Protein 7UK8 (pdb70)

Radius of gyration: 20.84 Å; Cα contacts (8 Å, |Δi|>4): 769; chains: 1; bounding box: 53×59×49 Å

Nearest PDB structures (foldseek):
  7uk8-assembly1_A  TM=1.003E+00  e=5.601E-88  Escherichia coli K-12
  7uka-assembly1_A  TM=1.000E+00  e=1.762E-76  Escherichia coli K-12
  7uk7-assembly1_A  TM=9.260E-01  e=1.007E-47  Escherichia coli K-12
  2io7-assembly1_B  TM=8.489E-01  e=4.286E-29  Escherichia coli
  3o98-assembly1_A  TM=8.359E-01  e=5.124E-29  Escherichia coli K-12

B-factor: mean 45.62, std 12.38, range [26.28, 103.75]

Secondary structure (DSSP, 8-state):
---SSEEEE-PPPTTHHHHHHHHT---S-BTTBPEE--SEEEEEEHHHHHHHHHHHHHHHHHHHHHHHHHHT-HHHHHHTT--GGGHHHHHHHHHTTPPP-EEEEEEE-SSSS--EEEEEE-SS-S-HHIIIIIHHHHHHHHHHTT-S-TT-B-SB-HHHHHHHHHHHHHHHH---EEEEEE-TTSSTTTSHHHHHHHHHHHTT-EEEEEEGGG-EE-TTS-EE-TTSPBP-EEEEES-HHHHTTSTTGGGGGGS--EEES-GGGGGTSSTTHHHHHHHHSTT-TT---EEETTS-----SSEEEEESS----EEE-TT-----S-STTEEEEE--PPPEETTEEEEEEEEEETTEEEEEEEEEES-SS-SS-SEEE-EEEE-

InterPro domains:
  IPR005494 Glutathionylspermidine synthase, pre-ATP-grasp-like domain [PF03738] (12-384)
  IPR016185 Pre-ATP-grasp domain superfamily [SSF52440] (174-279)

Organism: Escherichia coli (strain K12) (NCBI:txid83333)

Foldseek 3Di:
DDFQKDKAFFDDDPCLVVVCVVLLADQADFPLAAHEDARIAMEAAPVVLVQLQVVLLVVVVLLVVVLVVQLVDPVSCVLLVQDPLCSLQQSVCVVVPFFAFKKKWWWFGRPPFHIATPAIQRAQDHDLCVQAPSLVVVVVVCCVVVGDPVFWAFLFQNLVLNLVVLLCCCPPVNQQEEEEEEAPPGCPSNNVRVSSCVSNVSSNRHYHYDYPVQWDADPQLAIAHVVRHGAQEYEYNYGPVPLSPDDPSSSSSPHNHAYHVGSSVSSRNFPSSQCVSCVVPPPDSHYWHKAQLVDDDDFAQKKKKAARDLPWIDIDHRRDRADDVDRPRIMITHDDFHDDRPQWGKIWIWMDGRSGTGHIWMAIANDRIDSRGHYTHHYIYDD

Structure (mmCIF, N/CA/C/O backbone):
data_7UK8
#
_entry.id   7UK8
#
_cell.length_a   88.220
_cell.length_b   88.220
_cell.length_c   141.598
_cell.angle_alpha   90.000
_cell.angle_beta   90.000
_cell.angle_gamma   120.000
#
_symmetry.space_group_name_H-M   'P 31 2 1'
#
loop_
_entity.id
_entity.type
_entity.pdbx_description
1 polymer 'Putative acid--amine ligase YgiC'
2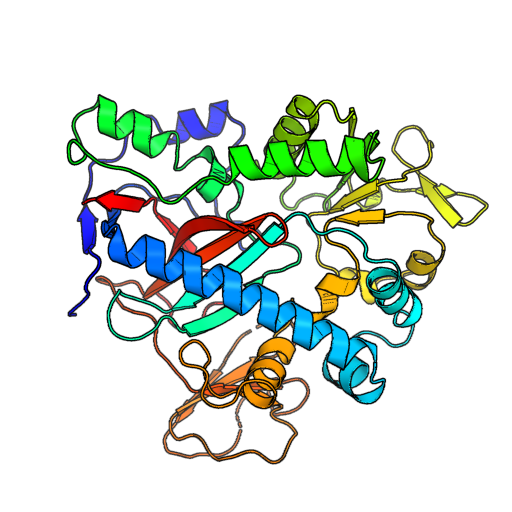 non-polymer 'NICKEL (II) ION'
3 non-polymer 'SULFATE ION'
4 non-polymer 'MAGNESIUM ION'
5 water water
#
loop_
_atom_site.group_PDB
_atom_site.id
_atom_site.type_symbol
_atom_site.label_atom_id
_atom_site.label_alt_id
_atom_site.label_comp_id
_atom_site.label_asym_id
_atom_site.label_entity_id
_atom_site.label_seq_id
_atom_site.pdbx_PDB_ins_code
_atom_site.Cartn_x
_atom_site.Cartn_y
_atom_site.Cartn_z
_atom_site.occupancy
_atom_site.B_iso_or_equiv
_atom_site.auth_seq_id
_atom_site.auth_comp_id
_atom_site.auth_asym_id
_atom_site.auth_atom_id
_atom_site.pdbx_PDB_model_num
ATOM 1 N N . HIS A 1 5 ? -22.440 -52.415 17.973 1.00 65.39 -3 HIS A N 1
ATOM 2 C CA . HIS A 1 5 ? -21.131 -51.752 18.115 1.00 64.65 -3 HIS A CA 1
ATOM 3 C C . HIS A 1 5 ? -20.706 -51.557 19.581 1.00 63.93 -3 HIS A C 1
ATOM 4 O O . HIS A 1 5 ? -21.361 -50.813 20.320 1.00 61.49 -3 HIS A O 1
ATOM 11 N N . HIS A 1 6 ? -19.591 -52.186 19.981 1.00 52.86 -2 HIS A N 1
ATOM 12 C CA . HIS A 1 6 ? -19.121 -52.158 21.366 1.00 48.44 -2 HIS A CA 1
ATOM 13 C C . HIS A 1 6 ? -18.258 -50.908 21.569 1.00 48.71 -2 HIS A C 1
ATOM 14 O O . HIS A 1 6 ? -17.279 -50.684 20.846 1.00 48.79 -2 HIS A O 1
ATOM 21 N N . HIS A 1 7 ? -18.646 -50.079 22.527 1.00 46.29 -1 HIS A N 1
ATOM 22 C CA . HIS A 1 7 ? -17.906 -48.877 22.882 1.00 51.98 -1 HIS A CA 1
ATOM 23 C C . HIS A 1 7 ? -17.806 -48.839 24.395 1.00 46.15 -1 HIS A C 1
ATOM 24 O O . HIS A 1 7 ? -18.562 -49.521 25.090 1.00 48.80 -1 HIS A O 1
ATOM 31 N N . HIS A 1 8 ? -16.868 -48.042 24.911 1.00 40.18 0 HIS A N 1
ATOM 32 C CA . HIS A 1 8 ? -16.785 -47.780 26.339 1.00 40.21 0 HIS A CA 1
ATOM 33 C C . HIS A 1 8 ? -17.304 -46.393 26.704 1.00 43.44 0 HIS A C 1
ATOM 34 O O . HIS A 1 8 ? -17.163 -45.963 27.857 1.00 45.82 0 HIS A O 1
ATOM 41 N N . MET A 1 9 ? -17.859 -45.681 25.742 1.00 42.43 1 MET A N 1
ATOM 42 C CA . MET A 1 9 ? -18.602 -44.449 25.956 1.00 46.68 1 MET A CA 1
ATOM 43 C C . MET A 1 9 ? -20.015 -44.719 25.490 1.00 39.57 1 MET A C 1
ATOM 44 O O . MET A 1 9 ? -20.211 -45.523 24.576 1.00 45.72 1 MET A O 1
ATOM 49 N N . GLU A 1 10 ? -21.003 -44.022 26.056 1.00 41.03 2 GLU A N 1
ATOM 50 C CA . GLU A 1 10 ? -22.360 -44.155 25.542 1.00 45.97 2 GLU A CA 1
ATOM 51 C C . GLU A 1 10 ? -22.943 -42.822 25.081 1.00 42.95 2 GLU A C 1
ATOM 52 O O . GLU A 1 10 ? -22.670 -41.756 25.663 1.00 42.41 2 GLU A O 1
ATOM 58 N N . ARG A 1 11 ? -23.727 -42.933 24.013 1.00 42.14 3 ARG A N 1
ATOM 59 C CA . ARG A 1 11 ? -24.613 -41.897 23.504 1.00 46.21 3 ARG A CA 1
ATOM 60 C C . ARG A 1 11 ? -25.984 -42.124 24.127 1.00 49.66 3 ARG A C 1
ATOM 61 O O . ARG A 1 11 ? -26.662 -43.096 23.795 1.00 48.62 3 ARG A O 1
ATOM 69 N N . VAL A 1 12 ? -26.389 -41.222 25.012 1.00 48.76 4 VAL A N 1
ATOM 70 C CA . VAL A 1 12 ? -27.610 -41.344 25.807 1.00 47.55 4 VAL A CA 1
ATOM 71 C C . VAL A 1 12 ? -28.667 -40.405 25.223 1.00 52.91 4 VAL A C 1
ATOM 72 O O . VAL A 1 12 ? -28.444 -39.187 25.155 1.00 46.04 4 VAL A O 1
ATOM 76 N N . SER A 1 13 ? -29.819 -40.955 24.811 1.00 47.70 5 SER A N 1
ATOM 77 C CA . SER A 1 13 ? -30.925 -40.090 24.395 1.00 51.13 5 SER A CA 1
ATOM 78 C C . SER A 1 13 ? -31.368 -39.212 25.554 1.00 48.23 5 SER A C 1
ATOM 79 O O . SER A 1 13 ? -31.310 -39.610 26.726 1.00 46.48 5 SER A O 1
ATOM 82 N N . ILE A 1 14 ? -31.824 -38.002 25.222 1.00 43.50 6 ILE A N 1
ATOM 83 C CA . ILE A 1 14 ? -32.335 -37.082 26.232 1.00 42.79 6 ILE A CA 1
ATOM 84 C C . ILE A 1 14 ? -33.388 -36.197 25.580 1.00 46.69 6 ILE A C 1
ATOM 85 O O . ILE A 1 14 ? -33.348 -35.946 24.372 1.00 45.38 6 ILE A O 1
ATOM 90 N N . THR A 1 15 ? -34.372 -35.773 26.386 1.00 52.31 7 THR A N 1
ATOM 91 C CA . THR A 1 15 ? -35.362 -34.799 25.937 1.00 53.12 7 THR A CA 1
ATOM 92 C C . THR A 1 15 ? -34.693 -33.437 25.789 1.00 46.41 7 THR A C 1
ATOM 93 O O . THR A 1 15 ? -34.050 -32.965 26.732 1.00 44.42 7 THR A O 1
ATOM 97 N N . GLU A 1 16 ? -34.831 -32.812 24.612 1.00 47.95 8 GLU A N 1
ATOM 98 C CA . GLU A 1 16 ? -34.225 -31.495 24.388 1.00 47.48 8 GLU A CA 1
ATOM 99 C C . GLU A 1 16 ? -34.795 -30.486 25.369 1.00 50.26 8 GLU A C 1
ATOM 100 O O . GLU A 1 16 ? -35.979 -30.549 25.699 1.00 48.18 8 GLU A O 1
ATOM 106 N N . ARG A 1 17 ? -33.959 -29.559 25.851 1.00 48.43 9 ARG A N 1
ATOM 107 C CA . ARG A 1 17 ? -34.516 -28.422 26.578 1.00 44.71 9 ARG A CA 1
ATOM 108 C C . ARG A 1 17 ? -35.516 -27.705 25.671 1.00 47.17 9 ARG A C 1
ATOM 109 O O . ARG A 1 17 ? -35.279 -27.566 24.467 1.00 47.52 9 ARG A O 1
ATOM 117 N N . PRO A 1 18 ? -36.661 -27.257 26.195 1.00 53.68 10 PRO A N 1
ATOM 118 C CA . PRO A 1 18 ? -37.715 -26.771 25.292 1.00 53.02 10 PRO A CA 1
ATOM 119 C C . PRO A 1 18 ? -37.398 -25.423 24.657 1.00 52.63 10 PRO A C 1
ATOM 120 O O . PRO A 1 18 ? -37.979 -25.089 23.615 1.00 57.48 10 PRO A O 1
ATOM 124 N N . ASP A 1 19 ? -36.488 -24.651 25.233 1.00 48.20 11 ASP A N 1
ATOM 125 C CA . ASP A 1 19 ? -36.245 -23.288 24.780 1.00 56.91 11 ASP A CA 1
ATOM 126 C C . ASP A 1 19 ? -34.806 -23.063 24.316 1.00 50.31 11 ASP A C 1
ATOM 127 O O . ASP A 1 19 ? -34.313 -21.935 24.394 1.00 44.33 11 ASP A O 1
ATOM 132 N N . TRP A 1 20 ? -34.094 -24.110 23.862 1.00 45.00 12 TRP A N 1
ATOM 133 C CA . TRP A 1 20 ? -32.662 -23.898 23.643 1.00 43.24 12 TRP A CA 1
ATOM 134 C C . TRP A 1 20 ? -32.416 -22.984 22.456 1.00 35.47 12 TRP A C 1
ATOM 135 O O . TRP A 1 20 ? -31.471 -22.192 22.486 1.00 43.80 12 TRP A O 1
ATOM 146 N N . ARG A 1 21 ? -33.261 -23.045 21.429 1.00 36.08 13 ARG A N 1
ATOM 147 C CA . ARG A 1 21 ? -33.074 -22.148 20.289 1.00 38.46 13 ARG A CA 1
ATOM 148 C C . ARG A 1 21 ? -33.155 -20.683 20.708 1.00 43.71 13 ARG A C 1
ATOM 149 O O . ARG A 1 21 ? -32.378 -19.853 20.225 1.00 39.87 13 ARG A O 1
ATOM 157 N N . GLU A 1 22 ? -34.100 -20.333 21.600 1.00 45.40 14 GLU A N 1
ATOM 158 C CA . GLU A 1 22 ? -34.148 -18.957 22.075 1.00 38.98 14 GLU A CA 1
ATOM 159 C C . GLU A 1 22 ? -32.989 -18.658 23.005 1.00 40.95 14 GLU A C 1
ATOM 160 O O . GLU A 1 22 ? -32.479 -17.532 23.012 1.00 37.72 14 GLU A O 1
ATOM 166 N N . LYS A 1 23 ? -32.545 -19.637 23.803 1.00 39.27 15 LYS A N 1
ATOM 167 C CA . LYS A 1 23 ? -31.344 -19.402 24.593 1.00 39.92 15 LYS A CA 1
ATOM 168 C C . LYS A 1 23 ? -30.180 -19.038 23.684 1.00 36.81 15 LYS A C 1
ATOM 169 O O . LYS A 1 23 ? -29.398 -18.141 23.995 1.00 37.39 15 LYS A O 1
ATOM 175 N N . ALA A 1 24 ? -30.068 -19.726 22.552 1.00 39.21 16 ALA A N 1
ATOM 176 C CA . ALA A 1 24 ? -29.023 -19.389 21.588 1.00 40.52 16 ALA A CA 1
ATOM 177 C C . ALA A 1 24 ? -29.208 -17.967 21.082 1.00 39.13 16 ALA A C 1
ATOM 178 O O . ALA A 1 24 ? -28.251 -17.178 21.034 1.00 37.93 16 ALA A O 1
ATOM 180 N N . HIS A 1 25 ? -30.445 -17.631 20.695 1.00 36.37 17 HIS A N 1
ATOM 181 C CA . HIS A 1 25 ? -30.735 -16.306 20.151 1.00 36.96 17 HIS A CA 1
ATOM 182 C C . HIS A 1 25 ? -30.395 -15.226 21.165 1.00 37.53 17 HIS A C 1
ATOM 183 O O . HIS A 1 25 ? -29.855 -14.178 20.815 1.00 36.97 17 HIS A O 1
ATOM 190 N N . GLU A 1 26 ? -30.676 -15.473 22.442 1.00 37.34 18 GLU A N 1
ATOM 191 C CA . GLU A 1 26 ? -30.418 -14.439 23.422 1.00 40.31 18 GLU A CA 1
ATOM 192 C C . GLU A 1 26 ? -28.929 -14.146 23.541 1.00 47.38 18 GLU A C 1
ATOM 193 O O . GLU A 1 26 ? -28.539 -12.998 23.784 1.00 42.52 18 GLU A O 1
ATOM 199 N N . TYR A 1 27 ? -28.084 -15.161 23.36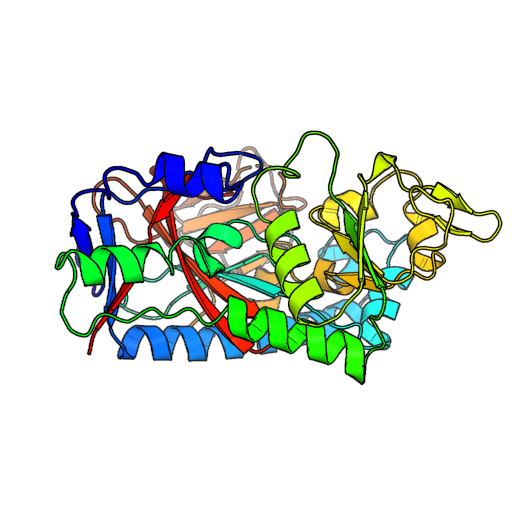1 1.00 44.97 19 TYR A N 1
ATOM 200 C CA . TYR A 1 27 ? -26.638 -15.002 23.419 1.00 43.95 19 TYR A CA 1
ATOM 201 C C . TYR A 1 27 ? -26.018 -14.572 22.104 1.00 45.50 19 TYR A C 1
ATOM 202 O O . TYR A 1 27 ? -24.811 -14.335 22.067 1.00 51.59 19 TYR A O 1
ATOM 211 N N . GLY A 1 28 ? -26.783 -14.542 21.020 1.00 41.49 20 GLY A N 1
ATOM 212 C CA . GLY A 1 28 ? -26.201 -14.276 19.726 1.00 41.70 20 GLY A CA 1
ATOM 213 C C . GLY A 1 28 ? -25.442 -15.467 19.173 1.00 41.60 20 GLY A C 1
ATOM 214 O O . GLY A 1 28 ? -24.429 -15.285 18.492 1.00 42.23 20 GLY A O 1
ATOM 215 N N . PHE A 1 29 ? -25.902 -16.688 19.466 1.00 36.97 21 PHE A N 1
ATOM 216 C CA . PHE A 1 29 ? -25.314 -17.913 18.928 1.00 34.11 21 PHE A CA 1
ATOM 217 C C . PHE A 1 29 ? -26.157 -18.361 17.738 1.00 38.43 21 PHE A C 1
ATOM 218 O O . PHE A 1 29 ? -27.323 -18.766 17.890 1.00 37.68 21 PHE A O 1
ATOM 226 N N . ASN A 1 30 ? -25.582 -18.277 16.534 1.00 35.63 22 ASN A N 1
ATOM 227 C CA . ASN A 1 30 ? -26.268 -18.825 15.373 1.00 36.34 22 ASN A CA 1
ATOM 228 C C . ASN A 1 30 ? -25.790 -20.257 15.214 1.00 38.57 22 ASN A C 1
ATOM 229 O O . ASN A 1 30 ? -24.702 -20.516 14.673 1.00 39.11 22 ASN A O 1
ATOM 234 N N . PHE A 1 31 ? -26.632 -21.185 15.643 1.00 36.61 23 PHE A N 1
ATOM 235 C CA . PHE A 1 31 ? -26.291 -22.601 15.723 1.00 38.36 23 PHE A CA 1
ATOM 236 C C . PHE A 1 31 ? -26.405 -23.321 14.391 1.00 39.48 23 PHE A C 1
ATOM 237 O O . PHE A 1 31 ? -26.205 -24.542 14.359 1.00 39.37 23 PHE A O 1
ATOM 245 N N . HIS A 1 32 ? -26.744 -22.623 13.307 1.00 39.91 24 HIS A N 1
ATOM 246 C CA . HIS A 1 32 ? -26.832 -23.264 11.999 1.00 44.27 24 HIS A CA 1
ATOM 247 C C . HIS A 1 32 ? -25.440 -23.565 11.443 1.00 44.33 24 HIS A C 1
ATOM 248 O O . HIS A 1 32 ? -24.466 -22.871 11.751 1.00 41.97 24 HIS A O 1
ATOM 255 N N . THR A 1 33 ? -25.355 -24.598 10.594 1.00 42.24 25 THR A N 1
ATOM 256 C CA . THR A 1 33 ? -24.073 -24.953 9.978 1.00 43.76 25 THR A CA 1
ATOM 257 C C . THR A 1 33 ? -23.591 -23.838 9.056 1.00 45.96 25 THR A C 1
ATOM 258 O O . THR A 1 33 ? -24.368 -23.273 8.286 1.00 44.19 25 THR A O 1
ATOM 262 N N . MET A 1 34 ? -22.296 -23.529 9.127 1.00 41.01 26 MET A N 1
ATOM 263 C CA . MET A 1 34 ? -21.702 -22.533 8.238 1.00 41.19 26 MET A CA 1
ATOM 264 C C . MET A 1 34 ? -20.186 -22.620 8.368 1.00 39.78 26 MET A C 1
ATOM 265 O O . MET A 1 34 ? -19.672 -22.732 9.485 1.00 37.87 26 MET A O 1
ATOM 270 N N . TYR A 1 35 ? -19.478 -22.552 7.233 1.00 40.69 27 TYR A N 1
ATOM 271 C CA . TYR A 1 35 ? -17.999 -22.474 7.226 1.00 37.83 27 TYR A CA 1
ATOM 272 C C . TYR A 1 35 ? -17.355 -23.518 8.140 1.00 42.82 27 TYR A C 1
ATOM 273 O O . TYR A 1 35 ? -16.372 -23.251 8.846 1.00 42.09 27 TYR A O 1
ATOM 282 N N . GLY A 1 36 ? -17.900 -24.731 8.110 1.00 37.73 28 GLY A N 1
ATOM 283 C CA . GLY A 1 36 ? -17.348 -25.806 8.913 1.00 46.18 28 GLY A CA 1
ATOM 284 C C . GLY A 1 36 ? -17.795 -25.808 10.359 1.00 45.36 28 GLY A C 1
ATOM 285 O O . GLY A 1 36 ? -17.415 -26.720 11.112 1.00 46.32 28 GLY A O 1
ATOM 286 N N . GLU A 1 37 ? -18.557 -24.802 10.789 1.00 41.03 29 GLU A N 1
ATOM 287 C CA . GLU A 1 37 ? -19.103 -24.826 12.142 1.00 40.61 29 GLU A CA 1
ATOM 288 C C . GLU A 1 37 ? -20.301 -25.778 12.189 1.00 43.06 29 GLU A C 1
ATOM 289 O O . GLU A 1 37 ? -21.113 -25.786 11.266 1.00 41.79 29 GLU A O 1
ATOM 295 N N . PRO A 1 38 ? -20.439 -26.582 13.244 1.00 39.03 30 PRO A N 1
ATOM 296 C CA . PRO A 1 38 ? -21.453 -27.647 13.241 1.00 38.04 30 PRO A CA 1
ATOM 297 C C . PRO A 1 38 ? -22.830 -27.186 13.713 1.00 39.73 30 PRO A C 1
ATOM 298 O O . PRO A 1 38 ? -22.995 -26.190 14.417 1.00 38.33 30 PRO A O 1
ATOM 302 N N . TYR A 1 39 ? -23.827 -27.985 13.361 1.00 40.88 31 TYR A N 1
ATOM 303 C CA . TYR A 1 39 ? -25.194 -27.760 13.834 1.00 36.77 31 TYR A CA 1
ATOM 304 C C . TYR A 1 39 ? -25.336 -28.278 15.262 1.00 37.20 31 TYR A C 1
ATOM 305 O O . TYR A 1 39 ? -24.993 -29.437 15.543 1.00 37.70 31 TYR A O 1
ATOM 314 N N . TRP A 1 40 ? -25.865 -27.445 16.163 1.00 33.80 32 TRP A N 1
ATOM 315 C CA . TRP A 1 40 ? -26.036 -27.858 17.559 1.00 33.54 32 TRP A CA 1
ATOM 316 C C . TRP A 1 40 ? -27.166 -28.879 17.699 1.00 39.39 32 TRP A C 1
ATOM 317 O O . TRP A 1 40 ? -28.260 -28.686 17.165 1.00 38.01 32 TRP A O 1
ATOM 328 N N . CYS A 1 41 ? -26.921 -29.939 18.470 1.00 37.04 33 CYS A N 1
ATOM 329 C CA . CYS A 1 41 ? -27.919 -30.983 18.689 1.00 37.14 33 CYS A CA 1
ATOM 330 C C . CYS A 1 41 ? -27.916 -31.350 20.164 1.00 41.84 33 CYS A C 1
ATOM 331 O O . CYS A 1 41 ? -26.860 -31.379 20.803 1.00 37.45 33 CYS A O 1
ATOM 334 N N . GLU A 1 42 ? -29.104 -31.602 20.726 1.00 38.81 34 GLU A N 1
ATOM 335 C CA . GLU A 1 42 ? -29.127 -31.995 22.133 1.00 40.13 34 GLU A CA 1
ATOM 336 C C . GLU A 1 42 ? -30.292 -32.927 22.439 1.00 42.18 34 GLU A C 1
ATOM 337 O O . GLU A 1 42 ? -30.780 -32.955 23.576 1.00 44.87 34 GLU A O 1
ATOM 343 N N . ASP A 1 43 ? -30.733 -33.691 21.456 1.00 42.56 35 ASP A N 1
ATOM 344 C CA . ASP A 1 43 ? -31.593 -34.830 21.756 1.00 46.55 35 ASP A CA 1
ATOM 345 C C . ASP A 1 43 ? -30.790 -36.051 22.194 1.00 50.37 35 ASP A C 1
ATOM 346 O O . ASP A 1 43 ? -31.362 -37.135 22.375 1.00 47.66 35 ASP A O 1
ATOM 351 N N . ALA A 1 44 ? -29.480 -35.883 22.401 1.00 41.17 36 ALA A N 1
ATOM 352 C CA . ALA A 1 44 ? -28.630 -36.916 22.976 1.00 40.09 36 ALA A CA 1
ATOM 353 C C . ALA A 1 44 ? -27.394 -36.233 23.538 1.00 42.50 36 ALA A C 1
ATOM 354 O O . ALA A 1 44 ? -27.115 -35.070 23.230 1.00 40.62 36 ALA A O 1
ATOM 356 N N . TYR A 1 45 ? -26.674 -36.948 24.394 1.00 42.66 37 TYR A N 1
ATOM 357 C CA . TYR A 1 45 ? -25.383 -36.476 24.862 1.00 40.39 37 TYR A CA 1
ATOM 358 C C . TYR A 1 45 ? -24.472 -37.690 24.991 1.00 46.53 37 TYR A C 1
ATOM 359 O O . TYR A 1 45 ? -24.935 -38.826 25.027 1.00 39.19 37 TYR A O 1
ATOM 368 N N . TYR A 1 46 ? -23.171 -37.446 25.034 1.00 42.90 38 TYR A N 1
ATOM 369 C CA . TYR A 1 46 ? -22.205 -38.516 25.223 1.00 42.28 38 TYR A CA 1
ATOM 370 C C . TYR A 1 46 ? -21.807 -38.593 26.685 1.00 39.19 38 TYR A C 1
ATOM 371 O O . TYR A 1 46 ? -21.614 -37.568 27.341 1.00 41.87 38 TYR A O 1
ATOM 380 N N . LYS A 1 47 ? -21.667 -39.814 27.201 1.00 42.05 39 LYS A N 1
ATOM 381 C CA . LYS A 1 47 ? -21.257 -40.010 28.587 1.00 37.58 39 LYS A CA 1
ATOM 382 C C . LYS A 1 47 ? -19.904 -40.715 28.622 1.00 42.67 39 LYS A C 1
ATOM 383 O O . LYS A 1 47 ? -19.767 -41.832 28.114 1.00 44.07 39 LYS A O 1
ATOM 389 N N . LEU A 1 48 ? -18.917 -40.056 29.211 1.00 43.13 40 LEU A N 1
ATOM 390 C CA . LEU A 1 48 ? -17.570 -40.582 29.389 1.00 43.07 40 LEU A CA 1
ATOM 391 C C . LEU A 1 48 ? -17.340 -40.917 30.861 1.00 46.79 40 LEU A C 1
ATOM 392 O O . LEU A 1 48 ? -18.157 -40.610 31.740 1.00 44.65 40 LEU A O 1
ATOM 397 N N . THR A 1 49 ? -16.194 -41.521 31.138 1.00 42.99 41 THR A N 1
ATOM 398 C CA . THR A 1 49 ? -15.778 -41.721 32.510 1.00 42.47 41 THR A CA 1
ATOM 399 C C . THR A 1 49 ? -14.664 -40.760 32.874 1.00 49.16 41 THR A C 1
ATOM 400 O O . THR A 1 49 ? -13.957 -40.224 32.009 1.00 46.73 41 THR A O 1
ATOM 404 N N . LEU A 1 50 ? -14.489 -40.582 34.185 1.00 43.77 42 LEU A N 1
ATOM 405 C CA . LEU A 1 50 ? -13.352 -39.822 34.679 1.00 45.61 42 LEU A CA 1
ATOM 406 C C . LEU A 1 50 ? -12.039 -40.365 34.125 1.00 49.95 42 LEU A C 1
ATOM 407 O O . LEU A 1 50 ? -11.149 -39.590 33.741 1.00 44.44 42 LEU A O 1
ATOM 412 N N . ALA A 1 51 ? -11.904 -41.696 34.061 1.00 44.18 43 ALA A N 1
ATOM 413 C CA . ALA A 1 51 ? -10.672 -42.293 33.544 1.00 49.81 43 ALA A CA 1
ATOM 414 C C . ALA A 1 51 ? -10.414 -41.865 32.099 1.00 44.09 43 ALA A C 1
ATOM 415 O O . ALA A 1 51 ? -9.283 -41.514 31.730 1.00 41.02 43 ALA A O 1
ATOM 417 N N . GLN A 1 52 ? -11.455 -41.919 31.270 1.00 42.44 44 GLN A N 1
ATOM 418 C CA . GLN A 1 52 ? -11.354 -41.516 29.872 1.00 41.23 44 GLN A CA 1
AT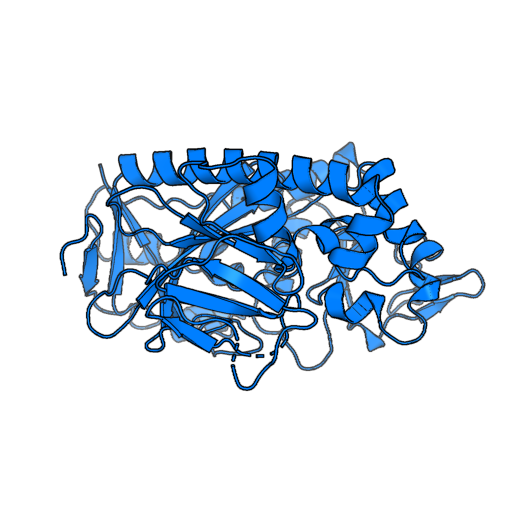OM 419 C C . GLN A 1 52 ? -10.969 -40.049 29.730 1.00 44.20 44 GLN A C 1
ATOM 420 O O . GLN A 1 52 ? -10.172 -39.684 28.854 1.00 43.60 44 GLN A O 1
ATOM 426 N N . VAL A 1 53 ? -11.522 -39.191 30.586 1.00 38.40 45 VAL A N 1
ATOM 427 C CA . VAL A 1 53 ? -11.210 -37.774 30.520 1.00 41.26 45 VAL A CA 1
ATOM 428 C C . VAL A 1 53 ? -9.771 -37.516 30.941 1.00 46.17 45 VAL A C 1
ATOM 429 O O . VAL A 1 53 ? -9.056 -36.727 30.310 1.00 40.84 45 VAL A O 1
ATOM 433 N N . GLU A 1 54 ? -9.286 -38.213 31.970 1.00 40.95 46 GLU A N 1
ATOM 434 C CA . GLU A 1 54 ? -7.884 -38.016 32.325 1.00 42.12 46 GLU A CA 1
ATOM 435 C C . GLU A 1 54 ? -6.949 -38.525 31.234 1.00 38.37 46 GLU A C 1
ATOM 436 O O . GLU A 1 54 ? -5.890 -37.937 31.018 1.00 42.13 46 GLU A O 1
ATOM 442 N N . LYS A 1 55 ? -7.328 -39.599 30.540 1.00 42.30 47 LYS A N 1
ATOM 443 C CA . LYS A 1 55 ? -6.534 -40.098 29.419 1.00 43.13 47 LYS A CA 1
ATOM 444 C C . LYS A 1 55 ? -6.478 -39.078 28.283 1.00 44.26 47 LYS A C 1
ATOM 445 O O . LYS A 1 55 ? -5.398 -38.756 27.772 1.00 43.19 47 LYS A O 1
ATOM 451 N N . LEU A 1 56 ? -7.644 -38.581 27.861 1.00 40.30 48 LEU A N 1
ATOM 452 C CA . LEU A 1 56 ? -7.702 -37.541 26.822 1.00 39.70 48 LEU A CA 1
ATOM 453 C C . LEU A 1 56 ? -6.876 -36.321 27.202 1.00 39.88 48 LEU A C 1
ATOM 454 O O . LEU A 1 56 ? -6.199 -35.718 26.350 1.00 38.27 48 LEU A O 1
ATOM 459 N N . GLU A 1 57 ? -6.943 -35.923 28.471 1.00 36.12 49 GLU A N 1
ATOM 460 C CA . GLU A 1 57 ? -6.180 -34.773 28.934 1.00 41.36 49 GLU A CA 1
ATOM 461 C C . GLU A 1 57 ? -4.679 -35.015 28.788 1.00 41.81 49 GLU A C 1
ATOM 462 O O . GLU A 1 57 ? -3.948 -34.157 28.273 1.00 40.63 49 GLU A O 1
ATOM 468 N N . GLU A 1 58 ? -4.203 -36.168 29.282 1.00 40.08 50 GLU A N 1
ATOM 469 C CA . GLU A 1 58 ? -2.807 -36.588 29.134 1.00 45.72 50 GLU A CA 1
ATOM 470 C C . GLU A 1 58 ? -2.345 -36.561 27.680 1.00 38.03 50 GLU A C 1
ATOM 471 O O . GLU A 1 58 ? -1.276 -36.019 27.354 1.00 41.15 50 GLU A O 1
ATOM 477 N N . VAL A 1 59 ? -3.085 -37.275 26.828 1.00 39.77 51 VAL A N 1
ATOM 478 C CA . VAL A 1 59 ? -2.710 -37.434 25.429 1.00 36.76 51 VAL A CA 1
ATOM 479 C C . VAL A 1 59 ? -2.697 -36.081 24.730 1.00 43.40 51 VAL A C 1
ATOM 480 O O . VAL A 1 59 ? -1.828 -35.807 23.893 1.00 37.23 51 VAL A O 1
ATOM 484 N N . THR A 1 60 ? -3.665 -35.216 25.061 1.00 38.36 52 THR A N 1
ATOM 485 C CA . THR A 1 60 ? -3.743 -33.907 24.409 1.00 34.39 52 THR A CA 1
ATOM 486 C C . THR A 1 60 ? -2.538 -33.050 24.777 1.00 36.81 52 THR A C 1
ATOM 487 O O . THR A 1 60 ? -1.959 -32.367 23.915 1.00 35.05 52 THR A O 1
ATOM 491 N N . ALA A 1 61 ? -2.122 -33.082 26.050 1.00 36.70 53 ALA A N 1
ATOM 492 C CA . ALA A 1 61 ? -0.965 -32.285 26.450 1.00 39.30 53 ALA A CA 1
ATOM 493 C C . ALA A 1 61 ? 0.290 -32.777 25.734 1.00 38.28 53 ALA A C 1
ATOM 494 O O . ALA A 1 61 ? 1.103 -31.973 25.272 1.00 38.68 53 ALA A O 1
ATOM 496 N N . GLU A 1 62 ? 0.440 -34.099 25.608 1.00 40.62 54 GLU A N 1
ATOM 497 C CA . GLU A 1 62 ? 1.655 -34.653 25.015 1.00 38.22 54 GLU A CA 1
ATOM 498 C C . GLU A 1 62 ? 1.695 -34.400 23.517 1.00 40.43 54 GLU A C 1
ATOM 499 O O . GLU A 1 62 ? 2.731 -33.995 22.978 1.00 39.44 54 GLU A O 1
ATOM 505 N N . LEU A 1 63 ? 0.575 -34.626 22.829 1.00 37.23 55 LEU A N 1
ATOM 506 C CA . LEU A 1 63 ? 0.542 -34.363 21.398 1.00 38.44 55 LEU A CA 1
ATOM 507 C C . LEU A 1 63 ? 0.885 -32.910 21.098 1.00 36.96 55 LEU A C 1
ATOM 508 O O . LEU A 1 63 ? 1.580 -32.625 20.117 1.00 38.42 55 LEU A O 1
ATOM 513 N N . HIS A 1 64 ? 0.437 -31.981 21.929 1.00 37.32 56 HIS A N 1
ATOM 514 C CA . HIS A 1 64 ? 0.770 -30.580 21.658 1.00 36.98 56 HIS A CA 1
ATOM 515 C C . HIS A 1 64 ? 2.280 -30.345 21.758 1.00 41.81 56 HIS A C 1
ATOM 516 O O . HIS A 1 64 ? 2.870 -29.621 20.944 1.00 38.49 56 HIS A O 1
ATOM 523 N N . GLN A 1 65 ? 2.925 -30.935 22.768 1.00 40.03 57 GLN A N 1
ATOM 524 C CA . GLN A 1 65 ? 4.378 -30.839 22.862 1.00 38.10 57 GLN A CA 1
ATOM 525 C C . GLN A 1 65 ? 5.046 -31.462 21.643 1.00 37.49 57 GLN A C 1
ATOM 526 O O . GLN A 1 65 ? 6.012 -30.902 21.110 1.00 40.48 57 GLN A O 1
ATOM 532 N N . MET A 1 66 ? 4.530 -32.606 21.177 1.00 37.22 58 MET A N 1
ATOM 533 C CA . MET A 1 66 ? 5.026 -33.211 19.937 1.00 41.80 58 MET A CA 1
ATOM 534 C C . MET A 1 66 ? 4.873 -32.264 18.744 1.00 45.02 58 MET A C 1
ATOM 535 O O . MET A 1 66 ? 5.778 -32.152 17.896 1.00 38.11 58 MET A O 1
ATOM 540 N N . CYS A 1 67 ? 3.747 -31.551 18.666 1.00 38.26 59 CYS A N 1
ATOM 541 C CA . CYS A 1 67 ? 3.576 -30.603 17.573 1.00 34.07 59 CYS A CA 1
ATOM 542 C C . CYS A 1 67 ? 4.589 -29.474 17.679 1.00 40.24 59 CYS A C 1
ATOM 543 O O . CYS A 1 67 ? 5.126 -29.018 16.658 1.00 38.08 59 CYS A O 1
ATOM 546 N N . LEU A 1 68 ? 4.867 -29.003 18.907 1.00 36.28 60 LEU A N 1
ATOM 547 C CA . LEU A 1 68 ? 5.891 -27.966 19.050 1.00 34.22 60 LEU A CA 1
ATOM 548 C C . LEU A 1 68 ? 7.253 -28.478 18.569 1.00 40.41 60 LEU A C 1
ATOM 549 O O . LEU A 1 68 ? 8.055 -27.703 18.027 1.00 39.07 60 LEU A O 1
ATOM 554 N N . LYS A 1 69 ? 7.517 -29.781 18.726 1.00 38.59 61 LYS A N 1
ATOM 555 C CA . LYS A 1 69 ? 8.789 -30.314 18.224 1.00 43.62 61 LYS A CA 1
ATOM 556 C C . LYS A 1 69 ? 8.815 -30.310 16.703 1.00 44.24 61 LYS A C 1
ATOM 557 O O . LYS A 1 69 ? 9.856 -30.033 16.099 1.00 40.93 61 LYS A O 1
ATOM 563 N N . VAL A 1 70 ? 7.681 -30.631 16.070 1.00 37.54 62 VAL A N 1
ATOM 564 C CA . VAL A 1 70 ? 7.587 -30.554 14.619 1.00 36.72 62 VAL A CA 1
ATOM 565 C C . VAL A 1 70 ? 7.889 -29.147 14.144 1.00 37.98 62 VAL A C 1
ATOM 566 O O . VAL A 1 70 ? 8.660 -28.962 13.199 1.00 39.24 62 VAL A O 1
ATOM 570 N N . VAL A 1 71 ? 7.339 -28.120 14.813 1.00 37.87 63 VAL A N 1
ATOM 571 C CA . VAL A 1 71 ? 7.575 -26.758 14.330 1.00 35.34 63 VAL A CA 1
ATOM 572 C C . VAL A 1 71 ? 9.063 -26.445 14.337 1.00 36.09 63 VAL A C 1
ATOM 573 O O . VAL A 1 71 ? 9.595 -25.884 13.382 1.00 34.89 63 VAL A O 1
ATOM 577 N N . GLU A 1 72 ? 9.751 -26.762 15.441 1.00 37.82 64 GLU A N 1
ATOM 578 C CA . GLU A 1 72 ? 11.174 -26.433 15.515 1.00 42.85 64 GLU A CA 1
ATOM 579 C C . GLU A 1 72 ? 11.931 -27.088 14.367 1.00 39.86 64 GLU A C 1
ATOM 580 O O . GLU A 1 72 ? 12.794 -26.466 13.739 1.00 41.92 64 GLU A O 1
ATOM 586 N N . LYS A 1 73 ? 11.593 -28.327 14.053 1.00 37.70 65 LYS A N 1
ATOM 587 C CA . LYS A 1 73 ? 12.299 -29.036 12.984 1.00 42.25 65 LYS A CA 1
ATOM 588 C C . LYS A 1 73 ? 11.994 -28.436 11.614 1.00 40.53 65 LYS A C 1
ATOM 589 O O . LYS A 1 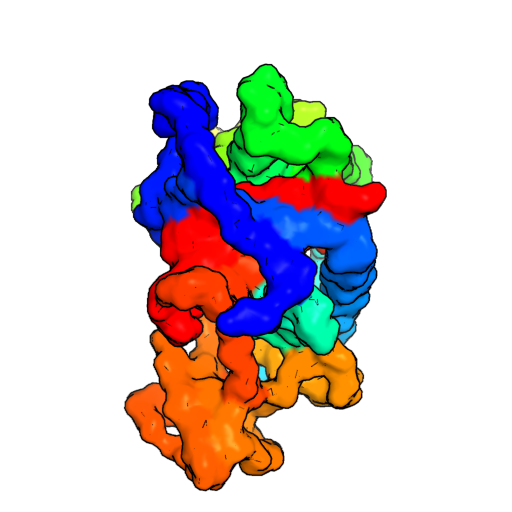73 ? 12.905 -28.270 10.787 1.00 42.27 65 LYS A O 1
ATOM 595 N N . VAL A 1 74 ? 10.736 -28.090 11.350 1.00 38.50 66 VAL A N 1
ATOM 596 C CA . VAL A 1 74 ? 10.370 -27.496 10.051 1.00 37.17 66 VAL A CA 1
ATOM 597 C C . VAL A 1 74 ? 11.012 -26.128 9.867 1.00 35.95 66 VAL A C 1
ATOM 598 O O . VAL A 1 74 ? 11.538 -25.809 8.797 1.00 36.84 66 VAL A O 1
ATOM 602 N N . ILE A 1 75 ? 10.862 -25.250 10.867 1.00 32.54 67 ILE A N 1
ATOM 603 C CA . ILE A 1 75 ? 11.411 -23.894 10.821 1.00 34.88 67 ILE A CA 1
ATOM 604 C C . ILE A 1 75 ? 12.880 -23.894 10.401 1.00 40.23 67 ILE A C 1
ATOM 605 O O . ILE A 1 75 ? 13.346 -22.983 9.699 1.00 37.43 67 ILE A O 1
ATOM 610 N N . ALA A 1 76 ? 13.637 -24.887 10.872 1.00 39.72 68 ALA A N 1
ATOM 611 C CA . ALA A 1 76 ? 15.070 -24.960 10.631 1.00 42.42 68 ALA A CA 1
ATOM 612 C C . ALA A 1 76 ? 15.432 -25.460 9.237 1.00 47.36 68 ALA A C 1
ATOM 613 O O . ALA A 1 76 ? 16.615 -25.387 8.876 1.00 45.38 68 ALA A O 1
ATOM 615 N N . SER A 1 77 ? 14.461 -25.945 8.444 1.00 42.51 69 SER A N 1
ATOM 616 C CA . SER A 1 77 ? 14.740 -26.645 7.180 1.00 40.45 69 SER A CA 1
ATOM 617 C C . SER A 1 77 ? 13.967 -26.017 6.029 1.00 42.78 69 SER A C 1
ATOM 618 O O . SER A 1 77 ? 12.731 -26.102 6.001 1.00 39.07 69 SER A O 1
ATOM 621 N N . ASP A 1 78 ? 14.692 -25.408 5.074 1.00 38.94 70 ASP A N 1
ATOM 622 C CA . ASP A 1 78 ? 14.061 -24.929 3.840 1.00 40.32 70 ASP A CA 1
ATOM 623 C C . ASP A 1 78 ? 13.303 -26.054 3.152 1.00 41.72 70 ASP A C 1
ATOM 624 O O . ASP A 1 78 ? 12.203 -25.857 2.619 1.00 41.22 70 ASP A O 1
ATOM 629 N N . GLU A 1 79 ? 13.904 -27.241 3.124 1.00 39.69 71 GLU A N 1
ATOM 630 C CA . GLU A 1 79 ? 13.266 -28.392 2.503 1.00 40.34 71 GLU A CA 1
ATOM 631 C C . GLU A 1 79 ? 11.905 -28.695 3.131 1.00 43.89 71 GLU A C 1
ATOM 632 O O . GLU A 1 79 ? 10.924 -28.939 2.417 1.00 39.85 71 GLU A O 1
ATOM 638 N N . LEU A 1 80 ? 11.834 -28.695 4.469 1.00 39.14 72 LEU A N 1
ATOM 639 C CA . LEU A 1 80 ? 10.573 -29.012 5.148 1.00 38.82 72 LEU A CA 1
ATOM 640 C C . LEU A 1 80 ? 9.558 -27.876 5.030 1.00 36.02 72 LEU A C 1
ATOM 641 O O . LEU A 1 80 ? 8.350 -28.138 4.909 1.00 38.23 72 LEU A O 1
ATOM 646 N N . MET A 1 81 ? 10.015 -26.620 5.074 1.00 35.13 73 MET A N 1
ATOM 647 C CA . MET A 1 81 ? 9.120 -25.500 4.796 1.00 38.08 73 MET A CA 1
ATOM 648 C C . MET A 1 81 ? 8.470 -25.658 3.424 1.00 43.59 73 MET A C 1
ATOM 649 O O . MET A 1 81 ? 7.270 -25.406 3.261 1.00 37.42 73 MET A O 1
ATOM 654 N N . THR A 1 82 ? 9.254 -26.075 2.413 1.00 37.71 74 THR A N 1
ATOM 655 C CA . THR A 1 82 ? 8.679 -26.345 1.098 1.00 31.18 74 THR A CA 1
ATOM 656 C C . THR A 1 82 ? 7.695 -27.504 1.139 1.00 35.09 74 THR A C 1
ATOM 657 O O . THR A 1 82 ? 6.616 -27.420 0.543 1.00 38.14 74 THR A O 1
ATOM 661 N N . LYS A 1 83 ? 8.043 -28.590 1.828 1.00 36.78 75 LYS A N 1
ATOM 662 C CA . LYS A 1 83 ? 7.169 -29.760 1.857 1.00 38.12 75 LYS A CA 1
ATOM 663 C C . LYS A 1 83 ? 5.860 -29.452 2.555 1.00 42.20 75 LYS A C 1
ATOM 664 O O . LYS A 1 83 ? 4.815 -29.983 2.176 1.00 38.53 75 LYS A O 1
ATOM 670 N N . PHE A 1 84 ? 5.908 -28.603 3.603 1.00 37.18 76 PHE A N 1
ATOM 671 C CA . PHE A 1 84 ? 4.705 -28.109 4.285 1.00 38.41 76 PHE A CA 1
ATOM 672 C C . PHE A 1 84 ? 3.945 -27.062 3.469 1.00 40.78 76 PHE A C 1
ATOM 673 O O . PHE A 1 84 ? 2.897 -26.570 3.923 1.00 39.51 76 PHE A O 1
ATOM 681 N N . ARG A 1 85 ? 4.450 -26.715 2.291 1.00 37.58 77 ARG A N 1
ATOM 682 C CA . ARG A 1 85 ? 3.824 -25.756 1.390 1.00 39.12 77 ARG A CA 1
ATOM 683 C C . ARG A 1 85 ? 3.652 -24.391 2.053 1.00 44.31 77 ARG A C 1
ATOM 684 O O . ARG A 1 85 ? 2.625 -23.722 1.871 1.00 44.11 77 ARG A O 1
ATOM 692 N N . ILE A 1 86 ? 4.646 -23.957 2.821 1.00 33.67 78 ILE A N 1
ATOM 693 C CA . ILE A 1 86 ? 4.611 -22.569 3.282 1.00 33.56 78 ILE A CA 1
ATOM 694 C C . ILE A 1 86 ? 5.180 -21.712 2.158 1.00 34.42 78 ILE A C 1
ATOM 695 O O . ILE A 1 86 ? 6.280 -22.024 1.683 1.00 37.08 78 ILE A O 1
ATOM 700 N N . PRO A 1 87 ? 4.464 -20.696 1.671 1.00 34.06 79 PRO A N 1
ATOM 701 C CA . PRO A 1 87 ? 4.981 -19.932 0.523 1.00 36.71 79 PRO A CA 1
ATOM 702 C C . PRO A 1 87 ? 6.310 -19.270 0.851 1.00 40.74 79 PRO A C 1
ATOM 703 O O . PRO A 1 87 ? 6.458 -18.624 1.899 1.00 35.58 79 PRO A O 1
ATOM 707 N N . LYS A 1 88 ? 7.277 -19.433 -0.070 1.00 34.52 80 LYS A N 1
ATOM 708 C CA . LYS A 1 88 ? 8.640 -18.942 0.150 1.00 37.20 80 LYS A CA 1
ATOM 709 C C . LYS A 1 88 ? 8.686 -17.443 0.462 1.00 37.31 80 LYS A C 1
ATOM 710 O O . LYS A 1 88 ? 9.516 -16.995 1.275 1.00 39.06 80 LYS A O 1
ATOM 716 N N . HIS A 1 89 ? 7.817 -16.646 -0.166 1.00 35.33 81 HIS A N 1
ATOM 717 C CA . HIS A 1 89 ? 7.806 -15.217 0.130 1.00 36.03 81 HIS A CA 1
ATOM 718 C C . HIS A 1 89 ? 7.343 -14.904 1.564 1.00 35.94 81 HIS A C 1
ATOM 719 O O . HIS A 1 89 ? 7.455 -13.737 1.994 1.00 38.65 81 HIS A O 1
ATOM 726 N N . THR A 1 90 ? 6.867 -15.897 2.323 1.00 36.98 82 THR A N 1
ATOM 727 C CA . THR A 1 90 ? 6.464 -15.654 3.714 1.00 34.60 82 THR A CA 1
ATOM 728 C C . THR A 1 90 ? 7.356 -16.357 4.710 1.00 35.92 82 THR A C 1
ATOM 729 O O . THR A 1 90 ? 7.054 -16.333 5.915 1.00 36.42 82 THR A O 1
ATOM 733 N N . TRP A 1 91 ? 8.432 -16.994 4.250 1.00 33.49 83 TRP A N 1
ATOM 734 C CA . TRP A 1 91 ? 9.260 -17.779 5.164 1.00 37.52 83 TRP A CA 1
ATOM 735 C C . TRP A 1 91 ? 9.832 -16.912 6.273 1.00 37.48 83 TRP A C 1
ATOM 736 O O . TRP A 1 91 ? 9.915 -17.352 7.424 1.00 36.13 83 TRP A O 1
ATOM 747 N N . SER A 1 92 ? 10.274 -15.699 5.941 1.00 34.71 84 SER A N 1
ATOM 748 C CA . SER A 1 92 ? 10.852 -14.832 6.973 1.00 38.41 84 SER A CA 1
ATOM 749 C C . SER A 1 92 ? 9.806 -14.421 8.005 1.00 39.66 84 SER A C 1
ATOM 750 O O . SER A 1 92 ? 10.091 -14.362 9.212 1.00 37.96 84 SER A O 1
ATOM 753 N N . PHE A 1 93 ? 8.620 -14.051 7.539 1.00 35.16 85 PHE A N 1
ATOM 754 C CA . PHE A 1 93 ? 7.519 -13.740 8.438 1.00 38.56 85 PHE A CA 1
ATOM 755 C C . PHE A 1 93 ? 7.225 -14.904 9.384 1.00 36.83 85 PHE A C 1
ATOM 756 O O . PHE A 1 93 ? 7.092 -14.714 10.606 1.00 34.72 85 PHE A O 1
ATOM 764 N N . VAL A 1 94 ? 7.079 -16.111 8.832 1.00 33.34 86 VAL A N 1
ATOM 765 C CA . VAL A 1 94 ? 6.721 -17.284 9.633 1.00 34.81 86 VAL A CA 1
ATOM 766 C C . VAL A 1 94 ? 7.854 -17.648 10.594 1.00 36.66 86 VAL A C 1
ATOM 767 O O . VAL A 1 94 ? 7.632 -17.949 11.780 1.00 31.78 86 VAL A O 1
ATOM 771 N N . ARG A 1 95 ? 9.090 -17.643 10.090 1.00 34.66 87 ARG A N 1
ATOM 772 C CA . ARG A 1 95 ? 10.224 -18.015 10.939 1.00 34.90 87 ARG A CA 1
ATOM 773 C C . ARG A 1 95 ? 10.427 -17.007 12.064 1.00 33.43 87 ARG A C 1
ATOM 774 O O . ARG A 1 95 ? 10.660 -17.400 13.214 1.00 37.23 87 ARG A O 1
ATOM 782 N N . GLN A 1 96 ? 10.349 -15.709 11.770 1.00 34.66 88 GLN A N 1
ATOM 783 C CA . GLN A 1 96 ? 10.551 -14.727 12.844 1.00 36.24 88 GLN A CA 1
ATOM 784 C C . GLN A 1 96 ? 9.489 -14.866 13.931 1.00 38.55 88 GLN A C 1
ATOM 785 O O . GLN A 1 96 ? 9.754 -14.617 15.115 1.00 37.11 88 GLN A O 1
ATOM 791 N N . SER A 1 97 ? 8.289 -15.285 13.553 1.00 32.45 89 SER A N 1
ATOM 792 C CA . SER A 1 97 ? 7.222 -15.492 14.537 1.00 32.41 89 SER A CA 1
ATOM 793 C C . SER A 1 97 ? 7.605 -16.613 15.506 1.00 31.79 89 SER A C 1
ATOM 794 O O . SER A 1 97 ? 7.347 -16.533 16.711 1.00 33.03 89 SER A O 1
ATOM 797 N N . TRP A 1 98 ? 8.275 -17.646 15.008 1.00 30.31 90 TRP A N 1
ATOM 798 C CA . TRP A 1 98 ? 8.698 -18.724 15.884 1.00 34.63 90 TRP A CA 1
ATOM 799 C C . TRP A 1 98 ? 9.923 -18.317 16.697 1.00 40.03 90 TRP A C 1
ATOM 800 O O . TRP A 1 98 ? 9.993 -18.583 17.907 1.00 35.18 90 TRP A O 1
ATOM 811 N N . LEU A 1 99 ? 10.890 -17.675 16.041 1.00 35.00 91 LEU A N 1
ATOM 812 C CA . LEU A 1 99 ? 12.139 -17.340 16.710 1.00 38.21 91 LEU A CA 1
ATOM 813 C C . LEU A 1 99 ? 11.975 -16.251 17.769 1.00 37.22 91 LEU A C 1
ATOM 814 O O . LEU A 1 99 ? 12.823 -16.148 18.667 1.00 36.92 91 LEU A O 1
ATOM 819 N N . THR A 1 100 ? 10.913 -15.440 17.702 1.00 32.18 92 THR A N 1
ATOM 820 C CA . THR A 1 100 ? 10.596 -14.485 18.760 1.00 35.50 92 THR A CA 1
ATOM 821 C C . THR A 1 100 ? 9.528 -15.008 19.719 1.00 33.66 92 THR A C 1
ATOM 822 O O . THR A 1 100 ? 8.996 -14.223 20.511 1.00 34.43 92 THR A O 1
ATOM 826 N N . HIS A 1 101 ? 9.191 -16.297 19.639 1.00 31.88 93 HIS A N 1
ATOM 827 C CA . HIS A 1 101 ? 8.321 -16.993 20.616 1.00 36.45 93 HIS A CA 1
ATOM 828 C C . HIS A 1 101 ? 6.941 -16.352 20.704 1.00 36.94 93 HIS A C 1
ATOM 829 O O . HIS A 1 101 ? 6.377 -16.184 21.798 1.00 34.44 93 HIS A O 1
ATOM 836 N N . GLN A 1 102 ? 6.356 -16.004 19.540 1.00 32.84 94 GLN A N 1
ATOM 837 C CA . GLN A 1 102 ? 5.051 -15.358 19.565 1.00 31.00 94 GLN A CA 1
ATOM 838 C C . GLN A 1 102 ? 4.024 -16.277 20.229 1.00 30.24 94 GLN A C 1
ATOM 839 O O . GLN A 1 102 ? 4.017 -17.494 19.988 1.00 33.62 94 GLN A O 1
ATOM 845 N N . PRO A 1 103 ? 3.154 -15.739 21.079 1.00 30.63 95 PRO A N 1
ATOM 846 C CA . PRO A 1 103 ? 2.274 -16.595 21.877 1.00 29.93 95 PRO A CA 1
ATOM 847 C C . PRO A 1 103 ? 1.015 -17.076 21.141 1.00 29.98 95 PRO A C 1
ATOM 848 O O . PRO A 1 103 ? 0.447 -16.383 20.294 1.00 30.96 95 PRO A O 1
ATOM 852 N N . SER A 1 104 ? 0.574 -18.271 21.524 1.00 31.85 96 SER A N 1
ATOM 853 C CA . SER A 1 104 ? -0.628 -18.922 21.014 1.00 30.97 96 SER A CA 1
ATOM 854 C C . SER A 1 104 ? -1.793 -18.728 21.978 1.00 33.08 96 SER A C 1
ATOM 855 O O . SER A 1 104 ? -1.608 -18.751 23.203 1.00 32.81 96 SER A O 1
ATOM 858 N N . LEU A 1 105 ? -2.995 -18.580 21.422 1.00 30.03 97 LEU A N 1
ATOM 859 C CA . LEU A 1 105 ? -4.220 -18.634 22.221 1.00 30.18 97 LEU A CA 1
ATOM 860 C C . LEU A 1 105 ? -4.824 -20.033 22.329 1.00 32.76 97 LEU A C 1
ATOM 861 O O . LEU A 1 105 ? -5.050 -20.533 23.442 1.00 32.84 97 LEU A O 1
ATOM 866 N N . TYR A 1 106 ? -5.143 -20.680 21.197 1.00 30.16 98 TYR A N 1
ATOM 867 C CA . TYR A 1 106 ? -5.829 -21.974 21.292 1.00 29.62 98 TYR A CA 1
ATOM 868 C C . TYR A 1 106 ? -5.487 -22.872 20.095 1.00 30.95 98 TYR A C 1
ATOM 869 O O . TYR A 1 106 ? -4.920 -22.429 19.089 1.00 30.11 98 TYR A O 1
ATOM 878 N N . SER A 1 107 ? -5.864 -24.145 20.238 1.00 29.75 99 SER A N 1
ATOM 879 C CA . SER A 1 107 ? -5.747 -25.200 19.238 1.00 30.17 99 SER A CA 1
ATOM 880 C C . SER A 1 107 ? -6.852 -26.203 19.524 1.00 33.48 99 SER A C 1
ATOM 881 O O . SER A 1 107 ? -7.294 -26.333 20.674 1.00 32.49 99 SER A O 1
ATOM 884 N N . ARG A 1 108 ? -7.289 -26.940 18.497 1.00 32.46 100 ARG A N 1
ATOM 885 C CA . ARG A 1 108 ? -8.149 -28.105 18.716 1.00 30.76 100 ARG A CA 1
ATOM 886 C C . ARG A 1 108 ? -7.591 -29.331 17.990 1.00 34.89 100 ARG A C 1
ATOM 887 O O . ARG A 1 108 ? -7.403 -29.305 16.772 1.00 35.06 100 ARG A O 1
ATOM 895 N N . LEU A 1 109 ? -7.317 -30.403 18.735 1.00 31.45 101 LEU A N 1
ATOM 896 C CA . LEU A 1 109 ? -6.935 -31.687 18.152 1.00 35.17 101 LEU A CA 1
ATOM 897 C C . LEU A 1 109 ? -8.189 -32.478 17.829 1.00 39.20 101 LEU A C 1
ATOM 898 O O . LEU A 1 109 ? -9.162 -32.453 18.588 1.00 37.51 101 LEU A O 1
ATOM 903 N N . ASP A 1 110 ? -8.155 -33.234 16.742 1.00 31.39 102 ASP A N 1
ATOM 904 C CA . ASP A 1 110 ? -9.249 -34.152 16.452 1.00 33.56 102 ASP A CA 1
ATOM 905 C C . ASP A 1 110 ? -8.770 -35.569 16.723 1.00 40.56 102 ASP A C 1
ATOM 906 O O . ASP A 1 110 ? -7.869 -36.047 16.026 1.00 36.37 102 ASP A O 1
ATOM 911 N N . LEU A 1 111 ? -9.424 -36.256 17.671 1.00 37.26 103 LEU A N 1
ATOM 912 C CA . LEU A 1 111 ? -8.986 -37.572 18.142 1.00 36.70 103 LEU A CA 1
ATOM 913 C C . LEU A 1 111 ? -10.070 -38.608 17.874 1.00 43.37 103 LEU A C 1
ATOM 914 O O . LEU A 1 111 ? -11.243 -38.418 18.257 1.00 37.02 103 LEU A O 1
ATOM 919 N N . ALA A 1 112 ? -9.685 -39.704 17.208 1.00 37.13 104 ALA A N 1
ATOM 920 C CA . ALA A 1 112 ? -10.573 -40.853 17.041 1.00 36.65 104 ALA A CA 1
ATOM 921 C C . ALA A 1 112 ? -10.494 -41.740 18.286 1.00 43.69 104 ALA A C 1
ATOM 922 O O . ALA A 1 112 ? -9.406 -42.221 18.628 1.00 41.04 104 ALA A O 1
ATOM 924 N N . TRP A 1 113 ? -11.618 -41.928 18.987 1.00 40.80 105 TRP A N 1
ATOM 925 C CA . TRP A 1 113 ? -11.606 -42.763 20.193 1.00 37.81 105 TRP A CA 1
ATOM 926 C C . TRP A 1 113 ? -13.029 -43.081 20.621 1.00 45.88 105 TRP A C 1
ATOM 927 O O . TRP A 1 113 ? -13.882 -42.190 20.653 1.00 41.49 105 TRP A O 1
ATOM 938 N N . ASP A 1 114 ? -13.276 -44.352 20.984 1.00 46.70 106 ASP A N 1
ATOM 939 C CA . ASP A 1 114 ? -14.498 -44.721 21.694 1.00 43.84 106 ASP A CA 1
ATOM 940 C C . ASP A 1 114 ? -14.227 -45.241 23.097 1.00 42.72 106 ASP A C 1
ATOM 941 O O . ASP A 1 114 ? -15.104 -45.876 23.699 1.00 46.81 106 ASP A O 1
ATOM 946 N N . GLY A 1 115 ? -13.044 -44.982 23.641 1.00 39.45 107 GLY A N 1
ATOM 947 C CA . GLY A 1 115 ? -12.682 -45.502 24.935 1.00 40.99 107 GLY A CA 1
ATOM 948 C C . GLY A 1 115 ? -11.975 -46.847 24.891 1.00 45.62 107 GLY A C 1
ATOM 949 O O . GLY A 1 115 ? -11.319 -47.216 25.876 1.00 46.09 107 GLY A O 1
ATOM 950 N N . THR A 1 116 ? -12.083 -47.570 23.773 1.00 43.60 108 THR A N 1
ATOM 951 C CA . THR A 1 116 ? -11.310 -48.792 23.531 1.00 51.30 108 THR A CA 1
ATOM 952 C C . THR A 1 116 ? -10.029 -48.475 22.763 1.00 53.98 108 THR A C 1
ATOM 953 O O . THR A 1 116 ? -10.014 -47.626 21.852 1.00 46.12 108 THR A O 1
ATOM 957 N N . GLY A 1 117 ? -8.948 -49.168 23.138 1.00 52.24 109 GLY A N 1
ATOM 958 C CA . GLY A 1 117 ? -7.662 -48.905 22.527 1.00 45.58 109 GLY A CA 1
ATOM 959 C C . GLY A 1 117 ? -7.154 -47.531 22.936 1.00 47.69 109 GLY A C 1
ATOM 960 O O . GLY A 1 117 ? -7.508 -46.981 23.985 1.00 45.76 109 GLY A O 1
ATOM 961 N N . GLU A 1 118 ? -6.287 -46.984 22.089 1.00 49.93 110 GLU A N 1
ATOM 962 C CA . GLU A 1 118 ? -5.645 -45.691 22.250 1.00 46.10 110 GLU A CA 1
ATOM 963 C C . GLU A 1 118 ? -6.296 -44.647 21.345 1.00 42.73 110 GLU A C 1
ATOM 964 O O . GLU A 1 118 ? -6.580 -44.933 20.192 1.00 41.56 110 GLU A O 1
ATOM 970 N N . PRO A 1 119 ? -6.522 -43.421 21.807 1.00 43.98 111 PRO A N 1
ATOM 971 C CA . PRO A 1 119 ? -7.018 -42.375 20.891 1.00 41.03 111 PRO A CA 1
ATOM 972 C C . PRO A 1 119 ? -5.962 -42.037 19.842 1.00 43.10 111 PRO A C 1
ATOM 973 O O . PRO A 1 119 ? -4.765 -42.033 20.131 1.00 44.01 111 PRO A O 1
ATOM 977 N N . LYS A 1 120 ? -6.411 -41.768 18.614 1.00 43.09 112 LYS A N 1
ATOM 978 C CA . LYS A 1 120 ? -5.523 -41.501 17.480 1.00 43.31 112 LYS A CA 1
ATOM 979 C C . LYS A 1 120 ? -5.719 -40.077 16.973 1.00 41.00 112 LYS A C 1
ATOM 980 O O . LYS A 1 120 ? -6.855 -39.641 16.767 1.00 40.57 112 LYS A O 1
ATOM 986 N N . LEU A 1 121 ? -4.616 -39.382 16.737 1.00 40.67 113 LEU A N 1
ATOM 987 C CA . LEU A 1 121 ? -4.666 -38.023 16.217 1.00 39.47 113 LEU A CA 1
ATOM 988 C C . LEU A 1 121 ? -4.976 -38.036 14.734 1.00 42.28 113 LEU A C 1
ATOM 989 O O . LEU A 1 121 ? -4.216 -38.603 13.931 1.00 39.59 113 LEU A O 1
ATOM 994 N N . LEU A 1 122 ? -6.082 -37.385 14.356 1.00 37.04 114 LEU A N 1
ATOM 995 C CA . LEU A 1 122 ? -6.384 -37.227 12.942 1.00 39.74 114 LEU A CA 1
ATOM 996 C C . LEU A 1 122 ? -5.947 -35.881 12.367 1.00 48.44 114 LEU A C 1
ATOM 997 O O . LEU A 1 122 ? -5.556 -35.842 11.191 1.00 49.75 114 LEU A O 1
ATOM 1002 N N . GLU A 1 123 ? -5.984 -34.792 13.148 1.00 44.32 115 GLU A N 1
ATOM 1003 C CA . GLU A 1 123 ? -5.478 -33.481 12.724 1.00 48.62 115 GLU A CA 1
ATOM 1004 C C . GLU A 1 123 ? -5.362 -32.550 13.916 1.00 50.71 115 GLU A C 1
ATOM 1005 O O . GLU A 1 123 ? -5.985 -32.774 14.958 1.00 44.04 115 GLU A O 1
ATOM 1011 N N . ASN A 1 124 ? -4.571 -31.476 13.735 1.00 40.29 116 ASN A N 1
ATOM 1012 C CA . ASN A 1 124 ? -4.478 -30.398 14.720 1.00 40.06 116 ASN A CA 1
ATOM 1013 C C . ASN A 1 124 ? -5.010 -29.140 14.038 1.00 43.47 116 ASN A C 1
ATOM 1014 O O . ASN A 1 124 ? -4.306 -28.537 13.226 1.00 40.09 116 ASN A O 1
ATOM 1019 N N . ASN A 1 125 ? -6.271 -28.760 14.344 1.00 36.40 117 ASN A N 1
ATOM 1020 C CA . ASN A 1 125 ? -6.828 -27.500 13.862 1.00 36.89 117 ASN A CA 1
ATOM 1021 C C . ASN A 1 125 ? -6.231 -26.413 14.726 1.00 32.85 117 ASN A C 1
ATOM 1022 O O . ASN A 1 125 ? -6.796 -26.039 15.755 1.00 34.85 117 ASN A O 1
ATOM 1027 N N . ALA A 1 126 ? -5.073 -25.880 14.311 1.00 31.31 118 ALA A N 1
ATOM 1028 C CA . ALA A 1 126 ? -4.301 -25.024 15.215 1.00 30.03 118 ALA A CA 1
ATOM 1029 C C . ALA A 1 126 ? -4.329 -23.581 14.771 1.00 31.79 118 ALA A C 1
ATOM 1030 O O . ALA A 1 126 ? -3.457 -22.800 15.162 1.00 32.04 118 ALA A O 1
ATOM 1032 N N . ASP A 1 127 ? -5.316 -23.209 13.948 1.00 29.43 119 ASP A N 1
ATOM 1033 C CA . ASP A 1 127 ? -5.309 -21.865 13.371 1.00 31.00 119 ASP A CA 1
ATOM 1034 C C . ASP A 1 127 ? -6.683 -21.232 13.572 1.00 32.85 119 ASP A C 1
ATOM 1035 O O . ASP A 1 127 ? -6.829 -20.214 14.277 1.00 33.51 119 ASP A O 1
ATOM 1040 N N . THR A 1 128 ? -7.708 -21.845 12.988 1.00 32.41 120 THR A N 1
ATOM 1041 C CA . THR A 1 128 ? -9.077 -21.321 13.061 1.00 28.90 120 THR A CA 1
ATOM 1042 C C . THR A 1 128 ? -10.025 -22.471 13.416 1.00 33.75 120 THR A C 1
ATOM 1043 O O . THR A 1 128 ? -10.903 -22.840 12.634 1.00 35.32 120 THR A O 1
ATOM 1047 N N . PRO A 1 129 ? -9.865 -23.074 14.594 1.00 33.42 121 PRO A N 1
ATOM 1048 C CA . PRO A 1 129 ? -10.648 -24.287 14.899 1.00 32.83 121 PRO A CA 1
ATOM 1049 C C . PRO A 1 129 ? -12.117 -23.949 15.139 1.00 36.66 121 PRO A C 1
ATOM 1050 O O . PRO A 1 129 ? -12.447 -23.013 15.875 1.00 38.67 121 PRO A O 1
ATOM 1054 N N . THR A 1 130 ? -12.990 -24.760 14.579 1.00 29.96 122 THR A N 1
ATOM 1055 C CA . THR A 1 130 ? -14.419 -24.540 14.723 1.00 32.78 122 THR A CA 1
ATOM 1056 C C . THR A 1 130 ? -14.944 -25.157 16.024 1.00 38.75 122 THR A C 1
ATOM 1057 O O . THR A 1 130 ? -14.265 -25.951 16.692 1.00 34.58 122 THR A O 1
ATOM 1061 N N . SER A 1 131 ? -16.187 -24.771 16.353 1.00 36.09 123 SER A N 1
ATOM 1062 C CA . SER A 1 131 ? -16.993 -25.252 17.482 1.00 35.02 123 SER A CA 1
ATOM 1063 C C . SER A 1 131 ? -16.512 -24.733 18.845 1.00 36.27 123 SER A C 1
ATOM 1064 O O . SER A 1 131 ? -16.862 -25.301 19.897 1.00 33.86 123 SER A O 1
ATOM 1067 N N . LEU A 1 132 ? -15.805 -23.595 18.883 1.00 32.81 124 LEU A N 1
ATOM 1068 C CA . LEU A 1 132 ? -15.355 -23.049 20.166 1.00 29.95 124 LEU A CA 1
ATOM 1069 C C . LEU A 1 132 ? -16.540 -22.674 21.055 1.00 29.86 124 LEU A C 1
ATOM 1070 O O . LEU A 1 132 ? -16.577 -23.013 22.247 1.00 33.86 124 LEU A O 1
ATOM 1075 N N . TYR A 1 133 ? -17.503 -21.934 20.501 1.00 33.02 125 TYR A N 1
ATOM 1076 C CA . TYR A 1 133 ? -18.582 -21.393 21.329 1.00 34.59 125 TYR A CA 1
ATOM 1077 C C . TYR A 1 133 ? -19.380 -22.514 22.001 1.00 35.97 125 TYR A C 1
ATOM 1078 O O . TYR A 1 133 ? -19.656 -22.454 23.198 1.00 36.72 125 TYR A O 1
ATOM 1087 N N . GLU A 1 134 ? -19.767 -23.540 21.227 1.00 34.75 126 GLU A N 1
ATOM 1088 C CA . GLU A 1 134 ? -20.480 -24.713 21.765 1.00 35.91 126 GLU A CA 1
ATOM 1089 C C . GLU A 1 134 ? -19.661 -25.418 22.838 1.00 36.44 126 GLU A C 1
ATOM 1090 O O . GLU A 1 134 ? -20.184 -25.791 23.896 1.00 35.92 126 GLU A O 1
ATOM 1096 N N . ALA A 1 135 ? -18.367 -25.641 22.575 1.00 34.94 127 ALA A N 1
ATOM 1097 C CA . ALA A 1 135 ? -17.560 -26.399 23.538 1.00 33.90 127 ALA A CA 1
ATOM 1098 C C . ALA A 1 135 ? -17.323 -25.608 24.815 1.00 37.30 127 ALA A C 1
ATOM 1099 O O . ALA A 1 135 ? -17.346 -26.175 25.919 1.00 35.60 127 ALA A O 1
ATOM 1101 N N . ALA A 1 136 ? -17.110 -24.289 24.696 1.00 33.39 128 ALA A N 1
ATOM 1102 C CA . ALA A 1 136 ? -16.707 -23.512 25.849 1.00 31.60 128 ALA A CA 1
ATOM 1103 C C . ALA A 1 136 ? -17.914 -23.117 26.682 1.00 35.91 128 ALA A C 1
ATOM 1104 O O . ALA A 1 136 ? -17.885 -23.192 27.918 1.00 39.67 128 ALA A O 1
ATOM 1106 N N . PHE A 1 137 ? -18.966 -22.674 26.026 1.00 37.31 129 PHE A N 1
ATOM 1107 C CA . PHE A 1 137 ? -20.042 -22.025 26.765 1.00 37.80 129 PHE A CA 1
ATOM 1108 C C . PHE A 1 137 ? -21.376 -22.743 26.598 1.00 35.68 129 PHE A C 1
ATOM 1109 O O . PHE A 1 137 ? -22.018 -23.083 27.600 1.00 37.97 129 PHE A O 1
ATOM 1117 N N . PHE A 1 138 ? -21.834 -22.982 25.364 1.00 32.50 130 PHE A N 1
ATOM 1118 C CA . PHE A 1 138 ? -23.202 -23.456 25.227 1.00 32.51 130 PHE A CA 1
ATOM 1119 C C . PHE A 1 138 ? -23.388 -24.815 25.895 1.00 39.79 130 PHE A C 1
ATOM 1120 O O . PHE A 1 138 ? -24.436 -25.079 26.519 1.00 34.86 130 PHE A O 1
ATOM 1128 N N . GLN A 1 139 ? -22.395 -25.710 25.783 1.00 34.08 131 GLN A N 1
ATOM 1129 C CA . GLN A 1 139 ? -22.635 -27.009 26.414 1.00 33.65 131 GLN A CA 1
ATOM 1130 C C . GLN A 1 139 ? -22.491 -26.940 27.929 1.00 36.93 131 GLN A C 1
ATOM 1131 O O . GLN A 1 139 ? -22.974 -27.851 28.615 1.00 39.71 131 GLN A O 1
ATOM 1137 N N A TRP A 1 140 ? -21.830 -25.898 28.457 0.57 37.59 132 TRP A N 1
ATOM 1138 N N B TRP A 1 140 ? -21.856 -25.896 28.468 0.43 37.51 132 TRP A N 1
ATOM 1139 C CA A TRP A 1 140 ? -21.745 -25.693 29.906 0.57 40.76 132 TRP A CA 1
ATOM 1140 C CA B TRP A 1 140 ? -21.796 -25.782 29.922 0.43 40.78 132 TRP A CA 1
ATOM 1141 C C A TRP A 1 140 ? -23.111 -25.317 30.468 0.57 44.72 132 TRP A C 1
ATOM 1142 C C B TRP A 1 140 ? -23.126 -25.310 30.494 0.43 44.61 132 TRP A C 1
ATOM 1143 O O A TRP A 1 140 ? -23.571 -25.903 31.457 0.57 42.89 132 TRP A O 1
ATOM 1144 O O B TRP A 1 140 ? -23.560 -25.808 31.540 0.43 43.00 132 TRP A O 1
ATOM 1165 N N . ILE A 1 141 ? -23.780 -24.350 29.828 1.00 41.39 133 ILE A N 1
ATOM 1166 C CA . ILE A 1 141 ? -25.151 -23.985 30.210 1.00 38.82 133 ILE A CA 1
ATOM 1167 C C . ILE A 1 141 ? -26.070 -25.189 30.074 1.00 42.13 133 ILE A C 1
ATOM 1168 O O . ILE A 1 141 ? -26.918 -25.444 30.941 1.00 44.92 133 ILE A O 1
ATOM 1173 N N . TRP A 1 142 ? -25.928 -25.948 28.982 1.00 39.88 134 TRP A N 1
ATOM 1174 C CA . TRP A 1 142 ? -26.707 -27.177 28.816 1.00 40.28 134 TRP A CA 1
ATOM 1175 C C . TRP A 1 142 ? -26.579 -28.091 30.036 1.00 41.81 134 TRP A C 1
ATOM 1176 O O . TRP A 1 142 ? -27.569 -28.650 30.521 1.00 42.63 134 TRP A O 1
ATOM 1187 N N . LEU A 1 143 ? -25.355 -28.297 30.506 1.00 41.78 135 LEU A N 1
ATOM 1188 C CA . LEU A 1 143 ? -25.140 -29.165 31.662 1.00 43.31 135 LEU A CA 1
ATOM 1189 C C . LEU A 1 143 ? -25.866 -28.623 32.889 1.00 46.82 135 LEU A C 1
ATOM 1190 O O . LEU A 1 143 ? -26.587 -29.360 33.566 1.00 43.16 135 LEU A O 1
ATOM 1195 N N . GLU A 1 144 ? -25.692 -27.334 33.181 1.00 41.84 136 GLU A N 1
ATOM 1196 C CA . GLU A 1 144 ? -26.363 -26.738 34.338 1.00 52.43 136 GLU A CA 1
ATOM 1197 C C . GLU A 1 144 ? -27.878 -26.846 34.212 1.00 53.01 136 GLU A C 1
ATOM 1198 O O . GLU A 1 144 ? -28.564 -27.215 35.172 1.00 50.98 136 GLU A O 1
ATOM 1204 N N . ASP A 1 145 ? -28.414 -26.544 33.027 1.00 45.85 137 ASP A N 1
ATOM 1205 C CA . ASP A 1 145 ? -29.856 -26.624 32.809 1.00 47.31 137 ASP A CA 1
ATOM 1206 C C . ASP A 1 145 ? -30.381 -28.036 33.026 1.00 49.48 137 ASP A C 1
ATOM 1207 O O . ASP A 1 145 ? -31.398 -28.236 33.700 1.00 48.40 137 ASP A O 1
ATOM 1212 N N . GLN A 1 146 ? -29.731 -29.034 32.432 1.00 46.82 138 GLN A N 1
ATOM 1213 C CA . GLN A 1 146 ? -30.291 -30.373 32.495 1.00 49.60 138 GLN A CA 1
ATOM 1214 C C . GLN A 1 146 ? -30.050 -31.019 33.848 1.00 44.60 138 GLN A C 1
ATOM 1215 O O . GLN A 1 146 ? -30.837 -31.881 34.259 1.00 51.39 138 GLN A O 1
ATOM 1221 N N . LEU A 1 147 ? -28.997 -30.609 34.562 1.00 48.23 139 LEU A N 1
ATOM 1222 C CA . LEU A 1 147 ? -28.866 -30.989 35.966 1.00 50.46 139 LEU A CA 1
ATOM 1223 C C . LEU A 1 147 ? -30.041 -30.451 36.777 1.00 59.72 139 LEU A C 1
ATOM 1224 O O . LEU A 1 147 ? -30.675 -31.184 37.547 1.00 54.65 139 LEU A O 1
ATOM 1229 N N . ASN A 1 148 ? -30.342 -29.162 36.609 1.00 52.20 140 ASN A N 1
ATOM 1230 C CA . ASN A 1 148 ? -31.439 -28.546 37.348 1.00 56.92 140 ASN A CA 1
ATOM 1231 C C . ASN A 1 148 ? -32.783 -29.176 37.005 1.00 58.07 140 ASN A C 1
ATOM 1232 O O . ASN A 1 148 ? -33.669 -29.247 37.864 1.00 61.94 140 ASN A O 1
ATOM 1237 N N . ALA A 1 149 ? -32.968 -29.627 35.771 1.00 49.98 141 ALA A N 1
ATOM 1238 C CA . ALA A 1 149 ? -34.212 -30.279 35.396 1.00 57.42 141 ALA A CA 1
ATOM 1239 C C . ALA A 1 149 ? -34.264 -31.749 35.817 1.00 61.80 141 ALA A C 1
ATOM 1240 O O . ALA A 1 149 ? -35.243 -32.434 35.487 1.00 61.91 141 ALA A O 1
ATOM 1242 N N . GLY A 1 150 ? -33.246 -32.237 36.530 1.00 54.41 142 GLY A N 1
ATOM 1243 C CA . GLY A 1 150 ? -33.190 -33.631 36.927 1.00 57.40 142 GLY A CA 1
ATOM 1244 C C . GLY A 1 150 ? -33.015 -34.635 35.807 1.00 59.17 142 GLY A C 1
ATOM 1245 O O . GLY A 1 150 ? -33.369 -35.804 35.981 1.00 57.51 142 GLY A O 1
ATOM 1246 N N . ASN A 1 151 ? -32.471 -34.232 34.654 1.00 51.01 143 ASN A N 1
ATOM 1247 C CA . ASN A 1 151 ? -32.399 -35.134 33.514 1.00 53.98 143 ASN A CA 1
ATOM 1248 C C . ASN A 1 151 ? -31.013 -35.746 33.324 1.00 48.71 143 ASN A C 1
ATOM 1249 O O . ASN A 1 151 ? -30.798 -36.442 32.328 1.00 48.32 143 ASN A O 1
ATOM 1254 N N . LEU A 1 152 ? -30.085 -35.513 34.250 1.00 47.92 144 LEU A N 1
ATOM 1255 C CA . LEU A 1 152 ? -28.741 -36.071 34.177 1.00 56.62 144 LEU A CA 1
ATOM 1256 C C . LEU A 1 152 ? -28.373 -36.754 35.486 1.00 58.78 144 LEU A C 1
ATOM 1257 O O . LEU A 1 152 ? -28.889 -36.378 36.546 1.00 60.01 144 LEU A O 1
ATOM 1262 N N . PRO A 1 153 ? -27.470 -37.747 35.453 1.00 54.77 145 PRO A N 1
ATOM 1263 C CA . PRO A 1 153 ? -27.008 -38.379 36.699 1.00 57.35 145 PRO A CA 1
ATOM 1264 C C . PRO A 1 153 ? -26.521 -37.346 37.706 1.00 66.15 145 PRO A C 1
ATOM 1265 O O . PRO A 1 153 ? -25.960 -36.307 37.335 1.00 58.84 145 PRO A O 1
ATOM 1269 N N . GLU A 1 154 ? -26.718 -37.659 39.000 1.00 66.56 146 GLU A N 1
ATOM 1270 C CA . GLU A 1 154 ? -26.567 -36.654 40.056 1.00 65.42 146 GLU A CA 1
ATOM 1271 C C . GLU A 1 154 ? -25.148 -36.087 40.109 1.00 61.94 146 GLU A C 1
ATOM 1272 O O . GLU A 1 154 ? -24.961 -34.882 40.331 1.00 62.89 146 GLU A O 1
ATOM 1274 N N . GLY A 1 155 ? -24.136 -36.919 39.898 1.00 51.83 147 GLY A N 1
ATOM 1275 C CA . GLY A 1 155 ? -22.783 -36.380 39.921 1.00 57.24 147 GLY A CA 1
ATOM 1276 C C . GLY A 1 155 ? -22.193 -35.921 38.587 1.00 55.08 147 GLY A C 1
ATOM 1277 O O . GLY A 1 155 ? -20.970 -35.847 38.457 1.00 52.75 147 GLY A O 1
ATOM 1278 N N . SER A 1 156 ? -23.032 -35.601 37.600 1.00 56.15 148 SER A N 1
ATOM 1279 C CA . SER A 1 156 ? -22.534 -35.268 36.264 1.00 48.97 148 SER A CA 1
ATOM 1280 C C . SER A 1 156 ? -21.528 -34.119 36.306 1.00 44.07 148 SER A C 1
ATOM 1281 O O . SER A 1 156 ? -21.717 -33.118 37.004 1.00 46.66 148 SER A O 1
ATOM 1284 N N . ASP A 1 157 ? -20.450 -34.259 35.535 1.00 47.84 149 ASP A N 1
ATOM 1285 C CA . ASP A 1 157 ? -19.451 -33.210 35.358 1.00 41.54 149 ASP A CA 1
ATOM 1286 C C . ASP A 1 157 ? -19.158 -33.083 33.857 1.00 41.08 149 ASP A C 1
ATOM 1287 O O . ASP A 1 157 ? -19.756 -33.770 33.031 1.00 37.31 149 ASP A O 1
ATOM 1292 N N . GLN A 1 158 ? -18.210 -32.229 33.499 1.00 44.46 150 GLN A N 1
ATOM 1293 C CA . GLN A 1 158 ? -17.930 -32.008 32.077 1.00 41.22 150 GLN A CA 1
ATOM 1294 C C . GLN A 1 158 ? -16.464 -31.656 31.953 1.00 38.52 150 GLN A C 1
ATOM 1295 O O . GLN A 1 158 ? -15.948 -30.846 32.732 1.00 37.37 150 GLN A O 1
ATOM 1301 N N . PHE A 1 159 ? -15.793 -32.286 31.000 1.00 38.70 151 PHE A N 1
ATOM 1302 C CA . PHE A 1 159 ? -14.385 -31.980 30.753 1.00 38.62 151 PHE A CA 1
ATOM 1303 C C . PHE A 1 159 ? -14.375 -30.706 29.911 1.00 36.96 151 PHE A C 1
ATOM 1304 O O . PHE A 1 159 ? -14.519 -30.760 28.687 1.00 34.46 151 PHE A O 1
ATOM 1312 N N . ASN A 1 160 ? -14.225 -29.562 30.571 1.00 39.21 152 ASN A N 1
ATOM 1313 C CA . ASN A 1 160 ? -14.420 -28.271 29.925 1.00 38.01 152 ASN A CA 1
ATOM 1314 C C . ASN A 1 160 ? -13.983 -27.181 30.890 1.00 39.75 152 ASN A C 1
ATOM 1315 O O . ASN A 1 160 ? -14.742 -26.810 31.803 1.00 37.80 152 ASN A O 1
ATOM 1320 N N . SER A 1 161 ? -12.746 -26.683 30.721 1.00 36.02 153 SER A N 1
ATOM 1321 C CA . SER A 1 161 ? -12.313 -25.470 31.406 1.00 34.74 153 SER A CA 1
ATOM 1322 C C . SER A 1 161 ? -11.960 -24.374 30.403 1.00 36.38 153 SER A C 1
ATOM 1323 O O . SER A 1 161 ? -11.118 -23.515 30.689 1.00 33.13 153 SER A O 1
ATOM 1326 N N . LEU A 1 162 ? -12.625 -24.357 29.241 1.00 37.35 154 LEU A N 1
ATOM 1327 C CA . LEU A 1 162 ? -12.233 -23.419 28.181 1.00 32.93 154 LEU A CA 1
ATOM 1328 C C . LEU A 1 162 ? -12.381 -21.972 28.618 1.00 34.71 154 LEU A C 1
ATOM 1329 O O . LEU A 1 162 ? -11.479 -21.154 28.404 1.00 33.67 154 LEU A O 1
ATOM 1334 N N . GLN A 1 163 ? -13.530 -21.626 29.197 1.00 36.52 155 GLN A N 1
ATOM 1335 C CA . GLN A 1 163 ? -13.776 -20.213 29.467 1.00 36.71 155 GLN A CA 1
ATOM 1336 C C . GLN A 1 163 ? -12.806 -19.703 30.504 1.00 36.74 155 GLN A C 1
ATOM 1337 O O . GLN A 1 163 ? -12.201 -18.631 30.342 1.00 33.49 155 GLN A O 1
ATOM 1343 N N . GLU A 1 164 ? -12.594 -20.500 31.558 1.00 34.47 156 GLU A N 1
ATOM 1344 C CA . GLU A 1 164 ? -11.661 -20.090 32.601 1.00 35.85 156 GLU A CA 1
ATOM 1345 C C . GLU A 1 164 ? -10.254 -19.948 32.041 1.00 38.46 156 GLU A C 1
ATOM 1346 O O . GLU A 1 164 ? -9.572 -18.953 32.308 1.00 36.32 156 GLU A O 1
ATOM 1352 N N . LYS A 1 165 ? -9.810 -20.913 31.223 1.00 35.45 157 LYS A N 1
ATOM 1353 C CA . LYS A 1 165 ? -8.433 -20.856 30.721 1.00 33.85 157 LYS A CA 1
ATOM 1354 C C . LYS A 1 165 ? -8.255 -19.763 29.662 1.00 34.29 157 LYS A C 1
ATOM 1355 O O . LYS A 1 165 ? -7.195 -19.116 29.602 1.00 34.00 157 LYS A O 1
ATOM 1361 N N . LEU A 1 166 ? -9.276 -19.539 28.829 1.00 34.43 158 LEU A N 1
ATOM 1362 C CA . LEU A 1 166 ? -9.211 -18.436 27.853 1.00 33.83 158 LEU A CA 1
ATOM 1363 C C . LEU A 1 166 ? -9.081 -17.085 28.541 1.00 35.28 158 LEU A C 1
ATOM 1364 O O . LEU A 1 166 ? -8.248 -16.257 28.158 1.00 33.83 158 LEU A O 1
ATOM 1369 N N . ILE A 1 167 ? -9.915 -16.828 29.557 1.00 34.26 159 ILE A N 1
ATOM 1370 C CA . ILE A 1 167 ? -9.798 -15.568 30.297 1.00 35.23 159 ILE A CA 1
ATOM 1371 C C . ILE A 1 167 ? -8.417 -15.450 30.955 1.00 34.36 159 ILE A C 1
ATOM 1372 O O . ILE A 1 167 ? -7.746 -14.416 30.845 1.00 37.19 159 ILE A O 1
ATOM 1377 N N . ASP A 1 168 ? -7.958 -16.517 31.631 1.00 34.74 160 ASP A N 1
ATOM 1378 C CA . ASP A 1 168 ? -6.623 -16.487 32.227 1.00 32.98 160 ASP A CA 1
ATOM 1379 C C . ASP A 1 168 ? -5.543 -16.235 31.185 1.00 35.55 160 ASP A C 1
ATOM 1380 O O . ASP A 1 168 ? -4.577 -15.517 31.445 1.00 33.76 160 ASP A O 1
ATOM 1385 N N . ARG A 1 169 ? -5.680 -16.826 30.000 1.00 35.70 161 ARG A N 1
ATOM 1386 C CA . ARG A 1 169 ? -4.674 -16.606 28.961 1.00 30.98 161 ARG A CA 1
ATOM 1387 C C . ARG A 1 169 ? -4.687 -15.162 28.463 1.00 31.32 161 ARG A C 1
ATOM 1388 O O . ARG A 1 169 ? -3.624 -14.567 28.201 1.00 35.68 161 ARG A O 1
ATOM 1396 N N . PHE A 1 170 ? -5.878 -14.582 28.274 1.00 33.63 162 PHE A N 1
ATOM 1397 C CA . PHE A 1 170 ? -5.936 -13.171 27.900 1.00 32.28 162 PHE A CA 1
ATOM 1398 C C . PHE A 1 170 ? -5.296 -12.299 28.975 1.00 33.26 162 PHE A C 1
ATOM 1399 O O . PHE A 1 170 ? -4.601 -11.324 28.661 1.00 32.46 162 PHE A O 1
ATOM 1407 N N . VAL A 1 171 ? -5.520 -12.627 30.258 1.00 35.95 163 VAL A N 1
ATOM 1408 C CA . VAL A 1 171 ? -4.868 -11.832 31.311 1.00 35.76 163 VAL A CA 1
ATOM 1409 C C . VAL A 1 171 ? -3.357 -11.940 31.175 1.00 32.45 163 VAL A C 1
ATOM 1410 O O . VAL A 1 171 ? -2.629 -10.941 31.236 1.00 38.16 163 VAL A O 1
ATOM 1414 N N . GLU A 1 172 ? -2.876 -13.156 30.960 1.00 35.83 164 GLU A N 1
ATOM 1415 C CA . GLU A 1 172 ? -1.457 -13.402 30.758 1.00 34.94 164 GLU A CA 1
ATOM 1416 C C . GLU A 1 172 ? -0.938 -12.655 29.534 1.00 36.91 164 GLU A C 1
ATOM 1417 O O . GLU A 1 172 ? 0.130 -12.022 29.585 1.00 32.57 164 GLU A O 1
ATOM 1423 N N . LEU A 1 173 ? -1.701 -12.671 28.436 1.00 34.13 165 LEU A N 1
ATOM 1424 C CA . LEU A 1 173 ? -1.261 -11.932 27.259 1.00 35.06 165 LEU A CA 1
ATOM 1425 C C . LEU A 1 173 ? -1.177 -10.433 27.558 1.00 34.02 165 LEU A C 1
ATOM 1426 O O . LEU A 1 173 ? -0.206 -9.760 27.176 1.00 35.20 165 LEU A O 1
ATOM 1431 N N . ARG A 1 174 ? -2.170 -9.896 28.267 1.00 33.36 166 ARG A N 1
ATOM 1432 C CA . ARG A 1 174 ? -2.144 -8.470 28.598 1.00 33.46 166 ARG A CA 1
ATOM 1433 C C . ARG A 1 174 ? -0.981 -8.153 29.524 1.00 38.92 166 ARG A C 1
ATOM 1434 O O . ARG A 1 174 ? -0.157 -7.277 29.228 1.00 35.38 166 ARG A O 1
ATOM 1442 N N . GLU A 1 175 ? -0.893 -8.873 30.642 1.00 36.46 167 GLU A N 1
ATOM 1443 C CA . GLU A 1 175 ? 0.026 -8.476 31.713 1.00 39.31 167 GLU A CA 1
ATOM 1444 C C . GLU A 1 175 ? 1.462 -8.804 31.361 1.00 42.94 167 GLU A C 1
ATOM 1445 O O . GLU A 1 175 ? 2.379 -8.030 31.660 1.00 41.21 167 GLU A O 1
ATOM 1451 N N . GLN A 1 176 ? 1.691 -9.950 30.740 1.00 33.78 168 GLN A N 1
ATOM 1452 C CA . GLN A 1 176 ? 3.064 -10.363 30.483 1.00 35.83 168 GLN A CA 1
ATOM 1453 C C . GLN A 1 176 ? 3.527 -10.235 29.038 1.00 39.72 168 GLN A C 1
ATOM 1454 O O . GLN A 1 176 ? 4.734 -10.314 28.798 1.00 38.47 168 GLN A O 1
ATOM 1460 N N . TYR A 1 177 ? 2.627 -10.048 28.074 1.00 35.57 169 TYR A N 1
ATOM 1461 C CA . TYR A 1 177 ? 3.040 -9.811 26.693 1.00 35.64 169 TYR A CA 1
ATOM 1462 C C . TYR A 1 177 ? 2.599 -8.442 26.176 1.00 36.55 169 TYR A C 1
ATOM 1463 O O . TYR A 1 177 ? 2.878 -8.108 25.020 1.00 37.73 169 TYR A O 1
ATOM 1472 N N . GLY A 1 178 ? 1.912 -7.644 26.983 1.00 38.53 170 GLY A N 1
ATOM 1473 C CA . GLY A 1 178 ? 1.556 -6.302 26.567 1.00 36.81 170 GLY A CA 1
ATOM 1474 C C . GLY A 1 178 ? 0.431 -6.194 25.558 1.00 40.07 170 GLY A C 1
ATOM 1475 O O . GLY A 1 178 ? 0.389 -5.222 24.797 1.00 38.29 170 GLY A O 1
ATOM 1476 N N . PHE A 1 179 ? -0.478 -7.169 25.520 1.00 35.06 171 PHE A N 1
ATOM 1477 C CA . PHE A 1 179 ? -1.697 -7.109 24.713 1.00 33.29 171 PHE A CA 1
ATOM 1478 C C . PHE A 1 179 ? -2.719 -6.223 25.432 1.00 36.99 171 PHE A C 1
ATOM 1479 O O . PHE A 1 179 ? -3.697 -6.689 26.009 1.00 35.84 171 PHE A O 1
ATOM 1487 N N . GLN A 1 180 ? -2.499 -4.912 25.383 1.00 42.62 172 GLN A N 1
ATOM 1488 C CA . GLN A 1 180 ? -3.458 -4.015 26.022 1.00 40.29 172 GLN A CA 1
ATOM 1489 C C . GLN A 1 180 ? -4.688 -3.777 25.167 1.00 41.01 172 GLN A C 1
ATOM 1490 O O . GLN A 1 180 ? -5.781 -3.561 25.709 1.00 37.53 172 GLN A O 1
ATOM 1496 N N . LEU A 1 181 ? -4.519 -3.762 23.845 1.00 37.72 173 LEU A N 1
ATOM 1497 C CA . LEU A 1 181 ? -5.580 -3.474 22.897 1.00 36.68 173 LEU A CA 1
ATOM 1498 C C . LEU A 1 181 ? -5.563 -4.568 21.831 1.00 39.62 173 LEU A C 1
ATOM 1499 O O . LEU A 1 181 ? -4.551 -4.745 21.143 1.00 36.50 173 LEU A O 1
ATOM 1504 N N . LEU A 1 182 ? -6.671 -5.278 21.684 1.00 36.79 174 LEU A N 1
ATOM 1505 C CA . LEU A 1 182 ? -6.752 -6.410 20.768 1.00 34.87 174 LEU A CA 1
ATOM 1506 C C . LEU A 1 182 ? -7.825 -6.123 19.727 1.00 33.56 174 LEU A C 1
ATOM 1507 O O . LEU A 1 182 ? -9.000 -5.951 20.070 1.00 33.02 174 LEU A O 1
ATOM 1512 N N . HIS A 1 183 ? -7.429 -6.103 18.450 1.00 35.93 175 HIS A N 1
ATOM 1513 C CA . HIS A 1 183 ? -8.399 -6.086 17.375 1.00 32.19 175 HIS A CA 1
ATOM 1514 C C . HIS A 1 183 ? -8.794 -7.521 17.036 1.00 33.51 175 HIS A C 1
ATOM 1515 O O . HIS A 1 183 ? -7.995 -8.446 17.194 1.00 33.65 175 HIS A O 1
ATOM 1522 N N . LEU A 1 184 ? -10.046 -7.709 16.628 1.00 31.46 176 LEU A N 1
ATOM 1523 C CA . LEU A 1 184 ? -10.541 -9.014 16.195 1.00 32.67 176 LEU A CA 1
ATOM 1524 C C . LEU A 1 184 ? -11.089 -8.862 14.786 1.00 31.93 176 LEU A C 1
ATOM 1525 O O . LEU A 1 184 ? -11.719 -7.846 14.476 1.00 33.58 176 LEU A O 1
ATOM 1530 N N . THR A 1 185 ? -10.883 -9.870 13.931 1.00 34.87 177 THR A N 1
ATOM 1531 C CA . THR A 1 185 ? -11.356 -9.722 12.557 1.00 32.65 177 THR A CA 1
ATOM 1532 C C . THR A 1 185 ? -11.802 -11.069 11.992 1.00 32.05 177 THR A C 1
ATOM 1533 O O . THR A 1 185 ? -11.356 -12.139 12.434 1.00 31.35 177 THR A O 1
ATOM 1537 N N . CYS A 1 186 ? -12.693 -11.005 11.001 1.00 32.50 178 CYS A N 1
ATOM 1538 C CA . CYS A 1 186 ? -12.930 -12.151 10.123 1.00 30.83 178 CYS A CA 1
ATOM 1539 C C . CYS A 1 186 ? -13.320 -11.628 8.744 1.00 32.12 178 CYS A C 1
ATOM 1540 O O . CYS A 1 186 ? -13.491 -10.427 8.536 1.00 33.61 178 CYS A O 1
ATOM 1543 N N . CYS A 1 187 ? -13.508 -12.548 7.811 1.00 34.48 179 CYS A N 1
ATOM 1544 C CA . CYS A 1 187 ? -13.952 -12.147 6.487 1.00 37.07 179 CYS A CA 1
ATOM 1545 C C . CYS A 1 187 ? -15.421 -11.738 6.562 1.00 37.54 179 CYS A C 1
ATOM 1546 O O . CYS A 1 187 ? -16.231 -12.352 7.271 1.00 36.67 179 CYS A O 1
ATOM 1549 N N . ARG A 1 188 ? -15.748 -10.644 5.890 1.00 36.25 180 ARG A N 1
ATOM 1550 C CA . ARG A 1 188 ? -17.129 -10.200 5.821 1.00 38.48 180 ARG A CA 1
ATOM 1551 C C . ARG A 1 188 ? -18.010 -11.280 5.214 1.00 35.65 180 ARG A C 1
ATOM 1552 O O . ARG A 1 188 ? -17.603 -11.992 4.289 1.00 40.40 180 ARG A O 1
ATOM 1560 N N . ASP A 1 189 ? -19.221 -11.429 5.785 1.00 37.27 181 ASP A N 1
ATOM 1561 C CA . ASP A 1 189 ? -20.220 -12.414 5.340 1.00 39.97 181 ASP A CA 1
ATOM 1562 C C . ASP A 1 189 ? -19.796 -13.848 5.595 1.00 42.93 181 ASP A C 1
ATOM 1563 O O . ASP A 1 189 ? -20.119 -14.746 4.799 1.00 44.36 181 ASP A O 1
ATOM 1568 N N . THR A 1 190 ? -19.067 -14.101 6.688 1.00 39.37 182 THR A N 1
ATOM 1569 C CA . THR A 1 190 ? -18.722 -15.465 7.051 1.00 38.65 182 THR A CA 1
ATOM 1570 C C . THR A 1 190 ? -19.284 -15.697 8.444 1.00 43.03 182 THR A C 1
ATOM 1571 O O . THR A 1 190 ? -20.498 -15.903 8.597 1.00 39.94 182 THR A O 1
ATOM 1575 N N . VAL A 1 191 ? -18.464 -15.614 9.483 1.00 36.13 183 VAL A N 1
ATOM 1576 C CA . VAL A 1 191 ? -18.855 -16.119 10.793 1.00 37.56 183 VAL A CA 1
ATOM 1577 C C . VAL A 1 191 ? -18.982 -14.993 11.821 1.00 36.76 183 VAL A C 1
ATOM 1578 O O . VAL A 1 191 ? -19.000 -15.257 13.022 1.00 33.67 183 VAL A O 1
ATOM 1582 N N . GLU A 1 192 ? -19.079 -13.732 11.381 1.00 31.67 184 GLU A N 1
ATOM 1583 C CA . GLU A 1 192 ? -19.068 -12.642 12.367 1.00 35.02 184 GLU A CA 1
ATOM 1584 C C . GLU A 1 192 ? -20.225 -12.750 13.364 1.00 37.47 184 GLU A C 1
ATOM 1585 O O . GLU A 1 192 ? -20.087 -12.324 14.519 1.00 39.29 184 GLU A O 1
ATOM 1591 N N . ASP A 1 193 ? -21.345 -13.351 12.964 1.00 41.54 185 ASP A N 1
ATOM 1592 C CA . ASP A 1 193 ? -22.512 -13.450 13.837 1.00 43.20 185 ASP A CA 1
ATOM 1593 C C . ASP A 1 193 ? -22.721 -14.857 14.399 1.00 46.67 185 ASP A C 1
ATOM 1594 O O . ASP A 1 193 ? -23.748 -15.123 15.035 1.00 42.49 185 ASP A O 1
ATOM 1599 N N . ARG A 1 194 ? -21.751 -15.753 14.214 1.00 39.11 186 ARG A N 1
ATOM 1600 C CA . ARG A 1 194 ? -21.889 -17.110 14.705 1.00 37.93 186 ARG A CA 1
ATOM 1601 C C . ARG A 1 194 ? -21.917 -17.135 16.224 1.00 38.73 186 ARG A C 1
ATOM 1602 O O . ARG A 1 194 ? -22.638 -17.946 16.820 1.00 39.84 186 ARG A O 1
ATOM 1610 N N . GLY A 1 195 ? -21.122 -16.268 16.868 1.00 37.94 187 GLY A N 1
ATOM 1611 C CA . GLY A 1 195 ? -21.023 -16.246 18.320 1.00 39.76 187 GLY A CA 1
ATOM 1612 C C . GLY A 1 195 ? -19.598 -16.185 18.828 1.00 38.93 187 GLY A C 1
ATOM 1613 O O . GLY A 1 195 ? -19.311 -15.597 19.878 1.00 38.43 187 GLY A O 1
ATOM 1614 N N . THR A 1 196 ? -18.690 -16.775 18.057 1.00 35.25 188 THR A N 1
ATOM 1615 C CA . THR A 1 196 ? -17.288 -16.903 18.452 1.00 42.20 188 THR A CA 1
ATOM 1616 C C . THR A 1 196 ? -16.635 -15.573 18.723 1.00 39.35 188 THR A C 1
ATOM 1617 O O . THR A 1 196 ? -15.887 -15.425 19.696 1.00 35.15 188 THR A O 1
ATOM 1621 N N . ILE A 1 197 ? -16.778 -14.636 17.785 1.00 44.26 189 ILE A N 1
ATOM 1622 C CA . ILE A 1 197 ? -16.080 -13.355 17.909 1.00 43.72 189 ILE A CA 1
ATOM 1623 C C . ILE A 1 197 ? -16.543 -12.622 19.133 1.00 42.27 189 ILE A C 1
ATOM 1624 O O . ILE A 1 197 ? -15.730 -12.108 19.911 1.00 45.74 189 ILE A O 1
ATOM 1629 N N . GLN A 1 198 ? -17.865 -12.497 19.286 1.00 40.91 190 GLN A N 1
ATOM 1630 C CA . GLN A 1 198 ? -18.393 -11.813 20.443 1.00 47.24 190 GLN A CA 1
ATOM 1631 C C . GLN A 1 198 ? -17.959 -12.515 21.728 1.00 46.85 190 GLN A C 1
ATOM 1632 O O . GLN A 1 198 ? -17.681 -11.861 22.745 1.00 43.71 190 GLN A O 1
ATOM 1638 N N . TYR A 1 199 ? -17.913 -13.848 21.703 1.00 40.25 191 TYR A N 1
ATOM 1639 C CA . TYR A 1 199 ? -17.563 -14.597 22.905 1.00 33.57 191 TYR A CA 1
ATOM 1640 C C . TYR A 1 199 ? -16.127 -14.321 23.309 1.00 37.82 191 TYR A C 1
ATOM 1641 O O . TYR A 1 199 ? -15.842 -14.045 24.485 1.00 38.61 191 TYR A O 1
ATOM 1650 N N . LEU A 1 200 ? -15.200 -14.416 22.344 1.00 37.15 192 LEU A N 1
ATOM 1651 C CA . LEU A 1 200 ? -13.800 -14.154 22.626 1.00 36.87 192 LEU A CA 1
ATOM 1652 C C . LEU A 1 200 ? -13.595 -12.702 23.019 1.00 43.85 192 LEU A C 1
ATOM 1653 O O . LEU A 1 200 ? -12.798 -12.400 23.915 1.00 40.30 192 LEU A O 1
ATOM 1658 N N . GLN A 1 201 ? -14.336 -11.792 22.387 1.00 44.04 193 GLN A N 1
ATOM 1659 C CA . GLN A 1 201 ? -14.299 -10.398 22.809 1.00 44.60 193 GLN A CA 1
ATOM 1660 C C . GLN A 1 201 ? -14.791 -10.244 24.248 1.00 48.53 193 GLN A C 1
ATOM 1661 O O . GLN A 1 201 ? -14.225 -9.456 25.020 1.00 45.94 193 GLN A O 1
ATOM 1667 N N . ASP A 1 202 ? -15.846 -10.985 24.638 1.00 38.62 194 ASP A N 1
ATOM 1668 C CA . ASP A 1 202 ? -16.318 -10.950 26.023 1.00 40.47 194 ASP A CA 1
ATOM 1669 C C . ASP A 1 202 ? -15.262 -11.488 26.989 1.00 47.60 194 ASP A C 1
ATOM 1670 O O . ASP A 1 202 ? -15.082 -10.963 28.105 1.00 37.29 194 ASP A O 1
ATOM 1675 N N . CYS A 1 203 ? -14.570 -12.556 26.591 1.00 40.14 195 CYS A N 1
ATOM 1676 C CA . CYS A 1 203 ? -13.489 -13.069 27.427 1.00 40.40 195 CYS A CA 1
ATOM 1677 C C . CYS A 1 203 ? -12.365 -12.051 27.542 1.00 38.86 195 CYS A C 1
ATOM 1678 O O . CYS A 1 203 ? -11.831 -11.818 28.632 1.00 37.62 195 CYS A O 1
ATOM 1681 N N . ALA A 1 204 ? -11.969 -11.446 26.416 1.00 37.40 196 ALA A N 1
ATOM 1682 C CA . ALA A 1 204 ? -10.885 -10.469 26.461 1.00 36.79 196 ALA A CA 1
ATOM 1683 C C . ALA A 1 204 ? -11.265 -9.282 27.337 1.00 45.33 196 ALA A C 1
ATOM 1684 O O . ALA A 1 204 ? -10.436 -8.775 28.111 1.00 39.10 196 ALA A O 1
ATOM 1686 N N . THR A 1 205 ? -12.530 -8.854 27.245 1.00 40.38 197 THR A N 1
ATOM 1687 C CA . THR A 1 205 ? -13.030 -7.746 28.058 1.00 43.91 197 THR A CA 1
ATOM 1688 C C . THR A 1 205 ? -12.972 -8.070 29.544 1.00 46.51 197 THR A C 1
ATOM 1689 O O . THR A 1 205 ? -12.501 -7.260 30.346 1.00 45.19 197 THR A O 1
ATOM 1693 N N . GLU A 1 206 ? -13.427 -9.268 29.929 1.00 46.31 198 GLU A N 1
ATOM 1694 C CA . GLU A 1 206 ? -13.282 -9.729 31.303 1.00 40.02 198 GLU A CA 1
ATOM 1695 C C . GLU A 1 206 ? -11.822 -9.727 31.770 1.00 47.86 198 GLU A C 1
ATOM 1696 O O . GLU A 1 206 ? -11.542 -9.479 32.953 1.00 41.90 198 GLU A O 1
ATOM 1702 N N . ALA A 1 207 ? -10.877 -9.993 30.868 1.00 39.21 199 ALA A N 1
ATOM 1703 C CA . ALA A 1 207 ? -9.452 -9.937 31.178 1.00 37.98 199 ALA A CA 1
ATOM 1704 C C . ALA A 1 207 ? -8.901 -8.517 31.148 1.00 35.00 199 ALA A C 1
ATOM 1705 O O . ALA A 1 207 ? -7.675 -8.344 31.236 1.00 38.37 199 ALA A O 1
ATOM 1707 N N . GLU A 1 208 ? -9.774 -7.521 30.957 1.00 36.66 200 GLU A N 1
ATOM 1708 C CA . GLU A 1 208 ? -9.445 -6.094 30.956 1.00 40.54 200 GLU A CA 1
ATOM 1709 C C . GLU A 1 208 ? -8.557 -5.714 29.778 1.00 40.35 200 GLU A C 1
ATOM 1710 O O . GLU A 1 208 ? -7.726 -4.813 29.871 1.00 37.67 200 GLU A O 1
ATOM 1716 N N . ILE A 1 209 ? -8.739 -6.412 28.650 1.00 38.05 201 ILE A N 1
ATOM 1717 C CA . ILE A 1 209 ? -8.161 -6.006 27.368 1.00 37.41 201 ILE A CA 1
ATOM 1718 C C . ILE A 1 209 ? -9.203 -5.159 26.648 1.00 39.39 201 ILE A C 1
ATOM 1719 O O . ILE A 1 209 ? -10.376 -5.559 26.542 1.00 37.40 201 ILE A O 1
ATOM 1724 N N . ALA A 1 210 ? -8.783 -4.023 26.108 1.00 37.50 202 ALA A N 1
ATOM 1725 C CA . ALA A 1 210 ? -9.671 -3.261 25.228 1.00 37.14 202 ALA A CA 1
ATOM 1726 C C . ALA A 1 210 ? -9.719 -3.955 23.875 1.00 37.48 202 ALA A C 1
ATOM 1727 O O . ALA A 1 210 ? -8.703 -4.469 23.428 1.00 37.63 202 ALA A O 1
ATOM 1729 N N . THR A 1 211 ? -10.886 -3.976 23.231 1.00 38.13 203 THR A N 1
ATOM 1730 C CA . THR A 1 211 ? -11.037 -4.696 21.963 1.00 41.43 203 THR A CA 1
ATOM 1731 C C . THR A 1 211 ? -11.751 -3.852 20.913 1.00 42.62 203 THR A C 1
ATOM 1732 O O . THR A 1 211 ? -12.515 -2.928 21.232 1.00 38.73 203 THR A O 1
ATOM 1736 N N . GLU A 1 212 ? -11.497 -4.186 19.627 1.00 34.98 204 GLU A N 1
ATOM 1737 C CA . GLU A 1 212 ? -12.224 -3.597 18.503 1.00 38.07 204 GLU A CA 1
ATOM 1738 C C . GLU A 1 212 ? -12.450 -4.685 17.479 1.00 38.58 204 GLU A C 1
ATOM 1739 O O . GLU A 1 212 ? -11.500 -5.403 17.161 1.00 36.06 204 GLU A O 1
ATOM 1745 N N . PHE A 1 213 ? -13.660 -4.782 16.925 1.00 37.06 205 PHE A N 1
ATOM 1746 C CA . PHE A 1 213 ? -13.888 -5.693 15.812 1.00 34.85 205 PHE A CA 1
ATOM 1747 C C . PHE A 1 213 ? -13.896 -4.921 14.493 1.00 42.17 205 PHE A C 1
ATOM 1748 O O . PHE A 1 213 ? -14.449 -3.822 14.415 1.00 36.16 205 PHE A O 1
ATOM 1756 N N . LEU A 1 214 ? -13.321 -5.517 13.439 1.00 35.37 206 LEU A N 1
ATOM 1757 C CA . LEU A 1 214 ? -13.453 -4.944 12.092 1.00 36.58 206 LEU A CA 1
ATOM 1758 C C . LEU A 1 214 ? -13.312 -6.085 11.092 1.00 37.73 206 LEU A C 1
ATOM 1759 O O . LEU A 1 214 ? -12.675 -7.099 11.394 1.00 34.07 206 LEU A O 1
ATOM 1764 N N . TYR A 1 215 ? -13.934 -5.940 9.921 1.00 35.88 207 TYR A N 1
ATOM 1765 C CA . TYR A 1 215 ? -13.788 -6.965 8.891 1.00 34.51 207 TYR A CA 1
ATOM 1766 C C . TYR A 1 215 ? -12.407 -6.885 8.253 1.00 35.70 207 TYR A C 1
ATOM 1767 O O . TYR A 1 215 ? -11.726 -5.856 8.315 1.00 34.50 207 TYR A O 1
ATOM 1776 N N . ILE A 1 216 ? -11.981 -7.999 7.641 1.00 31.62 208 ILE A N 1
ATOM 1777 C CA . ILE A 1 216 ? -10.672 -8.024 6.985 1.00 32.89 208 ILE A CA 1
ATOM 1778 C C . ILE A 1 216 ? -10.571 -6.910 5.951 1.00 36.24 208 ILE A C 1
ATOM 1779 O O . ILE A 1 216 ? -9.555 -6.212 5.870 1.00 34.52 208 ILE A O 1
ATOM 1784 N N . ASP A 1 217 ? -11.643 -6.688 5.190 1.00 34.94 209 ASP A N 1
ATOM 1785 C CA . ASP A 1 217 ? -11.612 -5.641 4.168 1.00 37.75 209 ASP A CA 1
ATOM 1786 C C . ASP A 1 217 ? -11.649 -4.224 4.760 1.00 42.03 209 ASP A C 1
ATOM 1787 O O . ASP A 1 217 ? -11.421 -3.259 4.016 1.00 40.97 209 ASP A O 1
ATOM 1792 N N . ASP A 1 218 ? -11.907 -4.072 6.075 1.00 36.75 210 ASP A N 1
ATOM 1793 C CA . ASP A 1 218 ? -11.866 -2.768 6.750 1.00 35.58 210 ASP A CA 1
ATOM 1794 C C . ASP A 1 218 ? -10.452 -2.336 7.078 1.00 41.24 210 ASP A C 1
ATOM 1795 O O . ASP A 1 218 ? -10.221 -1.160 7.392 1.00 42.85 210 ASP A O 1
ATOM 1800 N N . ILE A 1 219 ? -9.507 -3.263 7.080 1.00 34.34 211 ILE A N 1
ATOM 1801 C CA . ILE A 1 219 ? -8.154 -2.958 7.543 1.00 39.56 211 ILE A CA 1
ATOM 1802 C C . ILE A 1 219 ? -7.466 -2.058 6.524 1.00 44.01 211 ILE A C 1
ATOM 1803 O O . ILE A 1 219 ? -7.462 -2.357 5.326 1.00 38.53 211 ILE A O 1
ATOM 1808 N N . GLY A 1 220 ? -6.826 -0.978 6.996 1.00 41.43 212 GLY A N 1
ATOM 1809 C CA . GLY A 1 220 ? -6.137 -0.069 6.101 1.00 43.12 212 GLY A CA 1
ATOM 1810 C C . GLY A 1 220 ? -4.639 -0.291 6.062 1.00 45.66 212 GLY A C 1
ATOM 1811 O O . GLY A 1 220 ? -4.054 -0.930 6.939 1.00 42.49 212 GLY A O 1
ATOM 1812 N N . LEU A 1 221 ? -4.002 0.253 5.022 1.00 46.67 213 LEU A N 1
ATOM 1813 C CA . LEU A 1 221 ? -2.551 0.222 4.905 1.00 45.44 213 LEU A CA 1
ATOM 1814 C C . LEU A 1 221 ? -2.020 1.641 5.102 1.00 54.10 213 LEU A C 1
ATOM 1815 O O . LEU A 1 221 ? -2.366 2.553 4.334 1.00 51.24 213 LEU A O 1
ATOM 1820 N N . GLY A 1 222 ? -1.207 1.829 6.157 1.00 53.64 214 GLY A N 1
ATOM 1821 C CA . GLY A 1 222 ? -0.603 3.118 6.434 1.00 58.30 214 GLY A CA 1
ATOM 1822 C C . GLY A 1 222 ? 0.658 3.358 5.617 1.00 61.37 214 GLY A C 1
ATOM 1823 O O . GLY A 1 222 ? 1.192 2.451 4.966 1.00 55.81 214 GLY A O 1
ATOM 1824 N N . GLU A 1 223 ? 1.147 4.607 5.687 1.00 66.06 215 GLU A N 1
ATOM 1825 C CA . GLU A 1 223 ? 2.233 5.041 4.809 1.00 64.18 215 GLU A CA 1
ATOM 1826 C C . GLU A 1 223 ? 3.532 4.279 5.072 1.00 63.45 215 GLU A C 1
ATOM 1827 O O . GLU A 1 223 ? 4.340 4.104 4.149 1.00 65.49 215 GLU A O 1
ATOM 1829 N N . LYS A 1 224 ? 3.751 3.809 6.305 1.00 57.94 216 LYS A N 1
ATOM 1830 C CA . LYS A 1 224 ? 4.947 3.046 6.651 1.00 55.35 216 LYS A CA 1
ATOM 1831 C C . LYS A 1 224 ? 4.680 1.536 6.762 1.00 59.60 216 LYS A C 1
ATOM 1832 O O . LYS A 1 224 ? 5.445 0.812 7.413 1.00 52.66 216 LYS A O 1
ATOM 1838 N N . GLY A 1 225 ? 3.628 1.041 6.128 1.00 49.47 217 GLY A N 1
ATOM 1839 C CA . GLY A 1 225 ? 3.378 -0.378 6.149 1.00 53.90 217 GLY A CA 1
ATOM 1840 C C . GLY A 1 225 ? 2.525 -0.853 7.304 1.00 46.83 217 GLY A C 1
ATOM 1841 O O . GLY A 1 225 ? 2.258 -2.063 7.403 1.00 43.73 217 GLY A O 1
ATOM 1842 N N . GLN A 1 226 ? 2.067 0.047 8.163 1.00 44.17 218 GLN A N 1
ATOM 1843 C CA . GLN A 1 226 ? 1.289 -0.390 9.313 1.00 52.68 218 GLN A CA 1
ATOM 1844 C C . GLN A 1 226 ? -0.150 -0.676 8.884 1.00 44.98 218 GLN A C 1
ATOM 1845 O O . GLN A 1 226 ? -0.630 -0.167 7.863 1.00 50.03 218 GLN A O 1
ATOM 1851 N N . PHE A 1 227 ? -0.812 -1.574 9.624 1.00 45.28 219 PHE A N 1
ATOM 1852 C CA . PHE A 1 227 ? -2.223 -1.879 9.389 1.00 43.09 219 PHE A CA 1
ATOM 1853 C C . PHE A 1 227 ? -3.063 -1.004 10.307 1.00 36.52 219 PHE A C 1
ATOM 1854 O O . PHE A 1 227 ? -2.734 -0.842 11.483 1.00 44.29 219 PHE A O 1
ATOM 1862 N N . THR A 1 228 ? -4.133 -0.431 9.785 1.00 41.81 220 THR A N 1
ATOM 1863 C CA . THR A 1 228 ? -4.903 0.535 10.559 1.00 43.77 220 THR A CA 1
ATOM 1864 C C . THR A 1 228 ? -6.366 0.127 10.601 1.00 40.11 220 THR A C 1
ATOM 1865 O O . THR A 1 228 ? -6.851 -0.575 9.710 1.00 42.59 220 THR A O 1
ATOM 1869 N N . ASP A 1 229 ? -7.082 0.599 11.632 1.00 40.86 221 ASP A N 1
ATOM 1870 C CA . ASP A 1 229 ? -8.431 0.125 11.930 1.00 44.36 221 ASP A CA 1
ATOM 1871 C C . ASP A 1 229 ? -9.482 1.125 11.427 1.00 46.48 221 ASP A C 1
ATOM 1872 O O . ASP A 1 229 ? -9.177 2.037 10.661 1.00 49.65 221 ASP A O 1
ATOM 1877 N N . LEU A 1 230 ? -10.733 0.963 11.866 1.00 43.31 222 LEU A N 1
ATOM 1878 C CA . LEU A 1 230 ? -11.809 1.828 11.387 1.00 52.51 222 LEU A CA 1
ATOM 1879 C C . LEU A 1 230 ? -11.643 3.287 11.805 1.00 54.99 222 LEU A C 1
ATOM 1880 O O . LEU A 1 230 ? -12.318 4.151 11.234 1.00 59.80 222 LEU A O 1
ATOM 1885 N N . GLN A 1 231 ? -10.764 3.586 12.764 1.00 52.15 223 GLN A N 1
ATOM 1886 C CA . GLN A 1 231 ? -10.464 4.953 13.189 1.00 55.48 223 GLN A CA 1
ATOM 1887 C C . GLN A 1 231 ? -9.130 5.442 12.643 1.00 57.48 223 GLN A C 1
ATOM 1888 O O . GLN A 1 231 ? -8.590 6.436 13.137 1.00 59.39 223 GLN A O 1
ATOM 1894 N N . ASP A 1 232 ? -8.591 4.755 11.634 1.00 51.68 224 ASP A N 1
ATOM 1895 C CA . ASP A 1 232 ? -7.257 4.972 11.078 1.00 54.28 224 ASP A CA 1
ATOM 1896 C C . ASP A 1 232 ? -6.164 4.948 12.130 1.00 55.70 224 ASP A C 1
ATOM 1897 O O . ASP A 1 232 ? -5.087 5.523 11.930 1.00 55.68 224 ASP A O 1
ATOM 1902 N N . GLN A 1 233 ? -6.394 4.259 13.236 1.00 47.36 225 GLN A N 1
ATOM 1903 C CA . GLN A 1 233 ? -5.345 4.070 14.217 1.00 48.35 225 GLN A CA 1
ATOM 1904 C C . GLN A 1 233 ? -4.699 2.714 14.015 1.00 52.60 225 GLN A C 1
ATOM 1905 O O . GLN A 1 233 ? -5.298 1.788 13.448 1.00 48.72 225 GLN A O 1
ATOM 1911 N N . VAL A 1 234 ? -3.460 2.624 14.488 1.00 45.73 226 VAL A N 1
ATOM 1912 C CA . VAL A 1 234 ? -2.592 1.486 14.240 1.00 47.75 226 VAL A CA 1
ATOM 1913 C C . VAL A 1 234 ? -3.122 0.247 14.952 1.00 50.87 226 VAL A C 1
ATOM 1914 O O . VAL A 1 234 ? -3.490 0.291 16.130 1.00 43.39 226 VAL A O 1
ATOM 1918 N N . ILE A 1 235 ? -3.134 -0.877 14.243 1.00 42.10 227 ILE A N 1
ATOM 1919 C CA . ILE A 1 235 ? -3.420 -2.176 14.841 1.00 43.06 227 ILE A CA 1
ATOM 1920 C C . ILE A 1 235 ? -2.111 -2.793 15.308 1.00 41.77 227 ILE A C 1
ATOM 1921 O O . ILE A 1 235 ? -1.162 -2.915 14.527 1.00 44.47 227 ILE A O 1
ATOM 1926 N N . SER A 1 236 ? -2.049 -3.182 16.581 1.00 36.33 228 SER A N 1
ATOM 1927 C CA . SER A 1 236 ? -0.854 -3.815 17.129 1.00 40.40 228 SER A CA 1
ATOM 1928 C C . SER A 1 236 ? -1.012 -5.309 17.349 1.00 36.83 228 SER A C 1
ATOM 1929 O O . SER A 1 236 ? -0.046 -6.059 17.215 1.00 36.96 228 SER A O 1
ATOM 1932 N N . ASN A 1 237 ? -2.204 -5.745 17.740 1.00 36.49 229 ASN A N 1
ATOM 1933 C CA . ASN A 1 237 ? -2.479 -7.132 18.076 1.00 37.49 229 ASN A CA 1
ATOM 1934 C C . ASN A 1 237 ? -3.772 -7.498 17.387 1.00 33.65 229 ASN A C 1
ATOM 1935 O O . ASN A 1 237 ? -4.772 -6.779 17.519 1.00 36.26 229 ASN A O 1
ATOM 1940 N N . LEU A 1 238 ? -3.764 -8.583 16.626 1.00 33.13 230 LEU A N 1
ATOM 1941 C CA . LEU A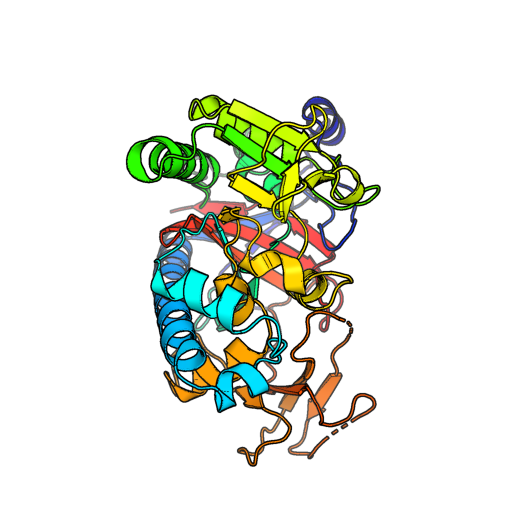 1 238 ? -4.926 -8.908 15.800 1.00 30.39 230 LEU A CA 1
ATOM 1942 C C . LEU A 1 238 ? -5.267 -10.388 15.930 1.00 31.30 230 LEU A C 1
ATOM 1943 O O . LEU A 1 238 ? -4.447 -11.244 15.595 1.00 30.87 230 LEU A O 1
ATOM 1948 N N . PHE A 1 239 ? -6.460 -10.681 16.444 1.00 30.77 231 PHE A N 1
ATOM 1949 C CA . PHE A 1 239 ? -6.988 -12.038 16.476 1.00 28.59 231 PHE A CA 1
ATOM 1950 C C . PHE A 1 239 ? -7.814 -12.223 15.204 1.00 31.26 231 PHE A C 1
ATOM 1951 O O . PHE A 1 239 ? -8.591 -11.343 14.841 1.00 31.46 231 PHE A O 1
ATOM 1959 N N . LYS A 1 240 ? -7.666 -13.366 14.522 1.00 33.51 232 LYS A N 1
ATOM 1960 C CA . LYS A 1 240 ? -8.417 -13.555 13.278 1.00 31.86 232 LYS A CA 1
ATOM 1961 C C . LYS A 1 240 ? -9.080 -14.922 13.229 1.00 35.26 232 LYS A C 1
ATOM 1962 O O . LYS A 1 240 ? -8.502 -15.940 13.652 1.00 33.18 232 LYS A O 1
ATOM 1968 N N . LEU A 1 241 ? -10.307 -14.936 12.712 1.00 32.71 233 LEU A N 1
ATOM 1969 C CA . LEU A 1 241 ? -10.972 -16.184 12.346 1.00 31.66 233 LEU A CA 1
ATOM 1970 C C . LEU A 1 241 ? -10.871 -16.342 10.834 1.00 36.77 233 LEU A C 1
ATOM 1971 O O . LEU A 1 241 ? -11.843 -16.272 10.120 1.00 39.32 233 LEU A O 1
ATOM 1976 N N . TYR A 1 242 ? -9.642 -16.496 10.359 1.00 34.73 234 TYR A N 1
ATOM 1977 C CA . TYR A 1 242 ? -9.375 -16.610 8.930 1.00 31.36 234 TYR A CA 1
ATOM 1978 C C . TYR A 1 242 ? -8.004 -17.272 8.812 1.00 35.68 234 TYR A C 1
ATOM 1979 O O . TYR A 1 242 ? -7.070 -16.845 9.503 1.00 35.93 234 TYR A O 1
ATOM 1988 N N . PRO A 1 243 ? -7.839 -18.327 8.015 1.00 35.41 235 PRO A N 1
ATOM 1989 C CA . PRO A 1 243 ? -6.630 -19.161 8.142 1.00 34.15 235 PRO A CA 1
ATOM 1990 C C . PRO A 1 243 ? -5.412 -18.603 7.413 1.00 34.90 235 PRO A C 1
ATOM 1991 O O . PRO A 1 243 ? -5.521 -17.966 6.362 1.00 32.84 235 PRO A O 1
ATOM 1995 N N . TRP A 1 244 ? -4.230 -18.878 7.996 1.00 31.07 236 TRP A N 1
ATOM 1996 C CA . TRP A 1 244 ? -2.965 -18.549 7.342 1.00 31.39 236 TRP A CA 1
ATOM 1997 C C . TRP A 1 244 ? -2.857 -19.209 5.970 1.00 30.26 236 TRP A C 1
ATOM 1998 O O . TRP A 1 244 ? -2.264 -18.645 5.044 1.00 33.36 236 TRP A O 1
ATOM 2009 N N . GLU A 1 245 ? -3.359 -20.436 5.843 1.00 31.91 237 GLU A N 1
ATOM 2010 C CA . GLU A 1 245 ? -3.303 -21.133 4.556 1.00 32.40 237 GLU A CA 1
ATOM 2011 C C . GLU A 1 245 ? -3.819 -20.252 3.421 1.00 39.12 237 GLU A C 1
ATOM 2012 O O . GLU A 1 245 ? -3.287 -20.279 2.303 1.00 37.67 237 GLU A O 1
ATOM 2018 N N . PHE A 1 246 ? -4.856 -19.442 3.688 1.00 31.87 238 PHE A N 1
ATOM 2019 C CA . PHE A 1 246 ? -5.321 -18.471 2.694 1.00 32.79 238 PHE A CA 1
ATOM 2020 C C . PHE A 1 246 ? -4.462 -17.208 2.686 1.00 38.35 238 PHE A C 1
ATOM 2021 O O . PHE A 1 246 ? -3.995 -16.763 1.624 1.00 33.80 238 PHE A O 1
ATOM 2029 N N . MET A 1 247 ? -4.243 -16.612 3.878 1.00 33.64 239 MET A N 1
ATOM 2030 C CA . MET A 1 247 ? -3.615 -15.293 3.962 1.00 31.61 239 MET A CA 1
ATOM 2031 C C . MET A 1 247 ? -2.210 -15.267 3.388 1.00 33.82 239 MET A C 1
ATOM 2032 O O . MET A 1 247 ? -1.794 -14.254 2.821 1.00 38.01 239 MET A O 1
ATOM 2037 N N . LEU A 1 248 ? -1.439 -16.336 3.576 1.00 34.76 240 LEU A N 1
ATOM 2038 C CA . LEU A 1 248 ? -0.057 -16.326 3.102 1.00 31.69 240 LEU A CA 1
ATOM 2039 C C . LEU A 1 248 ? 0.042 -16.316 1.575 1.00 35.58 240 LEU A C 1
ATOM 2040 O O . LEU A 1 248 ? 1.138 -16.087 1.047 1.00 36.91 240 LEU A O 1
ATOM 2045 N N . ARG A 1 249 ? -1.068 -16.561 0.866 1.00 33.23 241 ARG A N 1
ATOM 2046 C CA . ARG A 1 249 ? -1.106 -16.591 -0.596 1.00 33.28 241 ARG A CA 1
ATOM 2047 C C . ARG A 1 249 ? -1.887 -15.433 -1.185 1.00 39.37 241 ARG A C 1
ATOM 2048 O O . ARG A 1 249 ? -2.098 -15.380 -2.412 1.00 36.49 241 ARG A O 1
ATOM 2056 N N . GLU A 1 250 ? -2.368 -14.525 -0.347 1.00 36.32 242 GLU A N 1
ATOM 2057 C CA . GLU A 1 250 ? -3.252 -13.507 -0.854 1.00 41.25 242 GLU A CA 1
ATOM 2058 C C . GLU A 1 250 ? -2.481 -12.282 -1.330 1.00 34.28 242 GLU A C 1
ATOM 2059 O O . GLU A 1 250 ? -1.263 -12.129 -1.138 1.00 36.77 242 GLU A O 1
ATOM 2065 N N . MET A 1 251 ? -3.209 -11.444 -2.044 1.00 38.42 243 MET A N 1
ATOM 2066 C CA . MET A 1 251 ? -2.614 -10.273 -2.639 1.00 40.60 243 MET A CA 1
ATOM 2067 C C . MET A 1 251 ? -1.998 -9.416 -1.539 1.00 48.87 243 MET A C 1
ATOM 2068 O O . MET A 1 251 ? -2.629 -9.176 -0.505 1.00 42.99 243 MET A O 1
ATOM 2073 N N . PHE A 1 252 ? -0.761 -8.971 -1.759 1.00 42.23 244 PHE A N 1
ATOM 2074 C CA . PHE A 1 252 ? -0.048 -8.134 -0.807 1.00 41.92 244 PHE A CA 1
ATOM 2075 C C . PHE A 1 252 ? 0.282 -8.874 0.497 1.00 41.79 244 PHE A C 1
ATOM 2076 O O . PHE A 1 252 ? 0.593 -8.237 1.501 1.00 43.98 244 PHE A O 1
ATOM 2084 N N . SER A 1 253 ? 0.281 -10.208 0.507 1.00 39.28 245 SER A N 1
ATOM 2085 C CA . SER A 1 253 ? 0.776 -10.932 1.674 1.00 37.30 245 SER A CA 1
ATOM 2086 C C . SER A 1 253 ? 2.275 -10.691 1.927 1.00 43.11 245 SER A C 1
ATOM 2087 O O . SER A 1 253 ? 2.765 -10.947 3.037 1.00 42.25 245 SER A O 1
ATOM 2090 N N . THR A 1 254 ? 3.029 -10.184 0.946 1.00 39.93 246 THR A N 1
ATOM 2091 C CA . THR A 1 254 ? 4.398 -9.775 1.267 1.00 41.26 246 THR A CA 1
ATOM 2092 C C . THR A 1 254 ? 4.440 -8.680 2.335 1.00 40.84 246 THR A C 1
ATOM 2093 O O . THR A 1 254 ? 5.461 -8.548 3.026 1.00 47.29 246 THR A O 1
ATOM 2097 N N . LYS A 1 255 ? 3.356 -7.915 2.509 1.00 42.64 247 LYS A N 1
ATOM 2098 C CA . LYS A 1 255 ? 3.367 -6.848 3.508 1.00 44.91 247 LYS A CA 1
ATOM 2099 C C . LYS A 1 255 ? 3.273 -7.365 4.943 1.00 46.34 247 LYS A C 1
ATOM 2100 O O . LYS A 1 255 ? 3.521 -6.586 5.866 1.00 41.72 247 LYS A O 1
ATOM 2106 N N . LEU A 1 256 ? 2.975 -8.653 5.145 1.00 40.96 248 LEU A N 1
ATOM 2107 C CA . LEU A 1 256 ? 2.765 -9.158 6.503 1.00 42.15 248 LEU A CA 1
ATOM 2108 C C . LEU A 1 256 ? 4.029 -9.024 7.339 1.00 41.13 248 LEU A C 1
ATOM 2109 O O . LEU A 1 256 ? 3.971 -8.633 8.511 1.00 43.78 248 LEU A O 1
ATOM 2114 N N . GLU A 1 257 ? 5.177 -9.336 6.743 1.00 40.64 249 GLU A N 1
ATOM 2115 C CA . GLU A 1 257 ? 6.438 -9.360 7.467 1.00 42.20 249 GLU A CA 1
ATOM 2116 C C . GLU A 1 257 ? 6.746 -8.023 8.137 1.00 46.18 249 GLU A C 1
ATOM 2117 O O . GLU A 1 257 ? 7.333 -8.001 9.233 1.00 48.66 249 GLU A O 1
ATOM 2123 N N . ASP A 1 258 ? 6.329 -6.910 7.532 1.00 42.81 250 ASP A N 1
ATOM 2124 C CA . ASP A 1 258 ? 6.680 -5.581 8.022 1.00 43.19 250 ASP A CA 1
ATOM 2125 C C . ASP A 1 258 ? 5.505 -4.841 8.629 1.00 49.01 250 ASP A C 1
ATOM 2126 O O . ASP A 1 258 ? 5.625 -3.646 8.918 1.00 41.78 250 ASP A O 1
ATOM 2131 N N . ALA A 1 259 ? 4.364 -5.507 8.823 1.00 38.61 251 ALA A N 1
ATOM 2132 C CA . ALA A 1 259 ? 3.183 -4.788 9.275 1.00 39.59 251 ALA A CA 1
ATOM 2133 C C . ALA A 1 259 ? 3.250 -4.393 10.758 1.00 37.75 251 ALA A C 1
ATOM 2134 O O . ALA A 1 259 ? 2.452 -3.553 11.192 1.00 36.93 251 ALA A O 1
ATOM 2136 N N . GLY A 1 260 ? 4.159 -4.977 11.543 1.00 37.06 252 GLY A N 1
ATOM 2137 C CA . GLY A 1 260 ? 4.225 -4.621 12.966 1.00 36.08 252 GLY A CA 1
ATOM 2138 C C . GLY A 1 260 ? 3.035 -5.107 13.769 1.00 39.02 252 GLY A C 1
ATOM 2139 O O . GLY A 1 260 ? 2.686 -4.512 14.802 1.00 37.27 252 GLY A O 1
ATOM 2140 N N . VAL A 1 261 ? 2.388 -6.173 13.308 1.00 37.51 253 VAL A N 1
ATOM 2141 C CA . VAL A 1 261 ? 1.212 -6.746 13.948 1.00 34.70 253 VAL A CA 1
ATOM 2142 C C . VAL A 1 261 ? 1.636 -8.051 14.590 1.00 35.54 253 VAL A C 1
ATOM 2143 O O . VAL A 1 261 ? 2.365 -8.847 13.984 1.00 35.70 253 VAL A O 1
ATOM 2147 N N . ARG A 1 262 ? 1.162 -8.285 15.805 1.00 32.27 254 ARG A N 1
ATOM 2148 C CA . ARG A 1 262 ? 1.254 -9.597 16.421 1.00 30.68 254 ARG A CA 1
ATOM 2149 C C . ARG A 1 262 ? -0.090 -10.272 16.245 1.00 32.74 254 ARG A C 1
ATOM 2150 O O . ARG A 1 262 ? -1.124 -9.604 16.339 1.00 34.16 254 ARG A O 1
ATOM 2158 N N . TRP A 1 263 ? -0.076 -11.580 15.975 1.00 32.76 255 TRP A N 1
ATOM 2159 C CA . TRP A 1 263 ? -1.259 -12.281 15.487 1.00 33.02 255 TRP A CA 1
ATOM 2160 C C . TRP A 1 263 ? -1.691 -13.394 16.419 1.00 27.34 255 TRP A C 1
ATOM 2161 O O . TRP A 1 263 ? -0.858 -14.137 16.917 1.00 31.65 255 TRP A O 1
ATOM 2172 N N . LEU A 1 264 ? -3.011 -13.579 16.542 1.00 28.79 256 LEU A N 1
ATOM 2173 C CA . LEU A 1 264 ? -3.596 -14.774 17.141 1.00 30.53 256 LEU A CA 1
ATOM 2174 C C . LEU A 1 264 ? -4.502 -15.415 16.096 1.00 31.63 256 LEU A C 1
ATOM 2175 O O . LEU A 1 264 ? -5.443 -14.771 15.622 1.00 31.26 256 LEU A O 1
ATOM 2180 N N . GLU A 1 265 ? -4.192 -16.650 15.679 1.00 29.55 257 GLU A N 1
ATOM 2181 C CA . GLU A 1 265 ? -3.032 -17.410 16.085 1.00 28.29 257 GLU A CA 1
ATOM 2182 C C . GLU A 1 265 ? -1.774 -16.923 15.363 1.00 29.65 257 GLU A C 1
ATOM 2183 O O . GLU A 1 265 ? -1.859 -16.361 14.260 1.00 30.70 257 GLU A O 1
ATOM 2189 N N . PRO A 1 266 ? -0.619 -17.107 15.972 1.00 32.54 258 PRO A N 1
ATOM 2190 C CA . PRO A 1 266 ? 0.601 -16.532 15.396 1.00 27.73 258 PRO A CA 1
ATOM 2191 C C . PRO A 1 266 ? 1.004 -17.264 14.124 1.00 31.40 258 PRO A C 1
ATOM 2192 O O . PRO A 1 266 ? 0.564 -18.385 13.844 1.00 30.88 258 PRO A O 1
ATOM 2196 N N . ALA A 1 267 ? 1.849 -16.595 13.335 1.00 29.47 259 ALA A N 1
ATOM 2197 C CA . ALA A 1 267 ? 2.196 -17.092 11.995 1.00 32.66 259 ALA A CA 1
ATOM 2198 C C . ALA A 1 267 ? 2.776 -18.502 12.018 1.00 32.31 259 ALA A C 1
ATOM 2199 O O . ALA A 1 267 ? 2.530 -19.290 11.075 1.00 32.38 259 ALA A O 1
ATOM 2201 N N . TRP A 1 268 ? 3.525 -18.876 13.078 1.00 33.02 260 TRP A N 1
ATOM 2202 C CA . TRP A 1 268 ? 4.128 -20.209 13.098 1.00 30.37 260 TRP A CA 1
ATOM 2203 C C . TRP A 1 268 ? 3.097 -21.307 13.222 1.00 31.44 260 TRP A C 1
ATOM 2204 O O . TRP A 1 268 ? 3.401 -22.469 12.934 1.00 32.51 260 TRP A O 1
ATOM 2215 N N . LYS A 1 269 ? 1.878 -20.977 13.649 1.00 31.35 261 LYS A N 1
ATOM 2216 C CA . LYS A 1 269 ? 0.857 -22.014 13.677 1.00 29.83 261 LYS A CA 1
ATOM 2217 C C . LYS A 1 269 ? 0.493 -22.508 12.278 1.00 27.63 261 LYS A C 1
ATOM 2218 O O . LYS A 1 269 ? -0.075 -23.603 12.160 1.00 33.63 261 LYS A O 1
ATOM 2224 N N . SER A 1 270 ? 0.837 -21.763 11.215 1.00 31.04 262 SER A N 1
ATOM 2225 C CA . SER A 1 270 ? 0.627 -22.276 9.856 1.00 33.00 262 SER A CA 1
ATOM 2226 C C . SER A 1 270 ? 1.277 -23.652 9.667 1.00 38.47 262 SER A C 1
ATOM 2227 O O . SER A 1 270 ? 0.811 -24.478 8.866 1.00 34.97 262 SER A O 1
ATOM 2230 N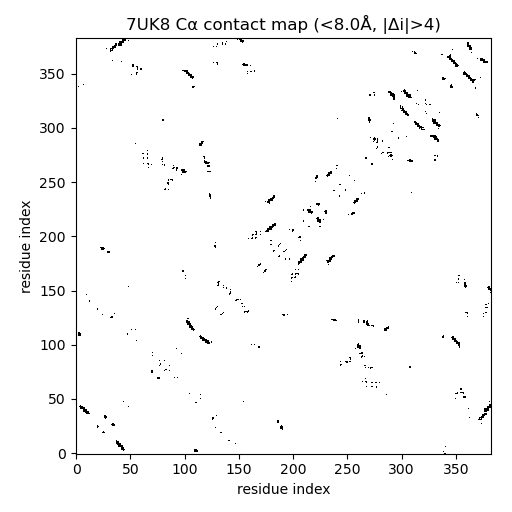 N . ILE A 1 271 ? 2.336 -23.928 10.414 1.00 35.28 263 ILE A N 1
ATOM 2231 C CA . ILE A 1 271 ? 3.081 -25.160 10.201 1.00 31.87 263 ILE A CA 1
ATOM 2232 C C . ILE A 1 271 ? 2.382 -26.345 10.842 1.00 36.41 263 ILE A C 1
ATOM 2233 O O . ILE A 1 271 ? 2.525 -27.489 10.391 1.00 38.71 263 ILE A O 1
ATOM 2238 N N . ILE A 1 272 ? 1.599 -26.136 11.890 1.00 31.64 264 ILE A N 1
ATOM 2239 C CA . ILE A 1 272 ? 0.941 -27.303 12.444 1.00 32.58 264 ILE A CA 1
ATOM 2240 C C . ILE A 1 272 ? -0.537 -27.376 12.098 1.00 35.12 264 ILE A C 1
ATOM 2241 O O . ILE A 1 272 ? -1.171 -28.352 12.457 1.00 39.05 264 ILE A O 1
ATOM 2246 N N . SER A 1 273 ? -1.062 -26.452 11.299 1.00 38.40 265 SER A N 1
ATOM 2247 C CA . SER A 1 273 ? -2.457 -26.497 10.860 1.00 39.11 265 SER A CA 1
ATOM 2248 C C . SER A 1 273 ? -2.608 -26.970 9.422 1.00 40.78 265 SER A C 1
ATOM 2249 O O . SER A 1 273 ? -3.457 -26.451 8.701 1.00 41.44 265 SER A O 1
ATOM 2252 N N . ASN A 1 274 ? -1.814 -27.940 8.964 1.00 36.57 266 ASN A N 1
ATOM 2253 C CA . ASN A 1 274 ? -2.122 -28.575 7.692 1.00 43.46 266 ASN A CA 1
ATOM 2254 C C . ASN A 1 274 ? -1.677 -30.022 7.800 1.00 41.19 266 ASN A C 1
ATOM 2255 O O . ASN A 1 274 ? -1.093 -30.446 8.803 1.00 40.45 266 ASN A O 1
ATOM 2260 N N . LYS A 1 275 ? -2.043 -30.802 6.795 1.00 38.88 267 LYS A N 1
ATOM 2261 C CA . LYS A 1 275 ? -1.896 -32.236 6.964 1.00 41.34 267 LYS A CA 1
ATOM 2262 C C . LYS A 1 275 ? -0.447 -32.694 6.884 1.00 37.90 267 LYS A C 1
ATOM 2263 O O . LYS A 1 275 ? -0.175 -33.848 7.228 1.00 39.29 267 LYS A O 1
ATOM 2269 N N . ALA A 1 276 ? 0.481 -31.833 6.445 1.00 37.25 268 ALA A N 1
ATOM 2270 C CA . ALA A 1 276 ? 1.878 -32.243 6.451 1.00 39.04 268 ALA A CA 1
ATOM 2271 C C . ALA A 1 276 ? 2.342 -32.566 7.858 1.00 42.67 268 ALA A C 1
ATOM 2272 O O . ALA A 1 276 ? 3.360 -33.237 8.026 1.00 36.59 268 ALA A O 1
ATOM 2274 N N . LEU A 1 277 ? 1.614 -32.092 8.885 1.00 38.47 269 LEU A N 1
ATOM 2275 C CA . LEU A 1 277 ? 1.973 -32.410 10.261 1.00 36.25 269 LEU A CA 1
ATOM 2276 C C . LEU A 1 277 ? 1.996 -33.915 10.492 1.00 34.02 269 LEU A C 1
ATOM 2277 O O . LEU A 1 277 ? 2.815 -34.426 11.270 1.00 37.70 269 LEU A O 1
ATOM 2282 N N . LEU A 1 278 ? 1.074 -34.634 9.860 1.00 35.81 270 LEU A N 1
ATOM 2283 C CA . LEU A 1 278 ? 0.871 -36.034 10.223 1.00 37.20 270 LEU A CA 1
ATOM 2284 C C . LEU A 1 278 ? 2.052 -36.912 9.806 1.00 37.88 270 LEU A C 1
ATOM 2285 O O . LEU A 1 278 ? 2.565 -37.667 10.659 1.00 39.66 270 LEU A O 1
ATOM 2290 N N . PRO A 1 279 ? 2.575 -36.830 8.578 1.00 39.52 271 PRO A N 1
ATOM 2291 C CA . PRO A 1 279 ? 3.822 -37.577 8.286 1.00 39.08 271 PRO A CA 1
ATOM 2292 C C . PRO A 1 279 ? 4.993 -37.169 9.151 1.00 38.29 271 PRO A C 1
ATOM 2293 O O . PRO A 1 279 ? 5.761 -38.038 9.578 1.00 44.59 271 PRO A O 1
ATOM 2297 N N . LEU A 1 280 ? 5.181 -35.875 9.437 1.00 36.98 272 LEU A N 1
ATOM 2298 C CA . LEU A 1 280 ? 6.331 -35.511 10.256 1.00 42.38 272 LEU A CA 1
ATOM 2299 C C . LEU A 1 280 ? 6.191 -36.024 11.689 1.00 49.24 272 LEU A C 1
ATOM 2300 O O . LEU A 1 280 ? 7.186 -36.458 12.299 1.00 43.07 272 LEU A O 1
ATOM 2305 N N . LEU A 1 281 ? 4.970 -36.013 12.243 1.00 38.74 273 LEU A N 1
ATOM 2306 C CA . LEU A 1 281 ? 4.797 -36.563 13.583 1.00 40.95 273 LEU A CA 1
ATOM 2307 C C . LEU A 1 281 ? 5.206 -38.030 13.605 1.00 39.77 273 LEU A C 1
ATOM 2308 O O . LEU A 1 281 ? 5.928 -38.470 14.506 1.00 45.93 273 LEU A O 1
ATOM 2313 N N . TRP A 1 282 ? 4.760 -38.787 12.600 1.00 38.51 274 TRP A N 1
ATOM 2314 C CA . TRP A 1 282 ? 5.037 -40.219 12.512 1.00 44.71 274 TRP A CA 1
ATOM 2315 C C . TRP A 1 282 ? 6.523 -40.495 12.310 1.00 52.10 274 TRP A C 1
ATOM 2316 O O . TRP A 1 282 ? 7.046 -41.501 12.801 1.00 48.65 274 TRP A O 1
ATOM 2327 N N . GLU A 1 283 ? 7.212 -39.630 11.568 1.00 45.08 275 GLU A N 1
ATOM 2328 C CA . GLU A 1 283 ? 8.650 -39.808 11.397 1.00 53.67 275 GLU A CA 1
ATOM 2329 C C . GLU A 1 283 ? 9.400 -39.489 12.687 1.00 51.94 275 GLU A C 1
ATOM 2330 O O . GLU A 1 283 ? 10.329 -40.213 13.073 1.00 50.35 275 GLU A O 1
ATOM 2336 N N . MET A 1 284 ? 9.010 -38.418 13.379 1.00 43.57 276 MET A N 1
ATOM 2337 C CA . MET A 1 284 ? 9.701 -38.049 14.603 1.00 46.00 276 MET A CA 1
ATOM 2338 C C . MET A 1 284 ? 9.334 -38.932 15.784 1.00 45.55 276 MET A C 1
ATOM 2339 O O . MET A 1 284 ? 10.114 -39.006 16.735 1.00 44.86 276 MET A O 1
ATOM 2344 N N . PHE A 1 285 ? 8.173 -39.588 15.752 1.00 44.15 277 PHE A N 1
ATOM 2345 C CA . PHE A 1 285 ? 7.672 -40.363 16.894 1.00 46.36 277 PHE A CA 1
ATOM 2346 C C . PHE A 1 285 ? 7.105 -41.678 16.369 1.00 51.19 277 PHE A C 1
ATOM 2347 O O . PHE A 1 285 ? 5.901 -41.946 16.459 1.00 47.96 277 PHE A O 1
ATOM 2355 N N . PRO A 1 286 ? 7.960 -42.527 15.791 1.00 53.76 278 PRO A N 1
ATOM 2356 C CA . PRO A 1 286 ? 7.454 -43.734 15.134 1.00 47.24 278 PRO A CA 1
ATOM 2357 C C . PRO A 1 286 ? 6.785 -44.661 16.141 1.00 41.44 278 PRO A C 1
ATOM 2358 O O . PRO A 1 286 ? 7.193 -44.755 17.300 1.00 46.43 278 PRO A O 1
ATOM 2362 N N . ASN A 1 287 ? 5.692 -45.272 15.703 1.00 43.28 279 ASN A N 1
ATOM 2363 C CA . ASN A 1 287 ? 4.878 -46.163 16.533 1.00 49.50 279 ASN A CA 1
ATOM 2364 C C . ASN A 1 287 ? 4.401 -45.513 17.829 1.00 53.99 279 ASN A C 1
ATOM 2365 O O . ASN A 1 287 ? 4.116 -46.200 18.821 1.00 49.89 279 ASN A O 1
ATOM 2370 N N . HIS A 1 288 ? 4.292 -44.188 17.854 1.00 48.11 280 HIS A N 1
ATOM 2371 C CA . HIS A 1 288 ? 3.667 -43.567 19.020 1.00 42.43 280 HIS A CA 1
ATOM 2372 C C . HIS A 1 288 ? 2.253 -44.124 19.205 1.00 37.07 280 HIS A C 1
ATOM 2373 O O . HIS A 1 288 ? 1.536 -44.332 18.216 1.00 40.16 280 HIS A O 1
ATOM 2380 N N . PRO A 1 289 ? 1.826 -44.410 20.445 1.00 43.34 281 PRO A N 1
ATOM 2381 C CA . PRO A 1 289 ? 0.497 -45.035 20.630 1.00 46.70 281 PRO A CA 1
ATOM 2382 C C . PRO A 1 289 ? -0.667 -44.190 20.099 1.00 45.69 281 PRO A C 1
ATOM 2383 O O . PRO A 1 289 ? -1.714 -44.738 19.729 1.00 46.36 281 PRO A O 1
ATOM 2387 N N . ASN A 1 290 ? -0.520 -42.870 20.065 1.00 46.32 282 ASN A N 1
ATOM 2388 C CA . ASN A 1 290 ? -1.620 -41.991 19.675 1.00 44.86 282 ASN A CA 1
ATOM 2389 C C . ASN A 1 290 ? -1.455 -41.409 18.278 1.00 45.50 282 ASN A C 1
ATOM 2390 O O . ASN A 1 290 ? -2.170 -40.456 17.930 1.00 42.90 282 ASN A O 1
ATOM 2395 N N . LEU A 1 291 ? -0.550 -41.955 17.467 1.00 41.56 283 LEU A N 1
ATOM 2396 C CA . LEU A 1 291 ? -0.414 -41.556 16.076 1.00 41.94 283 LEU A CA 1
ATOM 2397 C C . LEU A 1 291 ? -0.756 -42.705 15.135 1.00 48.53 283 LEU A C 1
ATOM 2398 O O . LEU A 1 291 ? -0.689 -43.883 15.493 1.00 48.52 283 LEU A O 1
ATOM 2403 N N . LEU A 1 292 ? -1.102 -42.345 13.919 1.00 44.79 284 LEU A N 1
ATOM 2404 C CA . LEU A 1 292 ? -1.338 -43.266 12.816 1.00 43.65 284 LEU A CA 1
ATOM 2405 C C . LEU A 1 292 ? -0.219 -43.121 11.800 1.00 50.67 284 LEU A C 1
ATOM 2406 O O . LEU A 1 292 ? 0.306 -42.011 11.613 1.00 45.01 284 LEU A O 1
ATOM 2411 N N . PRO A 1 293 ? 0.181 -44.210 11.142 1.00 46.85 285 PRO A N 1
ATOM 2412 C CA . PRO A 1 293 ? 1.172 -44.086 10.068 1.00 43.99 285 PRO A CA 1
ATOM 2413 C C . PRO A 1 293 ? 0.730 -43.077 9.014 1.00 41.89 285 PRO A C 1
ATOM 2414 O O . PRO A 1 293 ? -0.412 -43.080 8.532 1.00 43.98 285 PRO A O 1
ATOM 2418 N N . ALA A 1 294 ? 1.654 -42.204 8.652 1.00 41.36 286 ALA A N 1
ATOM 2419 C CA . ALA A 1 294 ? 1.384 -41.203 7.634 1.00 45.82 286 ALA A CA 1
ATOM 2420 C C . ALA A 1 294 ? 2.681 -40.897 6.899 1.00 40.99 286 ALA A C 1
ATOM 2421 O O . ALA A 1 294 ? 3.754 -40.910 7.501 1.00 45.83 286 ALA A O 1
ATOM 2423 N N . TYR A 1 295 ? 2.559 -40.618 5.602 1.00 43.28 287 TYR A N 1
ATOM 2424 C CA . TYR A 1 295 ? 3.692 -40.330 4.733 1.00 47.16 287 TYR A CA 1
ATOM 2425 C C . TYR A 1 295 ? 3.268 -39.292 3.714 1.00 45.89 287 TYR A C 1
ATOM 2426 O O . TYR A 1 295 ? 2.082 -39.150 3.409 1.00 47.45 287 TYR A O 1
ATOM 2435 N N . PHE A 1 296 ? 4.248 -38.574 3.159 1.00 43.69 288 PHE A N 1
ATOM 2436 C CA . PHE A 1 296 ? 3.952 -37.769 1.985 1.00 43.23 288 PHE A CA 1
ATOM 2437 C C . PHE A 1 296 ? 3.747 -38.693 0.792 1.00 48.63 288 PHE A C 1
ATOM 2438 O O . PHE A 1 296 ? 4.532 -39.621 0.566 1.00 48.46 288 PHE A O 1
ATOM 2446 N N . ALA A 1 297 ? 2.690 -38.438 0.024 1.00 45.78 289 ALA A N 1
ATOM 2447 C CA . ALA A 1 297 ? 2.345 -39.367 -1.046 1.00 51.65 289 ALA A CA 1
ATOM 2448 C C . ALA A 1 297 ? 3.427 -39.416 -2.111 1.00 55.52 289 ALA A C 1
ATOM 2449 O O . ALA A 1 297 ? 3.557 -40.423 -2.817 1.00 53.00 289 ALA A O 1
ATOM 2451 N N . GLU A 1 298 ? 4.204 -38.340 -2.246 1.00 53.20 290 GLU A N 1
ATOM 2452 C CA . GLU A 1 298 ? 5.214 -38.269 -3.292 1.00 57.22 290 GLU A CA 1
ATOM 2453 C C . GLU A 1 298 ? 6.486 -39.004 -2.909 1.00 56.48 290 GLU A C 1
ATOM 2454 O O . GLU A 1 298 ? 7.279 -39.329 -3.794 1.00 62.05 290 GLU A O 1
ATOM 2460 N N . ASP A 1 299 ? 6.673 -39.310 -1.626 1.00 57.26 291 ASP A N 1
ATOM 2461 C CA . ASP A 1 299 ? 7.852 -40.015 -1.146 1.00 54.66 291 ASP A CA 1
ATOM 2462 C C . ASP A 1 299 ? 7.693 -41.517 -1.314 1.00 59.50 291 ASP A C 1
ATOM 2463 O O . ASP A 1 299 ? 6.584 -42.059 -1.371 1.00 58.72 291 ASP A O 1
ATOM 2468 N N . ASP A 1 300 ? 8.836 -42.191 -1.389 1.00 60.40 292 ASP A N 1
ATOM 2469 C CA . ASP A 1 300 ? 8.872 -43.639 -1.248 1.00 65.44 292 ASP A CA 1
ATOM 2470 C C . ASP A 1 300 ? 8.510 -44.007 0.193 1.00 64.60 292 ASP A C 1
ATOM 2471 O O . ASP A 1 300 ? 9.144 -43.539 1.149 1.00 67.74 292 ASP A O 1
ATOM 2476 N N . HIS A 1 301 ? 7.469 -44.805 0.363 1.00 61.58 293 HIS A N 1
ATOM 2477 C CA . HIS A 1 301 ? 6.961 -45.067 1.699 1.00 63.45 293 HIS A CA 1
ATOM 2478 C C . HIS A 1 301 ? 6.407 -46.470 1.741 1.00 60.47 293 HIS A C 1
ATOM 2479 O O . HIS A 1 301 ? 6.012 -47.019 0.697 1.00 61.23 293 HIS A O 1
ATOM 2486 N N . PRO A 1 302 ? 6.339 -47.092 2.921 1.00 59.89 294 PRO A N 1
ATOM 2487 C CA . PRO A 1 302 ? 5.746 -48.421 3.045 1.00 55.52 294 PRO A CA 1
ATOM 2488 C C . PRO A 1 302 ? 4.346 -48.507 2.453 1.00 66.48 294 PRO A C 1
ATOM 2489 O O . PRO A 1 302 ? 3.567 -47.545 2.476 1.00 65.86 294 PRO A O 1
ATOM 2493 N N . GLN A 1 303 ? 4.032 -49.691 1.934 1.00 63.34 295 GLN A N 1
ATOM 2494 C CA . GLN A 1 303 ? 2.709 -49.962 1.396 1.00 63.85 295 GLN A CA 1
ATOM 2495 C C . GLN A 1 303 ? 1.754 -50.242 2.546 1.00 69.01 295 GLN A C 1
ATOM 2496 O O . GLN A 1 303 ? 2.074 -51.011 3.460 1.00 71.63 295 GLN A O 1
ATOM 2502 N N . MET A 1 304 ? 0.590 -49.605 2.511 1.00 71.70 296 MET A N 1
ATOM 2503 C CA . MET A 1 304 ? -0.432 -49.791 3.528 1.00 72.89 296 MET A CA 1
ATOM 2504 C C . MET A 1 304 ? -1.603 -50.552 2.928 1.00 69.53 296 MET A C 1
ATOM 2505 O O . MET A 1 304 ? -1.986 -50.307 1.779 1.00 72.23 296 MET A O 1
ATOM 2510 N N . GLU A 1 305 ? -2.161 -51.481 3.709 1.00 67.66 297 GLU A N 1
ATOM 2511 C CA . GLU A 1 305 ? -3.231 -52.328 3.188 1.00 74.24 297 GLU A CA 1
ATOM 2512 C C . GLU A 1 305 ? -4.467 -51.502 2.870 1.00 77.41 297 GLU A C 1
ATOM 2513 O O . GLU A 1 305 ? -5.066 -51.649 1.800 1.00 76.42 297 GLU A O 1
ATOM 2515 N N . LYS A 1 306 ? -4.856 -50.619 3.790 1.00 79.28 298 LYS A N 1
ATOM 2516 C CA . LYS A 1 306 ? -5.988 -49.720 3.607 1.00 72.54 298 LYS A CA 1
ATOM 2517 C C . LYS A 1 306 ? -5.590 -48.359 4.152 1.00 69.03 298 LYS A C 1
ATOM 2518 O O . LYS A 1 306 ? -5.089 -48.267 5.277 1.00 61.55 298 LYS A O 1
ATOM 2524 N N . TYR A 1 307 ? -5.789 -47.314 3.355 1.00 67.75 299 TYR A N 1
ATOM 2525 C CA . TYR A 1 307 ? -5.290 -45.998 3.723 1.00 62.98 299 TYR A CA 1
ATOM 2526 C C . TYR A 1 307 ? -6.066 -44.937 2.965 1.00 62.56 299 TYR A C 1
ATOM 2527 O O . TYR A 1 307 ? -6.850 -45.224 2.058 1.00 65.59 299 TYR A O 1
ATOM 2536 N N . VAL A 1 308 ? -5.808 -43.694 3.349 1.00 60.21 300 VAL A N 1
ATOM 2537 C CA . VAL A 1 308 ? -6.580 -42.533 2.949 1.00 58.23 300 VAL A CA 1
ATOM 2538 C C . VAL A 1 308 ? -5.608 -41.509 2.368 1.00 60.14 300 VAL A C 1
ATOM 2539 O O . VAL A 1 308 ? -4.540 -41.277 2.942 1.00 56.36 300 VAL A O 1
ATOM 2543 N N . VAL A 1 309 ? -5.942 -40.910 1.231 1.00 57.89 301 VAL A N 1
ATOM 2544 C CA . VAL A 1 309 ? -5.095 -39.850 0.690 1.00 61.40 301 VAL A CA 1
ATOM 2545 C C . VAL A 1 309 ? -5.824 -38.525 0.901 1.00 56.37 301 VAL A C 1
ATOM 2546 O O . VAL A 1 309 ? -7.015 -38.394 0.586 1.00 57.96 301 VAL A O 1
ATOM 2550 N N . LYS A 1 310 ? -5.142 -37.590 1.561 1.00 50.49 302 LYS A N 1
ATOM 2551 C CA . LYS A 1 310 ? -5.673 -36.291 1.912 1.00 53.97 302 LYS A CA 1
ATOM 2552 C C . LYS A 1 310 ? -4.767 -35.216 1.354 1.00 45.46 302 LYS A C 1
ATOM 2553 O O . LYS A 1 310 ? -3.544 -35.369 1.385 1.00 53.30 302 LYS A O 1
ATOM 2559 N N . PRO A 1 311 ? -5.316 -34.120 0.861 1.00 45.80 303 PRO A N 1
ATOM 2560 C CA . PRO A 1 311 ? -4.447 -33.032 0.411 1.00 52.24 303 PRO A CA 1
ATOM 2561 C C . PRO A 1 311 ? -3.758 -32.437 1.618 1.00 61.02 303 PRO A C 1
ATOM 2562 O O . PRO A 1 311 ? -4.300 -32.447 2.730 1.00 54.04 303 PRO A O 1
ATOM 2566 N N . ILE A 1 312 ? -2.517 -31.992 1.415 1.00 50.17 304 ILE A N 1
ATOM 2567 C CA . ILE A 1 312 ? -1.823 -31.295 2.497 1.00 53.01 304 ILE A CA 1
ATOM 2568 C C . ILE A 1 312 ? -2.673 -30.120 2.960 1.00 56.21 304 ILE A C 1
ATOM 2569 O O . ILE A 1 312 ? -2.897 -29.913 4.166 1.00 53.21 304 ILE A O 1
ATOM 2574 N N . PHE A 1 313 ? -3.216 -29.387 1.995 1.00 51.05 305 PHE A N 1
ATOM 2575 C CA . PHE A 1 313 ? -4.131 -28.286 2.215 1.00 61.25 305 PHE A CA 1
ATOM 2576 C C . PHE A 1 313 ? -5.429 -28.736 2.896 1.00 68.50 305 PHE A C 1
ATOM 2577 O O . PHE A 1 313 ? -5.830 -29.904 2.849 1.00 65.39 305 PHE A O 1
ATOM 2585 N N . SER A 1 314 ? -6.095 -27.775 3.531 1.00 76.81 306 SER A N 1
ATOM 2586 C CA . SER A 1 314 ? -7.458 -27.970 4.031 1.00 77.34 306 SER A CA 1
ATOM 2587 C C . SER A 1 314 ? -8.486 -27.427 3.028 1.00 80.68 306 SER A C 1
ATOM 2588 O O . SER A 1 314 ? -9.315 -26.580 3.348 1.00 85.59 306 SER A O 1
ATOM 2591 N N . ARG A 1 315 ? -8.429 -27.926 1.787 1.00 78.98 307 ARG A N 1
ATOM 2592 C CA . ARG A 1 315 ? -9.251 -27.447 0.667 1.00 72.32 307 ARG A CA 1
ATOM 2593 C C . ARG A 1 315 ? -9.061 -28.350 -0.549 1.00 78.78 307 ARG A C 1
ATOM 2594 O O . ARG A 1 315 ? -7.978 -28.389 -1.145 1.00 72.16 307 ARG A O 1
ATOM 2602 N N . ASN A 1 319 ? -11.486 -32.688 -1.183 1.00 79.00 311 ASN A N 1
ATOM 2603 C CA . ASN A 1 319 ? -11.962 -33.809 -0.374 1.00 80.94 311 ASN A CA 1
ATOM 2604 C C . ASN A 1 319 ? -11.054 -35.033 -0.513 1.00 80.44 311 ASN A C 1
ATOM 2605 O O . ASN A 1 319 ? -10.096 -35.032 -1.288 1.00 82.92 311 ASN A O 1
ATOM 2607 N N . VAL A 1 320 ? -11.406 -36.090 0.214 1.00 85.40 312 VAL A N 1
ATOM 2608 C CA . VAL A 1 320 ? -10.508 -37.192 0.531 1.00 73.21 312 VAL A CA 1
ATOM 2609 C C . VAL A 1 320 ? -10.960 -38.470 -0.179 1.00 71.72 312 VAL A C 1
ATOM 2610 O O . VAL A 1 320 ? -12.121 -38.617 -0.562 1.00 78.88 312 VAL A O 1
ATOM 2614 N N . SER A 1 321 ? -10.024 -39.399 -0.382 1.00 68.77 313 SER A N 1
ATOM 2615 C CA . SER A 1 321 ? -10.355 -40.675 -1.006 1.00 74.06 313 SER A CA 1
ATOM 2616 C C . SER A 1 321 ? -9.612 -41.815 -0.312 1.00 74.33 313 SER A C 1
ATOM 2617 O O . SER A 1 321 ? -8.522 -41.626 0.238 1.00 71.51 313 SER A O 1
ATOM 2620 N N . ILE A 1 322 ? -10.214 -43.011 -0.354 1.00 74.48 314 ILE A N 1
ATOM 2621 C CA . ILE A 1 322 ? -9.762 -44.173 0.401 1.00 67.95 314 ILE A CA 1
ATOM 2622 C C . ILE A 1 322 ? -9.320 -45.257 -0.575 1.00 75.53 314 ILE A C 1
ATOM 2623 O O . ILE A 1 322 ? -9.903 -45.398 -1.655 1.00 79.10 314 ILE A O 1
ATOM 2628 N N . ILE A 1 323 ? -8.258 -45.994 -0.220 1.00 76.33 315 ILE A N 1
ATOM 2629 C CA . ILE A 1 323 ? -7.758 -47.091 -1.042 1.00 80.31 315 ILE A CA 1
ATOM 2630 C C . ILE A 1 323 ? -7.496 -48.301 -0.152 1.00 81.93 315 ILE A C 1
ATOM 2631 O O . ILE A 1 323 ? -7.240 -48.176 1.049 1.00 74.95 315 ILE A O 1
ATOM 2636 N N . GLU A 1 324 ? -7.536 -49.488 -0.764 1.00 84.36 316 GLU A N 1
ATOM 2637 C CA . GLU A 1 324 ? -7.449 -50.721 0.007 1.00 86.46 316 GLU A CA 1
ATOM 2638 C C . GLU A 1 324 ? -6.782 -51.826 -0.803 1.00 90.53 316 GLU A C 1
ATOM 2639 O O . GLU A 1 324 ? -6.471 -51.667 -1.987 1.00 90.72 316 GLU A O 1
ATOM 2645 N N . ASN A 1 325 ? -6.560 -52.958 -0.119 1.00 93.05 317 ASN A N 1
ATOM 2646 C CA . ASN A 1 325 ? -6.015 -54.189 -0.705 1.00 95.23 317 ASN A CA 1
ATOM 2647 C C . ASN A 1 325 ? -4.587 -53.995 -1.227 1.00 93.93 317 ASN A C 1
ATOM 2648 O O . ASN A 1 325 ? -4.191 -54.585 -2.236 1.00 98.29 317 ASN A O 1
ATOM 2650 N N . GLY A 1 326 ? -3.800 -53.179 -0.525 1.00 85.24 318 GLY A N 1
ATOM 2651 C CA . GLY A 1 326 ? -2.397 -53.007 -0.858 1.00 82.93 318 GLY A CA 1
ATOM 2652 C C . GLY A 1 326 ? -2.124 -52.327 -2.179 1.00 86.14 318 GLY A C 1
ATOM 2653 O O . GLY A 1 326 ? -1.007 -52.430 -2.696 1.00 89.62 318 GLY A O 1
ATOM 2654 N N . LYS A 1 327 ? -3.106 -51.627 -2.743 1.00 90.26 319 LYS A N 1
ATOM 2655 C CA . LYS A 1 327 ? -2.926 -50.969 -4.032 1.00 95.03 319 LYS A CA 1
ATOM 2656 C C . LYS A 1 327 ? -2.152 -49.663 -3.874 1.00 94.48 319 LYS A C 1
ATOM 2657 O O . LYS A 1 327 ? -2.186 -49.016 -2.823 1.00 87.75 319 LYS A O 1
ATOM 2659 N N . THR A 1 328 ? -1.438 -49.289 -4.936 1.00 98.36 320 THR A N 1
ATOM 2660 C CA . THR A 1 328 ? -0.772 -47.998 -5.037 1.00 95.16 320 THR A CA 1
ATOM 2661 C C . THR A 1 328 ? -1.766 -46.921 -5.491 1.00 92.97 320 THR A C 1
ATOM 2662 O O . THR A 1 328 ? -2.884 -47.216 -5.928 1.00 93.63 320 THR A O 1
ATOM 2666 N N . ILE A 1 329 ? -1.358 -45.654 -5.380 1.00 91.96 321 ILE A N 1
ATOM 2667 C CA . ILE A 1 329 ? -2.219 -44.549 -5.822 1.00 93.34 321 ILE A CA 1
ATOM 2668 C C . ILE A 1 329 ? -2.290 -44.548 -7.349 1.00 86.14 321 ILE A C 1
ATOM 2669 O O . ILE A 1 329 ? -3.367 -44.401 -7.928 1.00 84.86 321 ILE A O 1
ATOM 2674 N N . GLY A 1 334 ? -6.877 -43.165 -8.443 1.00 83.98 326 GLY A N 1
ATOM 2675 C CA . GLY A 1 334 ? -7.172 -42.042 -7.567 1.00 76.92 326 GLY A CA 1
ATOM 2676 C C . GLY A 1 334 ? -7.465 -40.807 -8.388 1.00 75.64 326 GLY A C 1
ATOM 2677 O O . GLY A 1 334 ? -6.674 -40.466 -9.277 1.00 73.40 326 GLY A O 1
ATOM 2678 N N . PRO A 1 335 ? -8.597 -40.142 -8.113 1.00 73.02 327 PRO A N 1
ATOM 2679 C CA . PRO A 1 335 ? -8.952 -38.950 -8.907 1.00 65.14 327 PRO A CA 1
ATOM 2680 C C . PRO A 1 335 ? -8.090 -37.748 -8.590 1.00 58.78 327 PRO A C 1
ATOM 2681 O O . PRO A 1 335 ? -7.942 -36.875 -9.454 1.00 51.38 327 PRO A O 1
ATOM 2685 N N . TYR A 1 336 ? -7.525 -37.675 -7.379 1.00 59.33 328 TYR A N 1
ATOM 2686 C CA . TYR A 1 336 ? -6.786 -36.505 -6.929 1.00 68.86 328 TYR A CA 1
ATOM 2687 C C . TYR A 1 336 ? -5.301 -36.599 -7.243 1.00 61.98 328 TYR A C 1
ATOM 2688 O O . TYR A 1 336 ? -4.618 -35.569 -7.222 1.00 64.34 328 TYR A O 1
ATOM 2690 N N . GLY A 1 337 ? -4.796 -37.790 -7.573 1.00 50.86 329 GLY A N 1
ATOM 2691 C CA . GLY A 1 337 ? -3.390 -37.931 -7.881 1.00 58.06 329 GLY A CA 1
ATOM 2692 C C . GLY A 1 337 ? -2.523 -38.032 -6.632 1.00 68.05 329 GLY A C 1
ATOM 2693 O O . GLY A 1 337 ? -2.987 -38.341 -5.524 1.00 63.69 329 GLY A O 1
ATOM 2694 N N . GLU A 1 338 ? -1.233 -37.751 -6.833 1.00 61.12 330 GLU A N 1
ATOM 2695 C CA . GLU A 1 338 ? -0.173 -37.902 -5.842 1.00 64.13 330 GLU A CA 1
ATOM 2696 C C . GLU A 1 338 ? 0.312 -36.579 -5.272 1.00 61.10 330 GLU A C 1
ATOM 2697 O O . GLU A 1 338 ? 0.577 -36.479 -4.066 1.00 64.38 330 GLU A O 1
ATOM 2703 N N . GLU A 1 339 ? 0.466 -35.579 -6.130 1.00 56.36 331 GLU A N 1
ATOM 2704 C CA . GLU A 1 339 ? 1.166 -34.349 -5.786 1.00 60.87 331 GLU A CA 1
ATOM 2705 C C . GLU A 1 339 ? 0.395 -33.539 -4.737 1.00 59.06 331 GLU A C 1
ATOM 2706 O O . GLU A 1 339 ? -0.831 -33.414 -4.799 1.00 55.93 331 GLU A O 1
ATOM 2712 N N . GLY A 1 340 ? 1.120 -33.005 -3.753 1.00 54.18 332 GLY A N 1
ATOM 2713 C CA . GLY A 1 340 ? 0.487 -32.231 -2.694 1.00 50.67 332 GLY A CA 1
ATOM 2714 C C . GLY A 1 340 ? -0.370 -33.034 -1.740 1.00 52.32 332 GLY A C 1
ATOM 2715 O O . GLY A 1 340 ? -1.196 -32.456 -1.008 1.00 45.96 332 GLY A O 1
ATOM 2716 N N . MET A 1 341 ? -0.188 -34.355 -1.701 1.00 47.74 333 MET A N 1
ATOM 2717 C CA . MET A 1 341 ? -1.039 -35.237 -0.920 1.00 44.00 333 MET A CA 1
ATOM 2718 C C . MET A 1 341 ? -0.229 -35.893 0.188 1.00 48.12 333 MET A C 1
ATOM 2719 O O . MET A 1 341 ? 0.992 -36.029 0.095 1.00 47.70 333 MET A O 1
ATOM 2724 N N . ILE A 1 342 ? -0.914 -36.286 1.261 1.00 43.17 334 ILE A N 1
ATOM 2725 C CA . ILE A 1 342 ? -0.327 -37.193 2.230 1.00 40.76 334 ILE A CA 1
ATOM 2726 C C . ILE A 1 342 ? -1.162 -38.457 2.178 1.00 46.59 334 ILE A C 1
ATOM 2727 O O . ILE A 1 342 ? -2.263 -38.479 1.620 1.00 49.79 334 ILE A O 1
ATOM 2732 N N . VAL A 1 343 ? -0.612 -39.518 2.753 1.00 45.99 335 VAL A N 1
ATOM 2733 C CA . VAL A 1 343 ? -1.322 -40.775 2.904 1.00 50.21 335 VAL A CA 1
ATOM 2734 C C . VAL A 1 343 ? -1.287 -41.138 4.375 1.00 46.83 335 VAL A C 1
ATOM 2735 O O . VAL A 1 343 ? -0.260 -40.966 5.046 1.00 47.10 335 VAL A O 1
ATOM 2739 N N . GLN A 1 344 ? -2.415 -41.627 4.879 1.00 47.72 336 GLN A N 1
ATOM 2740 C CA . GLN A 1 344 ? -2.546 -41.975 6.283 1.00 46.09 336 GLN A CA 1
ATOM 2741 C C . GLN A 1 344 ? -3.283 -43.297 6.407 1.00 43.81 336 GLN A C 1
ATOM 2742 O O . GLN A 1 344 ? -4.270 -43.527 5.700 1.00 53.68 336 GLN A O 1
ATOM 2748 N N . GLN A 1 345 ? -2.818 -44.140 7.325 1.00 50.80 337 GLN A N 1
ATOM 2749 C CA . GLN A 1 345 ? -3.444 -45.437 7.540 1.00 54.50 337 GLN A CA 1
ATOM 2750 C C . GLN A 1 345 ? -4.927 -45.245 7.824 1.00 61.88 337 GLN A C 1
ATOM 2751 O O . GLN A 1 345 ? -5.306 -44.417 8.654 1.00 57.49 337 GLN A O 1
ATOM 2757 N N . PHE A 1 346 ? -5.770 -45.972 7.097 1.00 61.27 338 PHE A N 1
ATOM 2758 C CA . PHE A 1 346 ? -7.200 -45.864 7.331 1.00 60.37 338 PHE A CA 1
ATOM 2759 C C . PHE A 1 346 ? -7.548 -46.388 8.719 1.00 62.48 338 PHE A C 1
ATOM 2760 O O . PHE A 1 346 ? -7.060 -47.433 9.159 1.00 58.25 338 PHE A O 1
ATOM 2768 N N . HIS A 1 347 ? -8.410 -45.644 9.414 1.00 55.34 339 HIS A N 1
ATOM 2769 C CA . HIS A 1 347 ? -8.739 -45.936 10.805 1.00 61.00 339 HIS A CA 1
ATOM 2770 C C . HIS A 1 347 ? -10.134 -45.384 11.044 1.00 63.35 339 HIS A C 1
ATOM 2771 O O . HIS A 1 347 ? -10.301 -44.191 11.309 1.00 62.39 339 HIS A O 1
ATOM 2778 N N . PRO A 1 348 ? -11.173 -46.216 10.903 1.00 63.53 340 PRO A N 1
ATOM 2779 C CA . PRO A 1 348 ? -12.543 -45.688 10.928 1.00 63.93 340 PRO A CA 1
ATOM 2780 C C . PRO A 1 348 ? -12.874 -45.072 12.277 1.00 53.90 340 PRO A C 1
ATOM 2781 O O . PRO A 1 348 ? -12.336 -45.456 13.319 1.00 48.11 340 PRO A O 1
ATOM 2785 N N . LEU A 1 349 ? -13.742 -44.071 12.234 1.00 47.43 341 LEU A N 1
ATOM 2786 C CA . LEU A 1 349 ? -14.247 -43.478 13.454 1.00 44.06 341 LEU A CA 1
ATOM 2787 C C . LEU A 1 349 ? -15.244 -44.432 14.101 1.00 43.63 341 LEU A C 1
ATOM 2788 O O . LEU A 1 349 ? -15.913 -45.193 13.397 1.00 48.77 341 LEU A O 1
ATOM 2793 N N . PRO A 1 350 ? -15.397 -44.390 15.427 1.00 42.75 342 PRO A N 1
ATOM 2794 C CA . PRO A 1 350 ? -16.432 -45.222 16.056 1.00 41.68 342 PRO A CA 1
ATOM 2795 C C . PRO A 1 350 ? -17.806 -44.817 15.559 1.00 51.78 342 PRO A C 1
ATOM 2796 O O . PRO A 1 350 ? -18.071 -43.642 15.271 1.00 44.51 342 PRO A O 1
ATOM 2800 N N . LYS A 1 351 ? -18.684 -45.808 15.434 1.00 46.96 343 LYS A N 1
ATOM 2801 C CA . LYS A 1 351 ? -20.012 -45.593 14.871 1.00 43.19 343 LYS A CA 1
ATOM 2802 C C . LYS A 1 351 ? -21.041 -45.787 15.978 1.00 52.40 343 LYS A C 1
ATOM 2803 O O . LYS A 1 351 ? -21.077 -46.842 16.628 1.00 47.09 343 LYS A O 1
ATOM 2809 N N . PHE A 1 352 ? -21.839 -44.742 16.231 1.00 42.24 344 PHE A N 1
ATOM 2810 C CA . PHE A 1 352 ? -22.890 -44.754 17.244 1.00 42.27 344 PHE A CA 1
ATOM 2811 C C . PHE A 1 352 ? -24.194 -44.630 16.476 1.00 56.96 344 PHE A C 1
ATOM 2812 O O . PHE A 1 352 ? -24.512 -43.550 15.965 1.00 52.73 344 PHE A O 1
ATOM 2820 N N . GLY A 1 353 ? -24.925 -45.738 16.345 1.00 55.99 345 GLY A N 1
ATOM 2821 C CA . GLY A 1 353 ? -26.091 -45.711 15.471 1.00 48.62 345 GLY A CA 1
ATOM 2822 C C . GLY A 1 353 ? -25.703 -45.443 14.031 1.00 47.84 345 GLY A C 1
ATOM 2823 O O . GLY A 1 353 ? -24.843 -46.119 13.453 1.00 55.13 345 GLY A O 1
ATOM 2824 N N . ASP A 1 354 ? -26.339 -44.446 13.426 1.00 50.07 346 ASP A N 1
ATOM 2825 C CA . ASP A 1 354 ? -26.090 -44.142 12.018 1.00 57.30 346 ASP A CA 1
ATOM 2826 C C . ASP A 1 354 ? -24.908 -43.202 11.780 1.00 51.35 346 ASP A C 1
ATOM 2827 O O . ASP A 1 354 ? -24.586 -42.933 10.620 1.00 56.58 346 ASP A O 1
ATOM 2832 N N . SER A 1 355 ? -24.251 -42.708 12.830 1.00 54.26 347 SER A N 1
ATOM 2833 C CA . SER A 1 355 ? -23.282 -41.624 12.711 1.00 49.11 347 SER A CA 1
ATOM 2834 C C . SER A 1 355 ? -21.912 -42.012 13.261 1.00 44.41 347 SER A C 1
ATOM 2835 O O . SER A 1 355 ? -21.800 -42.747 14.248 1.00 44.94 347 SER A O 1
ATOM 2838 N N . TYR A 1 356 ? -20.865 -41.495 12.611 1.00 42.79 348 TYR A N 1
ATOM 2839 C CA . TYR A 1 356 ? -19.512 -41.563 13.134 1.00 41.92 348 TYR A CA 1
ATOM 2840 C C . TYR A 1 356 ? -19.282 -40.405 14.099 1.00 45.54 348 TYR A C 1
ATOM 2841 O O . TYR A 1 356 ? -19.782 -39.296 13.883 1.00 42.27 348 TYR A O 1
ATOM 2850 N N . MET A 1 357 ? -18.497 -40.657 15.140 1.00 39.45 349 MET A N 1
ATOM 2851 C CA . MET A 1 357 ? -18.244 -39.694 16.204 1.00 35.13 349 MET A CA 1
ATOM 2852 C C . MET A 1 357 ? -16.768 -39.322 16.227 1.00 43.45 349 MET A C 1
ATOM 2853 O O . MET A 1 357 ? -15.898 -40.191 16.081 1.00 38.73 349 MET A O 1
ATOM 2858 N N . LEU A 1 358 ? -16.493 -38.038 16.466 1.00 37.02 350 LEU A N 1
ATOM 2859 C CA . LEU A 1 358 ? -15.137 -37.507 16.544 1.00 36.08 350 LEU A CA 1
ATOM 2860 C C . LEU A 1 358 ? -14.993 -36.624 17.778 1.00 40.69 350 LEU A C 1
ATOM 2861 O O . LEU A 1 358 ? -15.880 -35.820 18.088 1.00 39.39 350 LEU A O 1
ATOM 2866 N N . ILE A 1 359 ? -13.880 -36.769 18.495 1.00 34.51 351 ILE A N 1
ATOM 2867 C CA . ILE A 1 359 ? -13.642 -35.997 19.705 1.00 33.45 351 ILE A CA 1
ATOM 2868 C C . ILE A 1 359 ? -12.771 -34.808 19.345 1.00 37.44 351 ILE A C 1
ATOM 2869 O O . ILE A 1 359 ? -11.630 -34.988 18.888 1.00 38.07 351 ILE A O 1
ATOM 2874 N N . GLY A 1 360 ? -13.287 -33.600 19.581 1.00 33.24 352 GLY A N 1
ATOM 2875 C CA . GLY A 1 360 ? -12.465 -32.401 19.475 1.00 35.83 352 GLY A CA 1
ATOM 2876 C C . GLY A 1 360 ? -11.855 -32.075 20.815 1.00 35.56 352 GLY A C 1
ATOM 2877 O O . GLY A 1 360 ? -12.569 -31.786 21.782 1.00 36.51 352 GLY A O 1
ATOM 2878 N N . SER A 1 361 ? -10.540 -32.100 20.927 1.00 33.85 353 SER A N 1
ATOM 2879 C CA . SER A 1 361 ? -9.910 -31.872 22.229 1.00 33.25 353 SER A CA 1
ATOM 2880 C C . SER A 1 361 ? -9.078 -30.595 22.217 1.00 36.96 353 SER A C 1
ATOM 2881 O O . SER A 1 361 ? -8.088 -30.509 21.481 1.00 34.50 353 SER A O 1
ATOM 2884 N N . TRP A 1 362 ? -9.436 -29.638 23.082 1.00 31.19 354 TRP A N 1
ATOM 2885 C CA . TRP A 1 362 ? -8.942 -28.264 23.029 1.00 29.68 354 TRP A CA 1
ATOM 2886 C C . TRP A 1 362 ? -7.704 -28.028 23.877 1.00 31.92 354 TRP A C 1
ATOM 2887 O O . TRP A 1 362 ? -7.536 -28.603 24.965 1.00 35.04 354 TRP A O 1
ATOM 2898 N N . LEU A 1 363 ? -6.862 -27.111 23.395 1.00 30.82 355 LEU A N 1
ATOM 2899 C CA . LEU A 1 363 ? -5.773 -26.540 24.171 1.00 30.74 355 LEU A CA 1
ATOM 2900 C C . LEU A 1 363 ? -5.937 -25.032 24.235 1.00 33.91 355 LEU A C 1
ATOM 2901 O O . LEU A 1 363 ? -6.299 -24.388 23.232 1.00 32.04 355 LEU A O 1
ATOM 2906 N N . VAL A 1 364 ? -5.659 -24.464 25.403 1.00 33.02 356 VAL A N 1
ATOM 2907 C CA . VAL A 1 364 ? -5.457 -23.027 25.532 1.00 33.01 356 VAL A CA 1
ATOM 2908 C C . VAL A 1 364 ? -3.968 -22.850 25.779 1.00 36.70 356 VAL A C 1
ATOM 2909 O O . VAL A 1 364 ? -3.448 -23.269 26.826 1.00 35.11 356 VAL A O 1
ATOM 2913 N N . ASN A 1 365 ? -3.275 -22.260 24.793 1.00 33.24 357 ASN A N 1
ATOM 2914 C CA . ASN A 1 365 ? -1.824 -22.400 24.684 1.00 32.95 357 ASN A CA 1
ATOM 2915 C C . ASN A 1 365 ? -1.424 -23.871 24.729 1.00 35.25 357 ASN A C 1
ATOM 2916 O O . ASN A 1 365 ? -1.722 -24.629 23.803 1.00 35.00 357 ASN A O 1
ATOM 2921 N N . ASP A 1 366 ? -0.759 -24.307 25.805 1.00 34.97 358 ASP A N 1
ATOM 2922 C CA . ASP A 1 366 ? -0.279 -25.678 25.924 1.00 34.56 358 ASP A CA 1
ATOM 2923 C C . ASP A 1 366 ? -1.069 -26.483 26.946 1.00 37.23 358 ASP A C 1
ATOM 2924 O O . ASP A 1 366 ? -0.703 -27.635 27.207 1.00 38.51 358 ASP A O 1
ATOM 2929 N N . GLN A 1 367 ? -2.182 -25.932 27.482 1.00 37.65 359 GLN A N 1
ATOM 2930 C CA . GLN A 1 367 ? -2.966 -26.602 28.525 1.00 39.83 359 GLN A CA 1
ATOM 2931 C C . GLN A 1 367 ? -4.239 -27.221 27.956 1.00 36.91 359 GLN A C 1
ATOM 2932 O O . GLN A 1 367 ? -5.084 -26.493 27.408 1.00 38.78 359 GLN A O 1
ATOM 2938 N N . PRO A 1 368 ? -4.449 -28.525 28.107 1.00 35.03 360 PRO A N 1
ATOM 2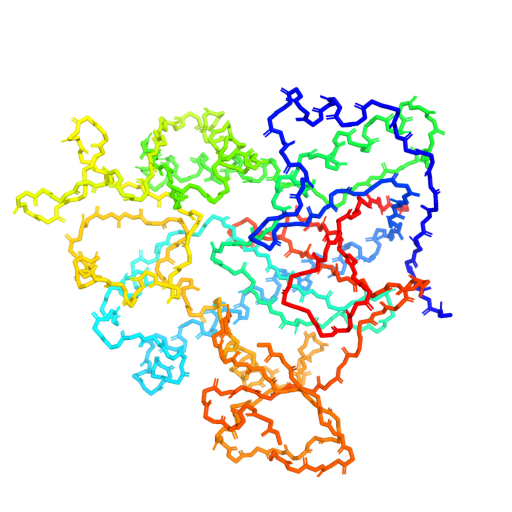939 C CA . PRO A 1 368 ? -5.722 -29.121 27.696 1.00 34.23 360 PRO A CA 1
ATOM 2940 C C . PRO A 1 368 ? -6.886 -28.446 28.420 1.00 35.41 360 PRO A C 1
ATOM 2941 O O . PRO A 1 368 ? -6.823 -28.202 29.630 1.00 36.55 360 PRO A O 1
ATOM 2945 N N . ALA A 1 369 ? -7.959 -28.159 27.676 1.00 35.18 361 ALA A N 1
ATOM 2946 C CA . ALA A 1 369 ? -9.069 -27.375 28.225 1.00 37.90 361 ALA A CA 1
ATOM 2947 C C . ALA A 1 369 ? -10.440 -28.017 28.040 1.00 35.10 361 ALA A C 1
ATOM 2948 O O . ALA A 1 369 ? -11.442 -27.357 28.329 1.00 36.42 361 ALA A O 1
ATOM 2950 N N . GLY A 1 370 ? -10.527 -29.249 27.524 1.00 36.27 362 GLY A N 1
ATOM 2951 C CA . GLY A 1 370 ? -11.792 -29.955 27.419 1.00 33.12 362 GLY A CA 1
ATOM 2952 C C . GLY A 1 370 ? -12.096 -30.440 26.021 1.00 35.52 362 GLY A C 1
ATOM 2953 O O . GLY A 1 370 ? -11.332 -30.244 25.074 1.00 34.37 362 GLY A O 1
ATOM 2954 N N . ILE A 1 371 ? -13.252 -31.099 25.898 1.00 32.24 363 ILE A N 1
ATOM 2955 C CA . ILE A 1 371 ? -13.643 -31.734 24.652 1.00 33.64 363 ILE A CA 1
ATOM 2956 C C . ILE A 1 371 ? -15.023 -31.279 24.203 1.00 36.84 363 ILE A C 1
ATOM 2957 O O . ILE A 1 371 ? -15.883 -30.886 25.003 1.00 37.40 363 ILE A O 1
ATOM 2962 N N . GLY A 1 372 ? -15.221 -31.342 22.892 1.00 33.16 364 GLY A N 1
ATOM 2963 C CA . GLY A 1 372 ? -16.514 -31.139 22.277 1.00 32.99 364 GLY A CA 1
ATOM 2964 C C . GLY A 1 372 ? -16.678 -32.229 21.244 1.00 37.42 364 GLY A C 1
ATOM 2965 O O . GLY A 1 372 ? -15.783 -32.470 20.431 1.00 40.21 364 GLY A O 1
ATOM 2966 N N . ILE A 1 373 ? -17.799 -32.890 21.253 1.00 36.52 365 ILE A N 1
ATOM 2967 C CA . ILE A 1 373 ? -18.003 -34.095 20.461 1.00 36.94 365 ILE A CA 1
ATOM 2968 C C . ILE A 1 373 ? -18.804 -33.756 19.214 1.00 43.02 365 ILE A C 1
ATOM 2969 O O . ILE A 1 373 ? -19.781 -32.999 19.275 1.00 40.79 365 ILE A O 1
ATOM 2974 N N . ARG A 1 374 ? -18.386 -34.290 18.063 1.00 35.90 366 ARG A N 1
ATOM 2975 C CA . ARG A 1 374 ? -19.141 -34.101 16.835 1.00 33.88 366 ARG A CA 1
ATOM 2976 C C . ARG A 1 374 ? -19.515 -35.439 16.217 1.00 39.13 366 ARG A C 1
ATOM 2977 O O . ARG A 1 374 ? -18.898 -36.471 16.508 1.00 41.91 366 ARG A O 1
ATOM 2985 N N . GLU A 1 375 ? -20.571 -35.402 15.398 1.00 35.49 367 GLU A N 1
ATOM 2986 C CA . GLU A 1 375 ? -21.057 -36.554 14.657 1.00 37.86 367 GLU A CA 1
ATOM 2987 C C . GLU A 1 375 ? -21.238 -36.189 13.199 1.00 43.19 367 GLU A C 1
ATOM 2988 O O . GLU A 1 375 ? -21.452 -35.022 12.849 1.00 39.57 367 GLU A O 1
ATOM 2994 N N . ASP A 1 376 ? -21.209 -37.218 12.358 1.00 37.78 368 ASP A N 1
ATOM 2995 C CA . ASP A 1 376 ? -21.500 -37.063 10.939 1.00 41.09 368 ASP A CA 1
ATOM 2996 C C . ASP A 1 376 ? -21.857 -38.430 10.374 1.00 46.52 368 ASP A C 1
ATOM 2997 O O . ASP A 1 376 ? -21.299 -39.446 10.798 1.00 45.67 368 ASP A O 1
ATOM 3002 N N . ARG A 1 377 ? -22.770 -38.436 9.396 1.00 47.51 369 ARG A N 1
ATOM 3003 C CA . ARG A 1 377 ? -23.194 -39.682 8.756 1.00 54.98 369 ARG A CA 1
ATOM 3004 C C . ARG A 1 377 ? -22.239 -40.167 7.673 1.00 56.53 369 ARG A C 1
ATOM 3005 O O . ARG A 1 377 ? -22.304 -41.343 7.297 1.00 47.67 369 ARG A O 1
ATOM 3013 N N . ALA A 1 378 ? -21.355 -39.309 7.178 1.00 53.51 370 ALA A N 1
ATOM 3014 C CA . ALA A 1 378 ? -20.354 -39.692 6.192 1.00 55.21 370 ALA A CA 1
ATOM 3015 C C . ALA A 1 378 ? -19.042 -40.037 6.884 1.00 64.88 370 ALA A C 1
ATOM 3016 O O . ALA A 1 378 ? -18.674 -39.419 7.889 1.00 64.44 370 ALA A O 1
ATOM 3018 N N . LEU A 1 379 ? -18.325 -41.021 6.334 1.00 67.54 371 LEU A N 1
ATOM 3019 C CA . LEU A 1 379 ? -17.021 -41.359 6.894 1.00 73.21 371 LEU A CA 1
ATOM 3020 C C . LEU A 1 379 ? -15.991 -40.299 6.522 1.00 72.33 371 LEU A C 1
ATOM 3021 O O . LEU A 1 379 ? -15.309 -39.748 7.395 1.00 78.24 371 LEU A O 1
ATOM 3023 N N . ILE A 1 380 ? -15.904 -39.959 5.240 1.00 75.13 372 ILE A N 1
ATOM 3024 C CA . ILE A 1 380 ? -14.979 -38.932 4.766 1.00 82.63 372 ILE A CA 1
ATOM 3025 C C . ILE A 1 380 ? -15.662 -37.572 4.903 1.00 80.55 372 ILE A C 1
ATOM 3026 O O . ILE A 1 380 ? -16.608 -37.274 4.166 1.00 81.09 372 ILE A O 1
ATOM 3028 N N . THR A 1 381 ? -15.191 -36.741 5.844 1.00 77.72 373 THR A N 1
ATOM 3029 C CA . THR A 1 381 ? -15.733 -35.390 5.976 1.00 78.39 373 THR A CA 1
ATOM 3030 C C . THR A 1 381 ? -14.692 -34.441 6.561 1.00 78.26 373 THR A C 1
ATOM 3031 O O . THR A 1 381 ? -14.017 -34.782 7.539 1.00 76.62 373 THR A O 1
ATOM 3035 N N . GLN A 1 382 ? -14.578 -33.245 5.956 1.00 75.52 374 GLN A N 1
ATOM 3036 C CA . GLN A 1 382 ? -13.631 -32.242 6.441 1.00 78.64 374 GLN A CA 1
ATOM 3037 C C . GLN A 1 382 ? -14.054 -31.673 7.792 1.00 76.25 374 GLN A C 1
ATOM 3038 O O . GLN A 1 382 ? -13.209 -31.478 8.675 1.00 73.92 374 GLN A O 1
ATOM 3044 N N . ASP A 1 383 ? -15.344 -31.368 7.958 1.00 67.97 375 ASP A N 1
ATOM 3045 C CA . ASP A 1 383 ? -15.867 -30.815 9.205 1.00 63.39 375 ASP A CA 1
ATOM 3046 C C . ASP A 1 383 ? -17.165 -31.537 9.529 1.00 60.61 375 ASP A C 1
ATOM 3047 O O . ASP A 1 383 ? -18.122 -31.469 8.750 1.00 60.14 375 ASP A O 1
ATOM 3052 N N . MET A 1 384 ? -17.191 -32.221 10.676 1.00 54.35 376 MET A N 1
ATOM 3053 C CA . MET A 1 384 ? -18.375 -32.966 11.099 1.00 50.09 376 MET A CA 1
ATOM 3054 C C . MET A 1 384 ? -19.605 -32.059 11.199 1.00 48.32 376 MET A C 1
ATOM 3055 O O . MET A 1 384 ? -19.527 -30.934 11.695 1.00 49.86 376 MET A O 1
ATOM 3060 N N . SER A 1 385 ? -20.759 -32.584 10.777 1.00 47.60 377 SER A N 1
ATOM 3061 C CA . SER A 1 385 ? -21.951 -31.762 10.582 1.00 46.98 377 SER A CA 1
ATOM 3062 C C . SER A 1 385 ? -22.640 -31.356 11.887 1.00 40.35 377 SER A C 1
ATOM 3063 O O . SER A 1 385 ? -23.337 -30.330 11.910 1.00 40.66 377 SER A O 1
ATOM 3066 N N . ARG A 1 386 ? -22.510 -32.147 12.962 1.00 41.62 378 ARG A N 1
ATOM 3067 C CA . ARG A 1 386 ? -23.336 -31.966 14.162 1.00 38.87 378 ARG A CA 1
ATOM 3068 C C . ARG A 1 386 ? -22.487 -32.022 15.427 1.00 39.69 378 ARG A C 1
ATOM 3069 O O . ARG A 1 386 ? -21.504 -32.766 15.511 1.00 39.37 378 ARG A O 1
ATOM 3077 N N . PHE A 1 387 ? -22.878 -31.226 16.417 1.00 35.30 379 PHE A N 1
ATOM 3078 C CA . PHE A 1 387 ? -22.187 -31.141 17.699 1.00 34.37 379 PHE A CA 1
ATOM 3079 C C . PHE A 1 387 ? -23.137 -31.663 18.775 1.00 38.34 379 PHE A C 1
ATOM 3080 O O . PHE A 1 387 ? -24.326 -31.345 18.751 1.00 36.72 379 PHE A O 1
ATOM 3088 N N . TYR A 1 388 ? -22.616 -32.458 19.709 1.00 33.65 380 TYR A N 1
ATOM 3089 C CA . TYR A 1 388 ? -23.373 -32.949 20.858 1.00 36.58 380 TYR A CA 1
ATOM 3090 C C . TYR A 1 388 ? -22.658 -32.637 22.163 1.00 36.62 380 TYR A C 1
ATOM 3091 O O . TYR A 1 388 ? -21.428 -32.763 22.257 1.00 37.91 380 TYR A O 1
ATOM 3100 N N . PRO A 1 389 ? -23.398 -32.273 23.207 1.00 36.83 381 PRO A N 1
ATOM 3101 C CA . PRO A 1 389 ? -22.757 -32.018 24.501 1.00 32.93 381 PRO A CA 1
ATOM 3102 C C . PRO A 1 389 ? -22.335 -33.338 25.125 1.00 34.72 381 PRO A C 1
ATOM 3103 O O . PRO A 1 389 ? -22.740 -34.400 24.668 1.00 35.71 381 PRO A O 1
ATOM 3107 N N . HIS A 1 390 ? -21.543 -33.264 26.189 1.00 34.04 382 HIS A N 1
ATOM 3108 C CA . HIS A 1 390 ? -21.173 -34.490 26.879 1.00 41.76 382 HIS A CA 1
ATOM 3109 C C . HIS A 1 390 ? -21.170 -34.267 28.377 1.00 40.61 382 HIS A C 1
ATOM 3110 O O . HIS A 1 390 ? -21.163 -33.128 28.868 1.00 40.42 382 HIS A O 1
ATOM 3117 N N . ILE A 1 391 ? -21.090 -35.389 29.113 1.00 40.13 383 ILE A N 1
ATOM 3118 C CA . ILE A 1 391 ? -20.764 -35.386 30.530 1.00 35.94 383 ILE A CA 1
ATOM 3119 C C . ILE A 1 391 ? -19.717 -36.464 30.788 1.00 36.61 383 ILE A C 1
ATOM 3120 O O . ILE A 1 391 ? -19.491 -37.352 29.967 1.00 40.02 383 ILE A O 1
ATOM 3125 N N . PHE A 1 392 ? -19.093 -36.392 31.957 1.00 41.87 384 PHE A N 1
ATOM 3126 C CA . PHE A 1 392 ? -18.424 -37.571 32.494 1.00 42.19 384 PHE A CA 1
ATOM 3127 C C . PHE A 1 392 ? -18.929 -37.815 33.915 1.00 51.58 384 PHE A C 1
ATOM 3128 O O . PHE A 1 392 ? -19.383 -36.891 34.600 1.00 41.35 384 PHE A O 1
ATOM 3136 N N . VAL A 1 393 ? -18.867 -39.087 34.329 1.00 53.86 385 VAL A N 1
ATOM 3137 C CA . VAL A 1 393 ? -19.260 -39.543 35.664 1.00 59.04 385 VAL A CA 1
ATOM 3138 C C . VAL A 1 393 ? -18.106 -40.324 36.285 1.00 64.73 385 VAL A C 1
ATOM 3139 O O . VAL A 1 393 ? -17.135 -40.676 35.614 1.00 64.30 385 VAL A O 1
ATOM 3143 N N . GLU A 1 394 ? -18.264 -40.640 37.573 1.00 69.76 386 GLU A N 1
ATOM 3144 C CA . GLU A 1 394 ? -17.302 -41.412 38.384 1.00 77.25 386 GLU A CA 1
ATOM 3145 C C . GLU A 1 394 ? -16.080 -40.571 38.745 1.00 77.45 386 GLU A C 1
ATOM 3146 O O . GLU A 1 394 ? -16.017 -39.970 39.826 1.00 79.52 386 GLU A O 1
#

Sequence (383 aa):
HHHHMERVSITERPDWREKAHEYGFNFHTMYGEPYWCEDAYYKLTLAQVEKLEEVTAELHQMCLKVVEKVIASDELMTKFRIPKHTWSFVRQSWLTHQPSLYSRLDLAWDGTGEPKLLENNADTPTSLYEAAFFQWWIWLEDQLNAGNLPEGSDQFNSLQEKLIDRFVELREQYGFQLLHLTCCR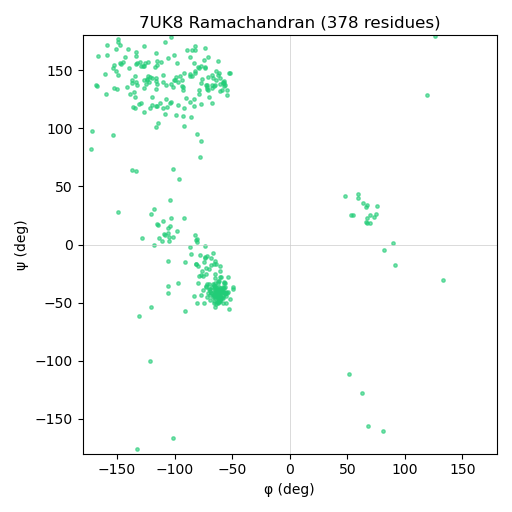DTVEDRGTIQYLQDCATEAEIATEFLYIDDIGLGEKGQFTDLQDQVISNLFKLYPWEFMLREMFSTKLEDAGVRWLEPAWKSIISNKALLPLLWEMFPNHPNLLPAYFAEDDHPQMEKYVVKPIFSRNVSIIENGKTIGPYGEEGMIVQQFHPLPKFGDSYMLIGSWLVNDQPAGIGIREDRALITQDMSRFYPHIFVE

Solvent-accessible surface area: 16464 Å² total; per-residue (Å²): 170,148,37,97,6,93,87,41,93,21,109,75,13,139,67,10,122,104,52,0,138,137,81,42,6,55,18,91,76,39,143,22,12,0,63,1,18,2,69,0,7,0,45,0,30,67,70,15,9,88,58,0,74,121,8,0,35,91,0,2,84,10,0,45,127,0,0,84,84,0,8,80,30,78,130,21,0,84,65,0,95,9,22,154,88,2,24,53,19,0,47,90,10,41,108,83,144,40,10,2,0,0,0,9,0,7,0,1,16,16,13,51,67,64,0,40,1,25,30,6,36,0,7,39,4,16,1,1,9,1,0,1,44,0,0,113,26,0,18,82,32,3,62,134,65,63,71,15,51,106,65,13,69,13,20,10,26,0,67,114,48,0,36,82,12,1,44,66,0,44,111,137,86,32,1,110,66,0,0,0,2,0,46,99,109,34,14,31,113,1,4,4,6,94,15,0,29,81,5,0,82,117,0,134,5,60,26,73,53,2,50,54,94,38,43,25,102,18,115,184,21,48,25,14,10,102,104,120,119,79,0,52,4,0,1,2,24,39,30,0,22,78,27,2,86,75,153,137,9,87,85,11,76,111,3,68,14,72,13,0,0,1,2,12,0,9,0,0,22,15,20,0,1,7,7,1,0,31,116,56,52,87,120,26,69,6,8,5,24,1,44,17,3,104,58,154,46,84,101,16,76,84,4,16,3,27,26,6,28,43,132,121,53,30,72,30,102,99,35,44,115,52,74,134,59,25,79,136,11,11,0,0,6,71,46,64,81,24,19,65,17,64,102,4,43,0,20,0,3,0,0,0,5,42,57,99,16,0,0,0,1,0,7,1,11,155,47,60,54,54,118,42,10,52,36,0,8,0,0,0,27,24,164